Protein AF-A0A2T0FF13-F1 (afdb_monomer)

Organism: NCBI:txid45607

pLDDT: mean 73.42, std 25.87, range [22.92, 98.56]

Secondary structure (DSSP, 8-state):
-----------------------------------------------------------------------------GGGS-HHHHHHHHHHHHTSTTHHHHHHHHHTT-HHHHHHHHHHHHHEEE-SSHHHHHHHHHHHHHH-GGGG--EEE-TT--S--TT--HHHHHT-TTSSHHHHHHHHHH-TT--EEE--GGGGGG--HHHHHHHHH-TT--EEE-TT---HHHHHHHHIIIIIS-S---SS--EEE-TT-TTS-HHHHHHHHHT-TT--EEE-TTS---HHHHHTS-TT---SEEE-TT-TTS-HHHHHHHHHH-GGGGG--EEE----TTS--S--HHHHHHHHHHSPS--SEEE-TTS---HHHHTTS--SS--EEE-TTSS--HHHHHHHGGG-TT--EEE-TT-TT--HHHHHSHHHHTS-TT--EEEE-HHHHTT---BTTEEEEE-TTS-EEEEE---TTGGGSSSS-----PPP-HHHHHHHHHHTT-----PPP--PPPPPPPTTS--GGGGS--S-------GGG---TTTTTTTTTTTTTTT---

Foldseek 3Di:
DDDDDDDDDDDDDDDDDDDDDDDDDDDDDDDDDDDDDDDDDDDDDDDDDDDDDDDDDDDDDDDDDPDPPPPPPPPPDPVPDDLVVLLVVLVVQCVDPCRVVSLVVQLVVDVSSVVSSLLLVQQAQAAAELVSQLVVLVCCVVPLSLQSYAEDHCLNHDLDDVPDDPVNSVVSPSQALVSLLSSLVSNLNHAEYAHELRNLNRCALSNVLSQQPRPQHAYDAHAQNADPRSLVSLCCNQPVDPDAASANHAEYAPANNANRDQVSLLSNQLRYLAHAEYHQANYCHALNSLVSRDLNAAYQYDEPHNNPHYALVSVLCCCQPRNNNQNYQYYAHAYDLVDDRRHAPVSLLSNLQRHHANHQYDHQANHADELVSLVSHRLPRHAYYEHHNYQYALVSQLVRQQSNQNYAEYEHENHPNDALVSCQDPSVVVRHPNHFKYKYFLVRCVPNPDHPQWDWDQFQPRIIMIGGNPDPPPVVPVPDDDDDDDDDDPVVVVVVVVVVPDDDDDDDDDDDDDDDDDDPDPQSCVRVQPTTPRDDDDRSPPPSSRSPNPRRRPPVVSHDDD

Nearest PDB structures (foldseek):
  6wcq-assembly1_B  TM=6.485E-01  e=5.363E-10  Homo sapiens
  1fs2-assembly1_C  TM=5.005E-01  e=1.797E-07  Homo sapiens
  3ogk-assembly1_P  TM=3.233E-01  e=3.589E-09  Arabidopsis thaliana
  6vcd-assembly1_B  TM=4.074E-01  e=1.989E-06  Homo sapiens
  3e4g-assembly1_A  TM=4.390E-01  e=3.948E-02  Bos taurus

Solvent-accessible surface area (backbone atoms only — not comparable to full-atom values): 32613 Å² total; per-residue (Å²): 136,82,88,86,86,88,87,84,83,90,82,83,86,87,84,89,89,81,89,82,90,85,86,84,92,85,92,81,91,86,82,90,86,86,86,88,86,78,92,84,90,82,86,90,82,82,88,85,90,84,87,84,89,82,89,81,94,82,82,88,72,84,81,71,83,78,70,82,79,68,77,75,75,74,77,88,46,79,85,74,52,56,67,70,58,51,50,52,53,51,37,56,41,51,65,41,101,59,8,70,64,52,42,60,60,48,33,75,72,42,70,69,47,25,59,54,45,50,41,36,57,38,24,52,42,73,27,48,39,48,67,56,44,36,55,48,44,57,46,29,74,77,66,58,51,22,63,37,22,29,32,48,33,27,48,48,36,40,74,61,59,99,88,60,52,76,69,65,43,74,69,45,81,49,63,33,36,69,52,50,40,58,44,50,74,48,24,78,50,36,29,32,44,32,38,22,40,76,50,24,83,34,42,40,50,69,38,46,52,49,59,75,64,44,86,55,28,26,27,45,30,44,32,41,32,56,42,68,66,28,45,54,29,52,34,45,64,46,66,71,53,78,92,73,64,39,72,54,31,29,21,42,31,37,32,48,18,53,67,45,53,40,66,48,49,23,42,50,34,49,26,28,48,46,26,28,33,42,23,42,24,34,20,44,44,28,48,66,27,63,67,30,47,35,69,74,16,51,24,30,31,43,31,56,20,53,30,81,58,36,48,40,68,47,54,44,47,44,56,61,68,38,60,24,36,66,55,33,31,31,42,32,56,32,34,59,81,91,50,90,63,65,56,47,46,69,48,49,52,52,44,45,70,51,52,45,78,61,27,34,32,43,30,44,19,33,33,64,41,39,48,82,53,55,79,48,55,63,34,82,43,20,23,17,40,30,47,19,43,20,64,43,38,59,71,38,46,63,68,48,42,64,64,26,73,48,22,35,26,40,32,53,24,69,19,83,63,63,46,65,64,51,62,70,31,71,67,50,70,65,42,32,88,52,46,43,36,38,34,38,37,42,84,49,50,77,76,54,89,80,54,94,63,44,47,80,46,79,49,62,49,74,40,26,35,42,32,50,60,90,65,98,64,69,84,72,60,76,68,81,74,95,71,91,81,84,84,88,54,82,65,54,65,56,46,55,65,60,58,74,74,68,88,81,89,84,89,75,84,81,77,79,81,79,79,76,80,74,93,84,56,80,52,68,65,75,44,67,61,90,66,74,84,59,82,85,79,42,65,59,80,44,78,56,72,61,79,64,65,80,59,47,84,53,61,65,62,29,72,67,74,128

InterPro domains:
  IPR006553 Leucine-rich repeat, cysteine-containing subtype [SM00367] (272-296)
  IPR006553 Leucine-rich repeat, cysteine-containing subtype [SM00367] (298-321)
  IPR032675 Leucine-rich repeat domain superfamily [G3DSA:3.80.10.10] (155-342)
  IPR032675 Leucine-rich repeat domain superfamily [G3DSA:3.80.10.10] (343-436)
  IPR036047 F-box-like domain superfamily [SSF81383] (72-127)

Sequence (562 aa):
MPHIEEYSPDWDTPAAAKERRRSSLSRRNSSVWLASAAMDSQGPSRAVSRCPSGWNLTGLTPLTPLTPVIPHKKKRSLDSLPQEILTIILQYVVSSDTGPADLCRLLATCGRIYDLGVAMLYRHVVFRTPHAFDKFRWSIEGTGYGQHVRVFDFSAFTSVGLGRTKRMNSEIQMVTASTIRRALDLCSQLVEFLAAESIDTDLDAAVLDQLLTMPVLQTLDFCGATAPQFIEQLHGSLVMQQDFSFYTLTKLSLHCCNTIPAETLTAFLSKCPNLTRLDVTHTQLTDEALHAVPPTVQLTHLSLSRCVRVSNHSVVRFLVLHPACKKLKWLNLMFEATKPNPLGHRDIDTILRFLPKGMTYLNIYGQKVTDDLLQLIDTSKLRSLWLGYTQVTMKGLEHFLPSCRSLKFVNLSGIPSISTWTLKSQEFQNLSSTVDMFEFSPETLDKLAKMRGFFVFQGRGRRCWLFRSKDKVLEREQSQHNLRQTSFSFGQVALDRINARNQARRPMVQVQQTEKPPPSWDPIWRYASVKVNVSLIGLGNVSSPAIYGNEGFYNYYAYHNI

Radius of gyration: 32.74 Å; Cα contacts (8 Å, |Δi|>4): 878; chains: 1; bounding box: 122×85×95 Å

Mean predicted aligned error: 15.1 Å

Structure (mmCIF, N/CA/C/O backbone):
data_AF-A0A2T0FF13-F1
#
_entry.id   AF-A0A2T0FF13-F1
#
loop_
_atom_site.group_PDB
_atom_site.id
_atom_site.type_symbol
_atom_site.label_atom_id
_atom_site.label_alt_id
_atom_site.label_comp_id
_atom_site.label_asym_id
_atom_site.label_entity_id
_atom_site.label_seq_id
_atom_site.pdbx_PDB_ins_code
_atom_site.Cartn_x
_atom_site.Cartn_y
_atom_site.Cartn_z
_atom_site.occupancy
_atom_site.B_iso_or_equiv
_atom_site.auth_seq_id
_atom_site.auth_comp_id
_atom_site.auth_asym_id
_atom_site.auth_atom_id
_atom_site.pdbx_PDB_model_num
ATOM 1 N N . MET A 1 1 ? 50.528 34.468 11.183 1.00 32.03 1 MET A N 1
ATOM 2 C CA . MET A 1 1 ? 50.247 35.833 11.674 1.00 32.03 1 MET A CA 1
ATOM 3 C C . MET A 1 1 ? 49.334 36.537 10.685 1.00 32.03 1 MET A C 1
ATOM 5 O O . MET A 1 1 ? 49.593 36.372 9.496 1.00 32.03 1 MET A O 1
ATOM 9 N N . PRO A 1 2 ? 48.337 37.316 11.138 1.00 46.19 2 PRO A N 1
ATOM 10 C CA . PRO A 1 2 ? 47.935 37.574 12.536 1.00 46.19 2 PRO A CA 1
ATOM 11 C C . PRO A 1 2 ? 46.655 36.751 12.898 1.00 46.19 2 PRO A C 1
ATOM 13 O O . PRO A 1 2 ? 45.905 36.415 11.991 1.00 46.19 2 PRO A O 1
ATOM 16 N N . HIS A 1 3 ? 46.430 36.157 14.088 1.00 27.69 3 HIS A N 1
ATOM 17 C CA . HIS A 1 3 ? 46.369 36.668 15.482 1.00 27.69 3 HIS A CA 1
ATOM 18 C C . HIS A 1 3 ? 45.342 37.812 15.609 1.00 27.69 3 HIS A C 1
ATOM 20 O O . HIS A 1 3 ? 45.408 38.725 14.801 1.00 27.69 3 HIS A O 1
ATOM 26 N N . ILE A 1 4 ? 44.350 37.885 16.505 1.00 29.84 4 ILE A N 1
ATOM 27 C CA . ILE A 1 4 ? 44.038 37.445 17.891 1.00 29.84 4 ILE A CA 1
ATOM 28 C C . ILE A 1 4 ? 42.522 37.848 18.061 1.00 29.84 4 ILE A C 1
ATOM 30 O O . ILE A 1 4 ? 42.074 38.705 17.304 1.00 29.84 4 ILE A O 1
ATOM 34 N N . GLU A 1 5 ? 41.600 37.264 18.842 1.00 26.61 5 GLU A N 1
ATOM 35 C CA . GLU A 1 5 ? 41.540 37.090 20.304 1.00 26.61 5 GLU A CA 1
ATOM 36 C C . GLU A 1 5 ? 40.279 36.288 20.706 1.00 26.61 5 GLU A C 1
ATOM 38 O O . GLU A 1 5 ? 39.234 36.369 20.055 1.00 26.61 5 GLU A O 1
ATOM 43 N N . GLU A 1 6 ? 40.403 35.546 21.804 1.00 26.55 6 GLU A N 1
ATOM 44 C CA . GLU A 1 6 ? 39.363 34.848 22.567 1.00 26.55 6 GLU A CA 1
ATOM 45 C C . GLU A 1 6 ? 38.491 35.822 23.376 1.00 26.55 6 GLU A C 1
ATOM 47 O O . GLU A 1 6 ? 38.969 36.881 23.769 1.00 26.55 6 GLU A O 1
ATOM 52 N N . TYR A 1 7 ? 37.261 35.423 23.733 1.00 24.22 7 TYR A N 1
ATOM 53 C CA . TYR A 1 7 ? 36.643 35.857 24.996 1.00 24.22 7 TYR A CA 1
ATOM 54 C C . TYR A 1 7 ? 35.525 34.893 25.444 1.00 24.22 7 TYR A C 1
ATOM 56 O O . TYR A 1 7 ? 34.422 34.894 24.900 1.00 24.22 7 TYR A O 1
ATOM 64 N N . SER A 1 8 ? 35.818 34.098 26.475 1.00 25.17 8 SER A N 1
ATOM 65 C CA . SER A 1 8 ? 34.863 33.689 27.518 1.00 25.17 8 SER A CA 1
ATOM 66 C C . SER A 1 8 ? 35.288 34.391 28.809 1.00 25.17 8 SER A C 1
ATOM 68 O O . SER A 1 8 ? 36.477 34.661 28.988 1.00 25.17 8 SER A O 1
ATOM 70 N N . PRO A 1 9 ? 34.344 34.671 29.720 1.00 31.41 9 PRO A N 1
ATOM 71 C CA . PRO A 1 9 ? 34.450 33.952 30.988 1.00 31.41 9 PRO A CA 1
ATOM 72 C C . PRO A 1 9 ? 33.108 33.549 31.619 1.00 31.41 9 PRO A C 1
ATOM 74 O O . PRO A 1 9 ? 32.079 34.207 31.463 1.00 31.41 9 PRO A O 1
ATOM 77 N N . ASP A 1 10 ? 33.200 32.452 32.368 1.00 24.05 10 ASP A N 1
ATOM 78 C CA . ASP A 1 10 ? 32.264 31.950 33.368 1.00 24.05 10 ASP A CA 1
ATOM 79 C C . ASP A 1 10 ? 31.938 32.967 34.473 1.00 24.05 10 ASP A C 1
ATOM 81 O O . ASP A 1 10 ? 32.767 33.799 34.848 1.00 24.05 10 ASP A O 1
ATOM 85 N N . TRP A 1 11 ? 30.762 32.796 35.082 1.00 26.28 11 TRP A N 1
ATOM 86 C CA . TRP A 1 11 ? 30.539 33.117 36.492 1.00 26.28 11 TRP A CA 1
ATOM 87 C C . TRP A 1 11 ? 29.589 32.092 37.143 1.00 26.28 11 TRP A C 1
ATOM 89 O O . TRP A 1 11 ? 28.430 31.935 36.775 1.00 26.28 11 TRP A O 1
ATOM 99 N N . ASP A 1 12 ? 30.165 31.345 38.080 1.00 25.34 12 ASP A N 1
ATOM 100 C CA . ASP A 1 12 ? 29.680 30.901 39.392 1.00 25.34 12 ASP A CA 1
ATOM 101 C C . ASP A 1 12 ? 28.171 30.824 39.727 1.00 25.34 12 ASP A C 1
ATOM 103 O O . ASP A 1 12 ? 27.464 31.816 39.901 1.00 25.34 12 ASP A O 1
ATOM 107 N N . THR A 1 13 ? 27.744 29.601 40.066 1.00 32.06 13 THR A N 1
ATOM 108 C CA . THR A 1 13 ? 26.791 29.297 41.159 1.00 32.06 13 THR A CA 1
ATOM 109 C C . THR A 1 13 ? 27.375 29.648 42.537 1.00 32.06 13 THR A C 1
ATOM 111 O O . THR A 1 13 ? 28.582 29.497 42.721 1.00 32.06 13 THR A O 1
ATOM 114 N N . PRO A 1 14 ? 26.550 29.967 43.563 1.00 32.16 14 PRO A N 1
ATOM 115 C CA . PRO A 1 14 ? 26.322 28.942 44.600 1.00 32.16 14 PRO A CA 1
ATOM 116 C C . PRO A 1 14 ? 24.981 28.999 45.379 1.00 32.16 14 PRO A C 1
ATOM 118 O O . PRO A 1 14 ? 24.313 30.021 45.485 1.00 32.16 14 PRO A O 1
ATOM 121 N N . ALA A 1 15 ? 24.732 27.870 46.061 1.00 25.42 15 ALA A N 1
ATOM 122 C CA . ALA A 1 15 ? 24.160 27.726 47.411 1.00 25.42 15 ALA A CA 1
ATOM 123 C C . ALA A 1 15 ? 22.660 27.395 47.621 1.00 25.42 15 ALA A C 1
ATOM 125 O O . ALA A 1 15 ? 21.752 28.216 47.556 1.00 25.42 15 ALA A O 1
ATOM 126 N N . ALA A 1 16 ? 22.494 26.134 48.037 1.00 25.97 16 ALA A N 1
ATOM 127 C CA . ALA A 1 16 ? 21.495 25.518 48.911 1.00 25.97 16 ALA A CA 1
ATOM 128 C C . ALA A 1 16 ? 20.865 26.388 50.026 1.00 25.97 16 ALA A C 1
ATOM 130 O O . ALA A 1 16 ? 21.561 27.174 50.661 1.00 25.97 16 ALA A O 1
ATOM 131 N N . ALA A 1 17 ? 19.605 26.085 50.400 1.00 25.89 17 ALA A N 1
ATOM 132 C CA . ALA A 1 17 ? 19.258 25.493 51.711 1.00 25.89 17 ALA A CA 1
ATOM 133 C C . ALA A 1 17 ? 17.734 25.406 52.007 1.00 25.89 17 ALA A C 1
ATOM 135 O O . ALA A 1 17 ? 16.960 26.287 51.651 1.00 25.89 17 ALA A O 1
ATOM 136 N N . LYS A 1 18 ? 17.394 24.396 52.833 1.00 27.00 18 LYS A N 1
ATOM 137 C CA . LYS A 1 18 ? 16.242 24.248 53.763 1.00 27.00 18 LYS A CA 1
ATOM 138 C C . LYS A 1 18 ? 14.931 23.593 53.297 1.00 27.00 18 LYS A C 1
ATOM 140 O O . LYS A 1 18 ? 13.882 24.203 53.148 1.00 27.00 18 LYS A O 1
ATOM 145 N N . GLU A 1 19 ? 15.003 22.269 53.285 1.00 26.23 19 GLU A N 1
ATOM 146 C CA . GLU A 1 19 ? 14.196 21.330 54.081 1.00 26.23 19 GLU A CA 1
ATOM 147 C C . GLU A 1 19 ? 13.188 21.899 55.113 1.00 26.23 19 GLU A C 1
ATOM 149 O O . GLU A 1 19 ? 13.557 22.600 56.060 1.00 26.23 19 GLU A O 1
ATOM 154 N N . ARG A 1 20 ? 11.926 21.440 55.031 1.00 26.20 20 ARG A N 1
ATOM 155 C CA . ARG A 1 20 ? 11.099 21.149 56.216 1.00 26.20 20 ARG A CA 1
ATOM 156 C C . ARG A 1 20 ? 10.029 20.086 55.939 1.00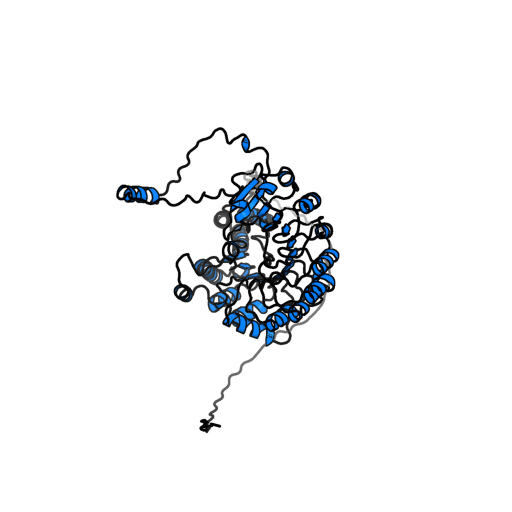 26.20 20 ARG A C 1
ATOM 158 O O . ARG A 1 20 ? 9.091 20.282 55.176 1.00 26.20 20 ARG A O 1
ATOM 165 N N . ARG A 1 21 ? 10.186 18.969 56.651 1.00 27.55 21 ARG A N 1
ATOM 166 C CA . ARG A 1 21 ? 9.221 17.886 56.880 1.00 27.55 21 ARG A CA 1
ATOM 167 C C . ARG A 1 21 ? 7.891 18.403 57.447 1.00 27.55 21 ARG A C 1
ATOM 169 O O . ARG A 1 21 ? 7.909 19.222 58.366 1.00 27.55 21 ARG A O 1
ATOM 176 N N . ARG A 1 22 ? 6.779 17.756 57.073 1.00 26.05 22 ARG A N 1
ATOM 177 C CA . ARG A 1 22 ? 5.785 17.252 58.042 1.00 26.05 22 ARG A CA 1
ATOM 178 C C . ARG A 1 22 ? 4.934 16.118 57.460 1.00 26.05 22 ARG A C 1
ATOM 180 O O . ARG A 1 22 ? 4.272 16.253 56.443 1.00 26.05 22 ARG A O 1
ATOM 187 N N . SER A 1 23 ? 5.000 15.006 58.176 1.00 26.31 23 SER A N 1
ATOM 188 C CA . SER A 1 23 ? 4.228 13.770 58.101 1.00 26.31 23 SER A CA 1
ATOM 189 C C . SER A 1 23 ? 2.866 13.883 58.798 1.00 26.31 23 SER A C 1
ATOM 191 O O . SER A 1 23 ? 2.786 14.513 59.851 1.00 26.31 23 SER A O 1
ATOM 193 N N . SER A 1 24 ? 1.845 13.176 58.305 1.00 26.77 24 SER A N 1
ATOM 194 C CA . SER A 1 24 ? 0.914 12.310 59.076 1.00 26.77 24 SER A CA 1
ATOM 195 C C . SER A 1 24 ? -0.130 11.719 58.104 1.00 26.77 24 SER A C 1
ATOM 197 O O . SER A 1 24 ? -0.683 12.448 57.296 1.00 26.77 24 SER A O 1
ATOM 199 N N . LEU A 1 25 ? -0.204 10.397 57.893 1.00 26.78 25 LEU A N 1
ATOM 200 C CA . LEU A 1 25 ? -0.784 9.308 58.711 1.00 26.78 25 LEU A CA 1
ATOM 201 C C . LEU A 1 25 ? -2.321 9.209 58.661 1.00 26.78 25 LEU A C 1
ATOM 203 O O . LEU A 1 25 ? -3.009 10.017 59.268 1.00 26.78 25 LEU A O 1
ATOM 207 N N . SER A 1 26 ? -2.808 8.142 58.006 1.00 26.91 26 SER A N 1
ATOM 208 C CA . SER A 1 26 ? -4.060 7.379 58.243 1.00 26.91 26 SER A CA 1
ATOM 209 C C . SER A 1 26 ? -4.254 6.446 57.024 1.00 26.91 26 SER A C 1
ATOM 211 O O . SER A 1 26 ? -4.522 6.940 55.938 1.00 26.91 26 SER A O 1
ATOM 213 N N . ARG A 1 27 ? -3.864 5.159 56.979 1.00 27.23 27 ARG A N 1
ATOM 214 C CA . ARG A 1 27 ? -4.287 3.928 57.695 1.00 27.23 27 ARG A CA 1
ATOM 215 C C . ARG A 1 27 ? -5.799 3.633 57.689 1.00 27.23 27 ARG A C 1
ATOM 217 O O . ARG A 1 27 ? -6.512 4.104 58.565 1.00 27.23 27 ARG A O 1
ATOM 224 N N . ARG A 1 28 ? -6.209 2.706 56.807 1.00 27.83 28 ARG A N 1
ATOM 225 C CA . ARG A 1 28 ? -7.011 1.472 57.053 1.00 27.83 28 ARG A CA 1
ATOM 226 C C . ARG A 1 28 ? -7.133 0.716 55.707 1.00 27.83 28 ARG A C 1
ATOM 228 O O . ARG A 1 28 ? -7.517 1.328 54.724 1.00 27.83 28 ARG A O 1
ATOM 235 N N . ASN A 1 29 ? -6.517 -0.464 55.544 1.00 26.55 29 ASN A N 1
ATOM 236 C CA . ASN A 1 29 ? -7.043 -1.818 55.841 1.00 26.55 29 ASN A CA 1
ATOM 237 C C . ASN A 1 29 ? -8.351 -2.126 55.083 1.00 26.55 29 ASN A C 1
ATOM 239 O O . ASN A 1 29 ? -9.275 -1.335 55.187 1.00 26.55 29 ASN A O 1
ATOM 243 N N . SER A 1 30 ? -8.599 -3.256 54.413 1.00 25.77 30 SER A N 1
ATOM 244 C CA . SER A 1 30 ? -7.880 -4.494 54.037 1.00 25.77 30 SER A CA 1
ATOM 245 C C . SER A 1 30 ? -8.964 -5.494 53.567 1.00 25.77 30 SER A C 1
ATOM 247 O O . SER A 1 30 ? -10.085 -5.388 54.059 1.00 25.77 30 SER A O 1
ATOM 249 N N . SER A 1 31 ? -8.601 -6.471 52.716 1.00 25.77 31 SER A N 1
ATOM 250 C CA . SER A 1 31 ? -9.267 -7.750 52.313 1.00 25.77 31 SER A CA 1
ATOM 251 C C . SER A 1 31 ? -9.426 -7.817 50.783 1.00 25.77 31 SER A C 1
ATOM 253 O O . SER A 1 31 ? -10.115 -6.993 50.204 1.00 25.77 31 SER A O 1
ATOM 255 N N . VAL A 1 32 ? -8.679 -8.608 50.000 1.00 26.25 32 VAL A N 1
ATOM 256 C CA . VAL A 1 32 ? -8.283 -10.035 50.049 1.00 26.25 32 VAL A CA 1
ATOM 257 C C . VAL A 1 32 ? -9.489 -10.972 50.076 1.00 26.25 32 VAL A C 1
ATOM 259 O O . VAL A 1 32 ? -10.047 -11.231 51.135 1.00 26.25 32 VAL A O 1
ATOM 262 N N . TRP A 1 33 ? -9.811 -11.523 48.904 1.00 24.11 33 TRP A N 1
ATOM 263 C CA . TRP A 1 33 ? -10.501 -12.800 48.746 1.00 24.11 33 TRP A CA 1
ATOM 264 C C . TRP A 1 33 ? -9.692 -13.669 47.779 1.00 24.11 33 TRP A C 1
ATOM 266 O O . TRP A 1 33 ? -9.656 -13.431 46.575 1.00 24.11 33 TRP A O 1
ATOM 276 N N . LEU A 1 34 ? -9.012 -14.659 48.353 1.00 23.55 34 LEU A N 1
ATOM 277 C CA . LEU A 1 34 ? -8.575 -15.890 47.706 1.00 23.55 34 LEU A CA 1
ATOM 278 C C . LEU A 1 34 ? -9.492 -16.984 48.253 1.00 23.55 34 LEU A C 1
ATOM 280 O O . LEU A 1 34 ? -9.596 -17.132 49.469 1.00 23.55 34 LEU A O 1
ATOM 284 N N . ALA A 1 35 ? -10.120 -17.759 47.378 1.00 24.70 35 ALA A N 1
ATOM 285 C CA . ALA A 1 35 ? -10.665 -19.060 47.734 1.00 24.70 35 ALA A CA 1
ATOM 286 C C . ALA A 1 35 ? -10.443 -20.015 46.560 1.00 24.70 35 ALA A C 1
ATOM 288 O O . ALA A 1 35 ? -10.896 -19.775 45.443 1.00 24.70 35 ALA A O 1
ATOM 289 N N . SER A 1 36 ? -9.693 -21.072 46.851 1.00 22.92 36 SER A N 1
ATOM 290 C CA . SER A 1 36 ? -9.486 -22.262 46.035 1.00 22.92 36 SER A CA 1
ATOM 291 C C . SER A 1 36 ? -10.204 -23.423 46.715 1.00 22.92 36 SER A C 1
ATOM 293 O O . SER A 1 36 ? -10.120 -23.533 47.938 1.00 22.92 36 SER A O 1
ATOM 295 N N . ALA A 1 37 ? -10.894 -24.244 45.923 1.00 25.84 37 ALA A N 1
ATOM 296 C CA . ALA A 1 37 ? -11.315 -25.639 46.133 1.00 25.84 37 ALA A CA 1
ATOM 297 C C . ALA A 1 37 ? -12.434 -25.920 45.110 1.00 25.84 37 ALA A C 1
ATOM 299 O O . ALA A 1 37 ? -13.154 -25.001 44.742 1.00 25.84 37 ALA A O 1
ATOM 300 N N . ALA A 1 38 ? -12.752 -27.115 44.640 1.00 25.70 38 ALA A N 1
ATOM 301 C CA . ALA A 1 38 ? -12.128 -28.424 44.495 1.00 25.70 38 ALA A CA 1
ATOM 302 C C . ALA A 1 38 ? -13.146 -29.235 43.648 1.00 25.70 38 ALA A C 1
ATOM 304 O O . ALA A 1 38 ? -14.286 -28.807 43.468 1.00 25.70 38 ALA A O 1
ATOM 305 N N . MET A 1 39 ? -12.715 -30.361 43.086 1.00 24.08 39 MET A N 1
ATOM 306 C CA . MET A 1 39 ? -13.480 -31.243 42.194 1.00 24.08 39 MET A CA 1
ATOM 307 C C . MET A 1 39 ? -14.827 -31.720 42.768 1.00 24.08 39 MET A C 1
ATOM 309 O O . MET A 1 39 ? -14.908 -31.974 43.962 1.00 24.08 39 MET A O 1
ATOM 313 N N . ASP A 1 40 ? -15.827 -31.946 41.903 1.00 26.03 40 ASP A N 1
ATOM 314 C CA . ASP A 1 40 ? -16.428 -33.282 41.779 1.00 26.03 40 ASP A CA 1
ATOM 315 C C . ASP A 1 40 ? -17.317 -33.462 40.535 1.00 26.03 40 ASP A C 1
ATOM 317 O O . ASP A 1 40 ? -18.034 -32.578 40.071 1.00 26.03 40 ASP A O 1
ATOM 321 N N . SER A 1 41 ? -17.198 -34.665 39.985 1.00 25.88 41 SER A N 1
ATOM 322 C CA . SER A 1 41 ? -17.893 -35.256 38.844 1.00 25.88 41 SER A CA 1
ATOM 323 C C . SER A 1 41 ? -19.332 -35.692 39.158 1.00 25.88 41 SER A C 1
ATOM 325 O O . SER A 1 41 ? -19.572 -36.172 40.258 1.00 25.88 41 SER A O 1
ATOM 327 N N . GLN A 1 42 ? -20.235 -35.669 38.165 1.00 28.17 42 GLN A N 1
ATOM 328 C CA . GLN A 1 42 ? -21.025 -36.820 37.656 1.00 28.17 42 GLN A CA 1
ATOM 329 C C . GLN A 1 42 ? -22.211 -36.355 36.777 1.00 28.17 42 GLN A C 1
ATOM 331 O O . GLN A 1 42 ? -22.837 -35.331 37.033 1.00 28.17 42 GLN A O 1
ATOM 336 N N . GLY A 1 43 ? -22.467 -37.091 35.685 1.00 27.33 43 GLY A N 1
ATOM 337 C CA . GLY A 1 43 ? -23.440 -36.757 34.630 1.00 27.33 43 GLY A CA 1
ATOM 338 C C . GLY A 1 43 ? -24.903 -37.128 34.934 1.00 27.33 43 GLY A C 1
ATOM 339 O O . GLY A 1 43 ? -25.190 -37.679 35.993 1.00 27.33 43 GLY A O 1
ATOM 340 N N . PRO A 1 44 ? -25.853 -36.867 34.010 1.00 31.83 44 PRO A N 1
ATOM 341 C CA . PRO A 1 44 ? -27.261 -37.182 34.231 1.00 31.83 44 PRO A CA 1
ATOM 342 C C . PRO A 1 44 ? -27.672 -38.513 33.578 1.00 31.83 44 PRO A C 1
ATOM 344 O O . PRO A 1 44 ? -27.397 -38.765 32.404 1.00 31.83 44 PRO A O 1
ATOM 347 N N . SER A 1 45 ? -28.395 -39.339 34.340 1.00 28.58 45 SER A N 1
ATOM 348 C CA . SER A 1 45 ? -29.071 -40.554 33.867 1.00 28.58 45 SER A CA 1
ATOM 349 C C . SER A 1 45 ? -30.591 -40.354 33.774 1.00 28.58 45 SER A C 1
ATOM 351 O O . SER A 1 45 ? -31.177 -39.492 34.427 1.00 28.58 45 SER A O 1
ATOM 353 N N . ARG A 1 46 ? -31.209 -41.150 32.899 1.00 29.20 46 ARG A N 1
ATOM 354 C CA . ARG A 1 46 ? -32.604 -41.112 32.430 1.00 29.20 46 ARG A CA 1
ATOM 355 C C . ARG A 1 46 ? -33.634 -41.617 33.458 1.00 29.20 46 ARG A C 1
ATOM 357 O O . ARG A 1 46 ? -33.379 -42.602 34.130 1.00 29.20 46 ARG A O 1
ATOM 364 N N . ALA A 1 47 ? -34.827 -41.009 33.374 1.00 28.44 47 ALA A N 1
ATOM 365 C CA . ALA A 1 47 ? -36.198 -41.558 33.442 1.00 28.44 47 ALA A CA 1
ATOM 366 C C . ALA A 1 47 ? -36.638 -42.474 34.612 1.00 28.44 47 ALA A C 1
ATOM 368 O O . ALA A 1 47 ? -36.001 -43.473 34.908 1.00 28.44 47 ALA A O 1
ATOM 369 N N . VAL A 1 48 ? -37.850 -42.231 35.143 1.00 29.16 48 VAL A N 1
ATOM 370 C CA . VAL A 1 48 ? -39.052 -43.089 34.973 1.00 29.16 48 VAL A CA 1
ATOM 371 C C . VAL A 1 48 ? -40.234 -42.560 35.817 1.00 29.16 48 VAL A C 1
ATOM 373 O O . VAL A 1 48 ? -40.082 -42.014 36.903 1.00 29.16 48 VAL A O 1
ATOM 376 N N . SER A 1 49 ? -41.418 -42.733 35.231 1.00 30.91 49 SER A N 1
ATOM 377 C CA . SER A 1 49 ? -42.805 -42.479 35.645 1.00 30.91 49 SER A CA 1
ATOM 378 C C . SER A 1 49 ? -43.244 -42.853 37.069 1.00 30.91 49 SER A C 1
ATOM 380 O O . SER A 1 49 ? -42.820 -43.886 37.582 1.00 30.91 49 SER A O 1
ATOM 382 N N . ARG A 1 50 ? -44.289 -42.163 37.564 1.00 28.05 50 ARG A N 1
ATOM 383 C CA . ARG A 1 50 ? -45.488 -42.773 38.190 1.00 28.05 50 ARG A CA 1
ATOM 384 C C . ARG A 1 50 ? -46.643 -41.762 38.322 1.00 28.05 50 ARG A C 1
ATOM 386 O O . ARG A 1 50 ? -46.466 -40.685 38.876 1.00 28.05 50 ARG A O 1
ATOM 393 N N . CYS A 1 51 ? -47.822 -42.139 37.822 1.00 31.36 51 CYS A N 1
ATOM 394 C CA . CYS A 1 51 ? -49.115 -41.517 38.136 1.00 31.36 51 CYS A CA 1
ATOM 395 C C . CYS A 1 51 ? -49.637 -42.011 39.496 1.00 31.36 51 CYS A C 1
ATOM 397 O O . CYS A 1 51 ? -49.298 -43.126 39.902 1.00 31.36 51 CYS A O 1
ATOM 399 N N . PRO A 1 52 ? -50.565 -41.266 40.118 1.00 34.09 52 PRO A N 1
ATOM 400 C CA . PRO A 1 52 ? -51.703 -41.916 40.758 1.00 34.09 52 PRO A CA 1
ATOM 401 C C . PRO A 1 52 ? -53.060 -41.300 40.384 1.00 34.09 52 PRO A C 1
ATOM 403 O O . PRO A 1 52 ? -53.226 -40.099 40.189 1.00 34.09 52 PRO A O 1
ATOM 406 N N . SER A 1 53 ? -54.021 -42.210 40.298 1.00 32.22 53 SER A N 1
ATOM 407 C CA . SER A 1 53 ? -55.460 -42.079 40.100 1.00 32.22 53 SER A CA 1
ATOM 408 C C . SER A 1 53 ? -56.198 -41.424 41.273 1.00 32.22 53 SER A C 1
ATOM 410 O O . SER A 1 53 ? -55.909 -41.736 42.425 1.00 32.22 53 SER A O 1
ATOM 412 N N . GLY A 1 54 ? -57.243 -40.647 40.973 1.00 31.55 54 GLY A N 1
ATOM 413 C CA . GLY A 1 54 ? -58.264 -40.242 41.945 1.00 31.55 54 GLY A CA 1
ATOM 414 C C . GLY A 1 54 ? -59.213 -39.190 41.375 1.00 31.55 54 GLY A C 1
ATOM 415 O O . GLY A 1 54 ? -58.954 -37.999 41.490 1.00 31.55 54 GLY A O 1
ATOM 416 N N . TRP A 1 55 ? -60.291 -39.629 40.724 1.00 29.86 55 TRP A N 1
ATOM 417 C CA . TRP A 1 55 ? -61.356 -38.755 40.228 1.00 29.86 55 TRP A CA 1
ATOM 418 C C . TRP A 1 55 ? -62.357 -38.480 41.353 1.00 29.86 55 TRP A C 1
ATOM 420 O O . TRP A 1 55 ? -62.887 -39.425 41.928 1.00 29.86 55 TRP A O 1
ATOM 430 N N . ASN A 1 56 ? -62.659 -37.207 41.612 1.00 32.84 56 ASN A N 1
ATOM 431 C CA . ASN A 1 56 ? -63.890 -36.796 42.286 1.00 32.84 56 ASN A CA 1
ATOM 432 C C . ASN A 1 56 ? -64.602 -35.760 41.406 1.00 32.84 56 ASN A C 1
ATOM 434 O O . ASN A 1 56 ? -64.071 -34.690 41.114 1.00 32.84 56 ASN A O 1
ATOM 438 N N . LEU A 1 57 ? -65.790 -36.144 40.941 1.00 44.59 57 LEU A N 1
ATOM 439 C CA . LEU A 1 57 ? -66.687 -35.402 40.060 1.00 44.59 57 LEU A CA 1
ATOM 440 C C . LEU A 1 57 ? -67.718 -34.643 40.901 1.00 44.59 57 LEU A C 1
ATOM 442 O O . LEU A 1 57 ? -68.745 -35.216 41.238 1.00 44.59 57 LEU A O 1
ATOM 446 N N . THR A 1 58 ? -67.497 -33.357 41.176 1.00 38.53 58 THR A N 1
ATOM 447 C CA . THR A 1 58 ? -68.581 -32.405 41.490 1.00 38.53 58 THR A CA 1
ATOM 448 C C . THR A 1 58 ? -68.129 -30.987 41.151 1.00 38.53 58 THR A C 1
ATOM 450 O O . THR A 1 58 ? -67.375 -30.374 41.903 1.00 38.53 58 THR A O 1
ATOM 453 N N . GLY A 1 59 ? -68.577 -30.470 40.007 1.00 37.22 59 GLY A N 1
ATOM 454 C CA . GLY A 1 59 ? -68.287 -29.099 39.581 1.00 37.22 59 GLY A CA 1
ATOM 455 C C . GLY A 1 59 ? -68.441 -28.898 38.078 1.00 37.22 59 GLY A C 1
ATOM 456 O O . GLY A 1 59 ? -67.498 -28.476 37.420 1.00 37.22 59 GLY A O 1
ATOM 457 N N . LEU A 1 60 ? -69.600 -29.248 37.513 1.00 34.84 60 LEU A N 1
ATOM 458 C CA . LEU A 1 60 ? -69.919 -28.916 36.124 1.00 34.84 60 LEU A CA 1
ATOM 459 C C . LEU A 1 60 ? -70.413 -27.466 36.058 1.00 34.84 60 LEU A C 1
ATOM 461 O O . LEU A 1 60 ? -71.581 -27.190 36.323 1.00 34.84 60 LEU A O 1
ATOM 465 N N . THR A 1 61 ? -69.530 -26.540 35.691 1.00 44.16 61 THR A N 1
ATOM 466 C CA . THR A 1 61 ? -69.933 -25.294 35.026 1.00 44.16 61 THR A CA 1
ATOM 467 C C . THR A 1 61 ? -70.122 -25.567 33.527 1.00 44.16 61 THR A C 1
ATOM 469 O O . THR A 1 61 ? -69.397 -26.394 32.967 1.00 44.16 61 THR A O 1
ATOM 472 N N . PRO A 1 62 ? -71.090 -24.924 32.844 1.00 41.12 62 PRO A N 1
ATOM 473 C CA . PRO A 1 62 ? -71.315 -25.169 31.425 1.00 41.12 62 PRO A CA 1
ATOM 474 C C . PRO A 1 62 ? -70.091 -24.730 30.620 1.00 41.12 62 PRO A C 1
ATOM 476 O O . PRO A 1 62 ? -69.633 -23.594 30.744 1.00 41.12 62 PRO A O 1
ATOM 479 N N . LEU A 1 63 ? -69.576 -25.638 29.791 1.00 38.25 63 LEU A N 1
ATOM 480 C CA . LEU A 1 63 ? -68.518 -25.365 28.826 1.00 38.25 63 LEU A CA 1
ATOM 481 C C . LEU A 1 63 ? -68.980 -24.263 27.866 1.00 38.25 63 LEU A C 1
ATOM 483 O O . LEU A 1 63 ? -69.882 -24.467 27.053 1.00 38.25 63 LEU A O 1
ATOM 487 N N . THR A 1 64 ? -68.339 -23.100 27.939 1.00 48.09 64 THR A N 1
ATOM 488 C CA . THR A 1 64 ? -68.342 -22.136 26.840 1.00 48.09 64 THR A CA 1
ATOM 489 C C . THR A 1 64 ? -67.732 -22.806 25.603 1.00 48.09 64 THR A C 1
ATOM 491 O O . THR A 1 64 ? -66.743 -23.533 25.738 1.00 48.09 64 THR A O 1
ATOM 494 N N . PRO A 1 65 ? -68.283 -22.600 24.391 1.00 42.56 65 PRO A N 1
ATOM 495 C CA . PRO A 1 65 ? -67.719 -23.198 23.191 1.00 42.56 65 PRO A CA 1
ATOM 496 C C . PRO A 1 65 ? -66.279 -22.712 23.027 1.00 42.56 65 PRO A C 1
ATOM 498 O O . PRO A 1 65 ? -66.039 -21.507 22.943 1.00 42.56 65 PRO A O 1
ATOM 501 N N . LEU A 1 66 ? -65.327 -23.647 22.995 1.00 43.41 66 LEU A N 1
ATOM 502 C CA . LEU A 1 66 ? -63.951 -23.361 22.611 1.00 43.41 66 LEU A CA 1
ATOM 503 C C . LEU A 1 66 ? -63.985 -22.806 21.187 1.00 43.41 66 LEU A C 1
ATOM 505 O O . LEU A 1 66 ? -64.192 -23.542 20.220 1.00 43.41 66 LEU A O 1
ATOM 509 N N . THR A 1 67 ? -63.801 -21.496 21.057 1.00 47.19 67 THR A N 1
ATOM 510 C CA . THR A 1 67 ? -63.434 -20.896 19.781 1.00 47.19 67 THR A CA 1
ATOM 511 C C . THR A 1 67 ? -62.175 -21.607 19.285 1.00 47.19 67 THR A C 1
ATOM 513 O O . THR A 1 67 ? -61.266 -21.872 20.079 1.00 47.19 67 THR A O 1
ATOM 516 N N . PRO A 1 68 ? -62.098 -21.969 17.993 1.00 44.75 68 PRO A N 1
ATOM 517 C CA . PRO A 1 68 ? -60.918 -22.633 17.475 1.00 44.75 68 PRO A CA 1
ATOM 518 C C . PRO A 1 68 ? -59.735 -21.693 17.695 1.00 44.75 68 PRO A C 1
ATOM 520 O O . PRO A 1 68 ? -59.718 -20.577 17.173 1.00 44.75 68 PRO A O 1
ATOM 523 N N . VAL A 1 69 ? -58.752 -22.130 18.486 1.00 48.09 69 VAL A N 1
ATOM 524 C CA . VAL A 1 69 ? -57.451 -21.468 18.558 1.00 48.09 69 VAL A CA 1
ATOM 525 C C . VAL A 1 69 ? -56.816 -21.669 17.190 1.00 48.09 69 VAL A C 1
ATOM 527 O O . VAL A 1 69 ? -56.136 -22.659 16.929 1.00 48.09 69 VAL A O 1
ATOM 530 N N . ILE A 1 70 ? -57.105 -20.745 16.277 1.00 52.44 70 ILE A N 1
ATOM 531 C CA . ILE A 1 70 ? -56.371 -20.602 15.030 1.00 52.44 70 ILE A CA 1
ATOM 532 C C . ILE A 1 70 ? -54.919 -20.414 15.475 1.00 52.44 70 ILE A C 1
ATOM 534 O O . ILE A 1 70 ? -54.655 -19.448 16.198 1.00 52.44 70 ILE A O 1
ATOM 538 N N . PRO A 1 71 ? -53.973 -21.302 15.118 1.00 46.41 71 PRO A N 1
ATOM 539 C CA . PRO A 1 71 ? -52.582 -21.074 15.458 1.00 46.41 71 PRO A CA 1
ATOM 540 C C . PRO A 1 71 ? -52.219 -19.732 14.838 1.00 46.41 71 PRO A C 1
ATOM 542 O O . PRO A 1 71 ? -52.243 -19.588 13.612 1.00 46.41 71 PRO A O 1
ATOM 545 N N . HIS A 1 72 ? -51.969 -18.722 15.677 1.00 50.62 72 HIS A N 1
ATOM 546 C CA . HIS A 1 72 ? -51.519 -17.426 15.203 1.00 50.62 72 HIS A CA 1
ATOM 547 C C . HIS A 1 72 ? -50.321 -17.704 14.301 1.00 50.62 72 HIS A C 1
ATOM 549 O O . HIS A 1 72 ? -49.286 -18.177 14.774 1.00 50.62 72 HIS A O 1
ATOM 555 N N . LYS A 1 73 ? -50.473 -17.477 12.988 1.00 54.53 73 LYS A N 1
ATOM 556 C CA . LYS A 1 73 ? -49.352 -17.492 12.048 1.00 54.53 73 LYS A CA 1
ATOM 557 C C . LYS A 1 73 ? -48.299 -16.593 12.682 1.00 54.53 73 LYS A C 1
ATOM 559 O O . LYS A 1 73 ? -48.531 -15.387 12.749 1.00 54.53 73 LYS A O 1
ATOM 564 N N . LYS A 1 74 ? -47.201 -17.166 13.203 1.00 56.97 74 LYS A N 1
ATOM 565 C CA . LYS A 1 74 ? -46.067 -16.393 13.728 1.00 56.97 74 LYS A CA 1
ATOM 566 C C . LYS A 1 74 ? -45.783 -15.325 12.681 1.00 56.97 74 LYS A C 1
ATOM 568 O O . LYS A 1 74 ? -45.423 -15.678 11.555 1.00 56.97 74 LYS A O 1
ATOM 573 N N . LYS A 1 75 ? -46.049 -14.053 13.008 1.00 55.00 75 LYS A N 1
ATOM 574 C CA . LYS A 1 75 ? -45.749 -12.937 12.111 1.00 55.00 75 LYS A CA 1
ATOM 575 C C . LYS A 1 75 ? -44.273 -13.086 11.776 1.00 55.00 75 LYS A C 1
ATOM 577 O O . LYS A 1 75 ? -43.432 -13.011 12.666 1.00 55.00 75 LYS A O 1
ATOM 582 N N . ARG A 1 76 ? -43.980 -13.399 10.514 1.00 63.66 76 ARG A N 1
ATOM 583 C CA . ARG A 1 76 ? -42.615 -13.488 10.006 1.00 63.66 76 ARG A CA 1
ATOM 584 C C . ARG A 1 76 ? -42.079 -12.056 9.980 1.00 63.66 76 ARG A C 1
ATOM 586 O O . ARG A 1 76 ? -42.242 -11.368 8.981 1.00 63.66 76 ARG A O 1
ATOM 593 N N . SER A 1 77 ? -41.580 -11.583 11.120 1.00 74.94 77 SER A N 1
ATOM 594 C CA . SER A 1 77 ? -40.929 -10.277 11.239 1.00 74.94 77 SER A CA 1
ATOM 595 C C . SER A 1 77 ? -39.458 -10.418 10.874 1.00 74.94 77 SER A C 1
ATOM 597 O O . SER A 1 77 ? -38.855 -11.455 11.173 1.00 74.94 77 SER A O 1
ATOM 599 N N . LEU A 1 78 ? -38.868 -9.383 10.276 1.00 76.88 78 LEU A N 1
ATOM 600 C CA . LEU A 1 78 ? -37.429 -9.342 10.000 1.00 76.88 78 LEU A CA 1
ATOM 601 C C . LEU A 1 78 ? -36.619 -9.581 11.289 1.00 76.88 78 LEU A C 1
ATOM 603 O O . LEU A 1 78 ? -35.611 -10.276 11.273 1.00 76.88 78 LEU A O 1
ATOM 607 N N . ASP A 1 79 ? -37.137 -9.114 12.425 1.00 76.50 79 ASP A N 1
ATOM 608 C CA . ASP A 1 79 ? -36.532 -9.225 13.760 1.00 76.50 79 ASP A CA 1
ATOM 609 C C . ASP A 1 79 ? -36.407 -10.671 14.261 1.00 76.50 79 ASP A C 1
ATOM 611 O O . ASP A 1 79 ? -35.666 -10.941 15.205 1.00 76.50 79 ASP A O 1
ATOM 615 N N . SER A 1 80 ? -37.144 -11.604 13.649 1.00 82.44 80 SER A N 1
ATOM 616 C CA . SER A 1 80 ? -37.081 -13.032 13.977 1.00 82.44 80 SER A CA 1
ATOM 617 C C . SER A 1 80 ? -35.958 -13.776 13.250 1.00 82.44 80 SER A C 1
ATOM 619 O O . SER A 1 80 ? -35.726 -14.951 13.536 1.00 82.44 80 SER A O 1
ATOM 621 N N . LEU A 1 81 ? -35.263 -13.115 12.318 1.00 86.56 81 LEU A N 1
ATOM 622 C CA . LEU A 1 81 ? -34.127 -13.700 11.617 1.00 86.56 81 LEU A CA 1
ATOM 623 C C . LEU A 1 81 ? -32.905 -13.824 12.549 1.00 86.56 81 LEU A C 1
ATOM 625 O O . LEU A 1 81 ? -32.671 -12.948 13.390 1.00 86.56 81 LEU A O 1
ATOM 629 N N . PRO A 1 82 ? -32.087 -14.881 12.386 1.00 89.06 82 PRO A N 1
ATOM 630 C CA . PRO A 1 82 ? -30.787 -14.977 13.042 1.00 89.06 82 PRO A CA 1
ATOM 631 C C . PRO A 1 82 ? -29.911 -13.759 12.736 1.00 89.06 82 PRO A C 1
ATOM 633 O O . PRO A 1 82 ? -30.005 -13.169 11.655 1.00 89.06 82 PRO A O 1
ATOM 636 N N . GLN A 1 83 ? -29.045 -13.388 13.680 1.00 87.88 83 GLN A N 1
ATOM 637 C CA . GLN A 1 83 ? -28.182 -12.211 13.534 1.00 87.88 83 GLN A CA 1
ATOM 638 C C . GLN A 1 83 ? -27.283 -12.312 12.297 1.00 87.88 83 GLN A C 1
ATOM 640 O O . GLN A 1 83 ? -27.062 -11.311 11.637 1.00 87.88 83 GLN A O 1
ATOM 645 N N . GLU A 1 84 ? -26.842 -13.514 11.927 1.00 85.56 84 GLU A N 1
ATOM 646 C CA . GLU A 1 84 ? -25.975 -13.771 10.779 1.00 85.56 84 GLU A CA 1
ATOM 647 C C . GLU A 1 84 ? -26.678 -13.381 9.475 1.00 85.56 84 GLU A C 1
ATOM 649 O O . GLU A 1 84 ? -26.083 -12.755 8.601 1.00 85.56 84 GLU A O 1
ATOM 654 N N . ILE A 1 85 ? -27.974 -13.692 9.374 1.00 87.12 85 ILE A N 1
ATOM 655 C CA . ILE A 1 85 ? -28.800 -13.335 8.218 1.00 87.12 85 ILE A CA 1
ATOM 656 C C . ILE A 1 85 ? -29.037 -11.826 8.183 1.00 87.12 85 ILE A C 1
ATOM 658 O O . ILE A 1 85 ? -28.899 -11.211 7.128 1.00 87.12 85 ILE A O 1
ATOM 662 N N . LEU A 1 86 ? -29.341 -11.212 9.330 1.00 85.62 86 LEU A N 1
ATOM 663 C CA . LEU A 1 86 ? -29.498 -9.759 9.429 1.00 85.62 86 LEU A CA 1
ATOM 664 C C . LEU A 1 86 ? -28.206 -9.025 9.062 1.00 85.62 86 LEU A C 1
ATOM 666 O O . LEU A 1 86 ? -28.247 -8.068 8.296 1.00 85.62 86 LEU A O 1
ATOM 670 N N . THR A 1 87 ? -27.054 -9.498 9.533 1.00 84.12 87 THR A N 1
ATOM 671 C CA . THR A 1 87 ? -25.747 -8.945 9.176 1.00 84.12 87 THR A CA 1
ATOM 672 C C . THR A 1 87 ? -25.506 -9.035 7.672 1.00 84.12 87 THR A C 1
ATOM 674 O O . THR A 1 87 ? -25.102 -8.038 7.082 1.00 84.12 87 THR A O 1
ATOM 677 N N . ILE A 1 88 ? -25.812 -10.165 7.023 1.00 82.44 88 ILE A N 1
ATOM 678 C CA . ILE A 1 88 ? -25.709 -10.297 5.558 1.00 82.44 88 ILE A CA 1
ATOM 679 C C . ILE A 1 88 ? -26.642 -9.305 4.844 1.00 82.44 88 ILE A C 1
ATOM 681 O O . ILE A 1 88 ? -26.235 -8.658 3.883 1.00 82.44 88 ILE A O 1
ATOM 685 N N . ILE A 1 89 ? -27.878 -9.129 5.316 1.00 83.88 89 ILE A N 1
ATOM 686 C CA . ILE A 1 89 ? -28.811 -8.148 4.736 1.00 83.88 89 ILE A CA 1
ATOM 687 C C . ILE A 1 89 ? -28.232 -6.731 4.836 1.00 83.88 89 ILE A C 1
ATOM 689 O O . ILE A 1 89 ? -28.170 -6.016 3.837 1.00 83.88 89 ILE A O 1
ATOM 693 N N . LEU A 1 90 ? -27.758 -6.331 6.017 1.00 81.56 90 LEU A N 1
ATOM 694 C CA . LEU A 1 90 ? -27.170 -5.006 6.230 1.00 81.56 90 LEU A CA 1
ATOM 695 C C . LEU A 1 90 ? -25.889 -4.810 5.411 1.00 81.56 90 LEU A C 1
ATOM 697 O O . LEU A 1 90 ? -25.628 -3.710 4.930 1.00 81.56 90 LEU A O 1
ATOM 701 N N . GLN A 1 91 ? -25.118 -5.876 5.191 1.00 76.19 91 GLN A N 1
ATOM 702 C CA . GLN A 1 91 ? -23.931 -5.868 4.336 1.00 76.19 91 GLN A CA 1
ATOM 703 C C . GLN A 1 91 ? -24.286 -5.520 2.890 1.00 76.19 91 GLN A C 1
ATOM 705 O O . GLN A 1 91 ? -23.627 -4.673 2.282 1.00 76.19 91 GLN A O 1
ATOM 710 N N . TYR A 1 92 ? -25.351 -6.117 2.350 1.00 77.50 92 TYR A N 1
ATOM 711 C CA . TYR A 1 92 ? -25.850 -5.773 1.018 1.00 77.50 92 TYR A CA 1
ATOM 712 C C . TYR A 1 92 ? -26.318 -4.321 0.934 1.00 77.50 92 TYR A C 1
ATOM 714 O O . TYR A 1 92 ? -26.035 -3.651 -0.056 1.00 77.50 92 TYR A O 1
ATOM 722 N N . VAL A 1 93 ? -26.974 -3.812 1.979 1.00 77.00 93 VAL A N 1
ATOM 723 C CA . VAL A 1 93 ? -27.446 -2.419 2.017 1.00 77.00 93 VAL A CA 1
ATOM 724 C C . VAL A 1 93 ? -26.272 -1.447 1.985 1.00 77.00 93 VAL A C 1
ATOM 726 O O . VAL A 1 93 ? -26.251 -0.548 1.150 1.00 77.00 93 VAL A O 1
ATOM 729 N N . VAL A 1 94 ? -25.258 -1.660 2.827 1.00 68.56 94 VAL A N 1
ATOM 730 C CA . VAL A 1 94 ? -24.043 -0.824 2.867 1.00 68.56 94 VAL A CA 1
ATOM 731 C C . VAL A 1 94 ? -23.297 -0.843 1.532 1.00 68.56 94 VAL A C 1
ATOM 733 O O . VAL A 1 94 ? -22.634 0.129 1.185 1.00 68.56 94 VAL A O 1
ATOM 736 N N . SER A 1 95 ? -23.433 -1.933 0.776 1.00 61.75 95 SER A N 1
ATOM 737 C CA . SER A 1 95 ? -22.787 -2.125 -0.522 1.00 61.75 95 SER A CA 1
ATOM 738 C C . SER A 1 95 ? -23.476 -1.427 -1.697 1.00 61.75 95 SER A C 1
ATOM 740 O O . SER A 1 95 ? -22.951 -1.477 -2.807 1.00 61.75 95 SER A O 1
ATOM 742 N N . SER A 1 96 ? -24.640 -0.810 -1.485 1.00 64.88 96 SER A N 1
ATOM 743 C CA . SER A 1 96 ? -25.381 -0.089 -2.527 1.00 64.88 96 SER A CA 1
ATOM 744 C C . SER A 1 96 ? -24.851 1.335 -2.756 1.00 64.88 96 SER A C 1
ATOM 746 O O . SER A 1 96 ? -24.171 1.901 -1.899 1.00 64.88 96 SER A O 1
ATOM 748 N N . ASP A 1 97 ? -25.201 1.946 -3.892 1.00 52.69 97 ASP A N 1
ATOM 749 C CA . ASP A 1 97 ? -24.768 3.306 -4.267 1.00 52.69 97 ASP A CA 1
ATOM 750 C C . ASP A 1 97 ? -25.163 4.387 -3.239 1.00 52.69 97 ASP A C 1
ATOM 752 O O . ASP A 1 97 ? -24.491 5.410 -3.103 1.00 52.69 97 ASP A O 1
ATOM 756 N N . THR A 1 98 ? -26.239 4.154 -2.485 1.00 61.38 98 THR A N 1
ATOM 757 C CA . THR A 1 98 ? -26.750 5.020 -1.408 1.00 61.38 98 THR A CA 1
ATOM 758 C C . THR A 1 98 ? -26.488 4.449 -0.008 1.00 61.38 98 THR A C 1
ATOM 760 O O . THR A 1 98 ? -27.047 4.934 0.982 1.00 61.38 98 THR A O 1
ATOM 763 N N . GLY A 1 99 ? -25.604 3.451 0.098 1.00 66.44 99 GLY A N 1
ATOM 764 C CA . GLY A 1 99 ? -25.515 2.501 1.207 1.00 66.44 99 GLY A CA 1
ATOM 765 C C . GLY A 1 99 ? -25.524 3.077 2.623 1.00 66.44 99 GLY A C 1
ATOM 766 O O . GLY A 1 99 ? -26.368 2.657 3.415 1.00 66.44 99 GLY A O 1
ATOM 767 N N . PRO A 1 100 ? -24.673 4.058 2.982 1.00 67.06 100 PRO A N 1
ATOM 768 C CA . PRO A 1 100 ? -24.692 4.645 4.324 1.00 67.06 100 PRO A CA 1
ATOM 769 C C . PRO A 1 100 ? -26.023 5.331 4.670 1.00 67.06 100 PRO A C 1
ATOM 771 O O . PRO A 1 100 ? -26.501 5.225 5.797 1.00 67.06 100 PRO A O 1
ATOM 774 N N . ALA A 1 101 ? -26.657 6.001 3.702 1.00 69.69 101 ALA A N 1
ATOM 775 C CA . ALA A 1 101 ? -27.939 6.674 3.907 1.00 69.69 101 ALA A CA 1
ATOM 776 C C . ALA A 1 101 ? -29.104 5.677 4.011 1.00 69.69 101 ALA A C 1
ATOM 778 O O . ALA A 1 101 ? -30.049 5.904 4.771 1.00 69.69 101 ALA A O 1
ATOM 779 N N . ASP A 1 102 ? -29.042 4.573 3.266 1.00 74.69 102 ASP A N 1
ATOM 780 C CA . ASP A 1 102 ? -30.014 3.481 3.365 1.00 74.69 102 ASP A CA 1
ATOM 781 C C . ASP A 1 102 ? -29.876 2.719 4.678 1.00 74.69 102 ASP A C 1
ATOM 783 O O . ASP A 1 102 ? -30.881 2.431 5.330 1.00 74.69 102 ASP A O 1
ATOM 787 N N . LEU A 1 103 ? -28.640 2.460 5.116 1.00 77.62 103 LEU A N 1
ATOM 788 C CA . LEU A 1 103 ? -28.390 1.819 6.399 1.00 77.62 103 LEU A CA 1
ATOM 789 C C . LEU A 1 103 ? -28.945 2.672 7.541 1.00 77.62 103 LEU A C 1
ATOM 791 O O . LEU A 1 103 ? -29.708 2.151 8.347 1.00 77.62 103 LEU A O 1
ATOM 795 N N . CYS A 1 104 ? -28.657 3.978 7.572 1.00 78.06 104 CYS A N 1
ATOM 796 C CA . CYS A 1 104 ? -29.205 4.888 8.585 1.00 78.06 104 CYS A CA 1
ATOM 797 C C . CYS A 1 104 ? -30.740 4.864 8.640 1.00 78.06 104 CYS A C 1
ATOM 799 O O . CYS A 1 104 ? -31.313 4.894 9.727 1.00 78.06 104 CYS A O 1
ATOM 801 N N . ARG A 1 105 ? -31.417 4.762 7.487 1.00 83.12 105 ARG A N 1
ATOM 802 C CA . ARG A 1 105 ? -32.880 4.609 7.431 1.00 83.12 105 ARG A CA 1
ATOM 803 C C . ARG A 1 105 ? -33.345 3.277 8.021 1.00 83.12 105 ARG A C 1
ATOM 805 O O . ARG A 1 105 ? -34.354 3.248 8.722 1.00 83.12 105 ARG A O 1
ATOM 812 N N . LEU A 1 106 ? -32.611 2.191 7.780 1.00 83.06 106 LEU A N 1
ATOM 813 C CA . LEU A 1 106 ? -32.921 0.875 8.343 1.00 83.06 106 LEU A CA 1
ATOM 814 C C . LEU A 1 106 ? -32.683 0.790 9.849 1.00 83.06 106 LEU A C 1
ATOM 816 O O . LEU A 1 106 ? -33.418 0.068 10.517 1.00 83.06 106 LEU A O 1
ATOM 820 N N . LEU A 1 107 ? -31.722 1.528 10.411 1.00 84.88 107 LEU A N 1
ATOM 821 C CA . LEU A 1 107 ? -31.467 1.500 11.859 1.00 84.88 107 LEU A CA 1
ATOM 822 C C . LEU A 1 107 ? -32.701 1.881 12.684 1.00 84.88 107 LEU A C 1
ATOM 824 O O . LEU A 1 107 ? -32.875 1.379 13.787 1.00 84.88 107 LEU A O 1
ATOM 828 N N . ALA A 1 108 ? -33.586 2.717 12.140 1.00 83.88 108 ALA A N 1
ATOM 829 C CA . ALA A 1 108 ? -34.814 3.133 12.813 1.00 83.88 108 ALA A CA 1
ATOM 830 C C . ALA A 1 108 ? -35.922 2.058 12.824 1.00 83.88 108 ALA A C 1
ATOM 832 O O . ALA A 1 108 ? -36.976 2.279 13.415 1.00 83.88 108 ALA A O 1
ATOM 833 N N . THR A 1 109 ? -35.728 0.915 12.155 1.00 85.31 109 THR A N 1
ATOM 834 C CA . THR A 1 109 ? -36.798 -0.077 11.952 1.00 85.31 109 THR A CA 1
ATOM 835 C C . THR A 1 109 ? -37.001 -1.008 13.145 1.00 85.31 109 THR A C 1
ATOM 837 O O . THR A 1 109 ? -38.143 -1.253 13.528 1.00 85.31 109 THR A O 1
ATOM 840 N N . CYS A 1 110 ? -35.927 -1.522 13.752 1.00 85.38 110 CYS A N 1
ATOM 841 C CA . CYS A 1 110 ? -36.006 -2.340 14.962 1.00 85.38 110 CYS A CA 1
ATOM 842 C C . CYS A 1 110 ? -34.687 -2.345 15.748 1.00 85.38 110 CYS A C 1
ATOM 844 O O . CYS A 1 110 ? -33.614 -2.128 15.184 1.00 85.38 110 CYS A O 1
ATOM 846 N N . GLY A 1 111 ? -34.757 -2.666 17.046 1.00 86.62 111 GLY A N 1
ATOM 847 C CA . GLY A 1 111 ? -33.588 -2.668 17.936 1.00 86.62 111 GLY A CA 1
ATOM 848 C C . GLY A 1 111 ? -32.465 -3.616 17.495 1.00 86.62 111 GLY A C 1
ATOM 849 O O . GLY A 1 111 ? -31.303 -3.241 17.525 1.00 86.62 111 GLY A O 1
ATOM 850 N N . ARG A 1 112 ? -32.786 -4.811 16.974 1.00 87.19 112 ARG A N 1
ATOM 851 C CA . ARG A 1 112 ? -31.753 -5.758 16.498 1.00 87.19 112 ARG A CA 1
ATOM 852 C C . ARG A 1 112 ? -30.999 -5.239 15.272 1.00 87.19 112 ARG A C 1
ATOM 854 O O . ARG A 1 112 ? -29.796 -5.457 15.153 1.00 87.19 112 ARG A O 1
ATOM 861 N N . ILE A 1 113 ? -31.706 -4.586 14.349 1.00 87.25 113 ILE A N 1
ATOM 862 C CA . ILE A 1 113 ? -31.099 -3.956 13.170 1.00 87.25 113 ILE A CA 1
ATOM 863 C C . ILE A 1 113 ? -30.285 -2.737 13.591 1.00 87.25 113 ILE A C 1
ATOM 865 O O . ILE A 1 113 ? -29.199 -2.534 13.054 1.00 87.25 113 ILE A O 1
ATOM 869 N N . TYR A 1 114 ? -30.777 -1.973 14.568 1.00 89.06 114 TYR A N 1
ATOM 870 C CA . TYR A 1 114 ? -30.037 -0.873 15.170 1.00 89.06 114 TYR A CA 1
ATOM 871 C C . TYR A 1 114 ? -28.697 -1.356 15.739 1.00 89.06 114 TYR A C 1
ATOM 873 O O . TYR A 1 114 ? -27.653 -0.883 15.299 1.00 89.06 114 TYR A O 1
ATOM 881 N N . ASP A 1 115 ? -28.703 -2.353 16.628 1.00 87.62 115 ASP A N 1
ATOM 882 C CA . ASP A 1 115 ? -27.493 -2.848 17.299 1.00 87.62 115 ASP A CA 1
ATOM 883 C C . ASP A 1 115 ? -26.453 -3.381 16.302 1.00 87.62 115 ASP A C 1
ATOM 885 O O . ASP A 1 115 ? -25.275 -3.013 16.344 1.00 87.62 115 ASP A O 1
ATOM 889 N N . LEU A 1 116 ? -26.889 -4.217 15.353 1.00 87.62 116 LEU A N 1
ATOM 890 C CA . LEU A 1 116 ? -26.008 -4.770 14.321 1.00 87.62 116 LEU A CA 1
ATOM 891 C C . LEU A 1 116 ? -25.513 -3.686 13.360 1.00 87.62 116 LEU A C 1
ATOM 893 O O . LEU A 1 116 ? -24.340 -3.667 12.988 1.00 87.62 116 LEU A O 1
ATOM 897 N N . GLY A 1 117 ? -26.394 -2.782 12.949 1.00 85.19 117 GLY A N 1
ATOM 898 C CA . GLY A 1 117 ? -26.079 -1.758 11.968 1.00 85.19 117 GLY A CA 1
ATOM 899 C C . GLY A 1 117 ? -25.194 -0.643 12.525 1.00 85.19 117 GLY A C 1
ATOM 900 O O . GLY A 1 117 ? -24.289 -0.202 11.821 1.00 85.19 117 GLY A O 1
ATOM 901 N N . VAL A 1 118 ? -25.350 -0.251 13.794 1.00 87.12 118 VAL A N 1
ATOM 902 C CA . VAL A 1 118 ? -24.417 0.665 14.480 1.00 87.12 118 VAL A CA 1
ATOM 903 C C . VAL A 1 118 ? -23.026 0.045 14.550 1.00 87.12 118 VAL A C 1
ATOM 905 O O . VAL A 1 118 ? -22.049 0.695 14.171 1.00 87.12 118 VAL A O 1
ATOM 908 N N . ALA A 1 119 ? -22.922 -1.229 14.940 1.00 87.12 119 ALA A N 1
ATOM 909 C CA . ALA A 1 119 ? -21.639 -1.924 14.951 1.00 87.12 119 ALA A CA 1
ATOM 910 C C . ALA A 1 119 ? -20.985 -1.956 13.558 1.00 87.12 119 ALA A C 1
ATOM 912 O O . ALA A 1 119 ? -19.764 -1.860 13.450 1.00 87.12 119 ALA A O 1
ATOM 913 N N . MET A 1 120 ? -21.777 -2.046 12.485 1.00 82.25 120 MET A N 1
ATOM 914 C CA . MET A 1 120 ? -21.283 -1.984 11.106 1.00 82.25 120 MET A CA 1
ATOM 915 C C . MET A 1 120 ? -20.873 -0.575 10.665 1.00 82.25 120 MET A C 1
ATOM 917 O O . MET A 1 120 ? -19.842 -0.448 10.006 1.00 82.25 120 MET A O 1
ATOM 921 N N . LEU A 1 121 ? -21.628 0.465 11.040 1.00 80.88 121 LEU A N 1
ATOM 922 C CA . LEU A 1 121 ? -21.314 1.865 10.725 1.00 80.88 121 LEU A CA 1
ATOM 923 C C . LEU A 1 121 ? -20.007 2.321 11.373 1.00 80.88 121 LEU A C 1
ATOM 925 O O . LEU A 1 121 ? -19.186 2.956 10.719 1.00 80.88 121 LEU A O 1
ATOM 929 N N . TYR A 1 122 ? -19.806 1.988 12.649 1.00 87.75 122 TYR A N 1
ATOM 930 C CA . TYR A 1 122 ? -18.631 2.428 13.407 1.00 87.75 122 TYR A CA 1
ATOM 931 C C . TYR A 1 122 ? -17.400 1.562 13.146 1.00 87.75 122 TYR A C 1
ATOM 933 O O . TYR A 1 122 ? -16.298 1.944 13.527 1.00 87.75 122 TYR A O 1
ATOM 941 N N . ARG A 1 123 ? -17.549 0.412 12.475 1.00 86.44 123 ARG A N 1
ATOM 942 C CA . ARG A 1 123 ? -16.444 -0.522 12.237 1.00 86.44 123 ARG A CA 1
ATOM 943 C C . ARG A 1 123 ? -15.278 0.111 11.484 1.00 86.44 123 ARG A C 1
ATOM 945 O O . ARG A 1 123 ? -14.127 -0.101 11.866 1.00 86.44 123 ARG A O 1
ATOM 952 N N . HIS A 1 124 ? -15.571 0.856 10.421 1.00 85.38 124 HIS A N 1
ATOM 953 C CA . HIS A 1 124 ? -14.576 1.563 9.615 1.00 85.38 124 HIS A CA 1
ATOM 954 C C . HIS A 1 124 ? -14.993 3.014 9.473 1.00 85.38 124 HIS A C 1
ATOM 956 O O . HIS A 1 124 ? -15.889 3.341 8.696 1.00 85.38 124 HIS A O 1
ATOM 962 N N . VAL A 1 125 ? -14.328 3.878 10.233 1.00 84.88 125 VAL A N 1
ATOM 963 C CA . VAL A 1 125 ? -14.592 5.313 10.219 1.00 84.88 125 VAL A CA 1
ATOM 964 C C . VAL A 1 125 ? -13.546 6.018 9.369 1.00 84.88 125 VAL A C 1
ATOM 966 O O . VAL A 1 125 ? -12.345 5.905 9.607 1.00 84.88 125 VAL A O 1
ATOM 969 N N . VAL A 1 126 ? -14.028 6.713 8.338 1.00 83.56 126 VAL A N 1
ATOM 970 C CA . VAL A 1 126 ? -13.204 7.455 7.381 1.00 83.56 126 VAL A CA 1
ATOM 971 C C . VAL A 1 126 ? -13.392 8.947 7.612 1.00 83.56 126 VAL A C 1
ATOM 973 O O . VAL A 1 126 ? -14.509 9.468 7.542 1.00 83.56 126 VAL A O 1
ATOM 976 N N . PHE A 1 127 ? -12.291 9.652 7.836 1.00 83.44 127 PHE A N 1
ATOM 977 C CA . PHE A 1 127 ? -12.270 11.076 8.127 1.00 83.44 127 PHE A CA 1
ATOM 978 C C . PHE A 1 127 ? -11.672 11.840 6.952 1.00 83.44 127 PHE A C 1
ATOM 980 O O . PHE A 1 127 ? -10.476 11.790 6.693 1.00 83.44 127 PHE A O 1
ATOM 987 N N . ARG A 1 128 ? -12.515 12.591 6.240 1.00 81.00 128 ARG A N 1
ATOM 988 C CA . ARG A 1 128 ? -12.064 13.473 5.145 1.00 81.00 128 ARG A CA 1
ATOM 989 C C . ARG A 1 128 ? -11.886 14.920 5.572 1.00 81.00 128 ARG A C 1
ATOM 991 O O . ARG A 1 128 ? -11.178 15.681 4.926 1.00 81.00 128 ARG A O 1
ATOM 998 N N . THR A 1 129 ? -12.572 15.310 6.642 1.00 81.31 129 THR A N 1
ATOM 999 C CA . THR A 1 129 ? -12.574 16.681 7.148 1.00 81.31 129 THR A CA 1
ATOM 1000 C C . THR A 1 129 ? -12.464 16.680 8.668 1.00 81.31 129 THR A C 1
ATOM 1002 O O . THR A 1 129 ? -12.955 15.742 9.304 1.00 81.31 129 THR A O 1
ATOM 1005 N N . PRO A 1 130 ? -11.916 17.751 9.267 1.00 87.00 130 PRO A N 1
ATOM 1006 C CA . PRO A 1 130 ? -11.835 17.876 10.721 1.00 87.00 130 PRO A CA 1
ATOM 1007 C C . PRO A 1 130 ? -13.200 17.752 11.422 1.00 87.00 130 PRO A C 1
ATOM 1009 O O . PRO A 1 130 ? -13.323 17.066 12.429 1.00 87.00 130 PRO A O 1
ATOM 1012 N N . HIS A 1 131 ? -14.256 18.330 10.835 1.00 85.62 131 HIS A N 1
ATOM 1013 C CA . HIS A 1 131 ? -15.617 18.263 11.381 1.00 85.62 131 HIS A CA 1
ATOM 1014 C C . HIS A 1 131 ? -16.182 16.840 11.418 1.00 85.62 131 HIS A C 1
ATOM 1016 O O . HIS A 1 131 ? -16.977 16.518 12.298 1.00 85.62 131 HIS A O 1
ATOM 1022 N N . ALA A 1 132 ? -15.821 15.992 10.449 1.00 85.69 132 ALA A N 1
ATOM 1023 C CA . ALA A 1 132 ? -16.264 14.601 10.440 1.00 85.69 132 ALA A CA 1
ATOM 1024 C C . ALA A 1 132 ? -15.645 13.823 11.609 1.00 85.69 132 ALA A C 1
ATOM 1026 O O . ALA A 1 132 ? -16.354 13.075 12.278 1.00 85.69 132 ALA A O 1
ATOM 1027 N N . PHE A 1 133 ? -14.356 14.049 11.878 1.00 90.81 133 PHE A N 1
ATOM 1028 C CA . PHE A 1 133 ? -13.674 13.458 13.025 1.00 90.81 133 PHE A CA 1
ATOM 1029 C C . PHE A 1 133 ? -14.242 13.970 14.353 1.00 90.81 133 PHE A C 1
ATOM 1031 O O . PHE A 1 133 ? -14.564 13.164 15.222 1.00 90.81 133 PHE A O 1
ATOM 1038 N N . ASP A 1 134 ? -14.459 15.280 14.491 1.00 90.56 134 ASP A N 1
ATOM 1039 C CA . ASP A 1 134 ? -15.000 15.842 15.732 1.00 90.56 134 ASP A CA 1
ATOM 1040 C C . ASP A 1 134 ? -16.416 15.325 16.028 1.00 90.56 134 ASP A C 1
ATOM 1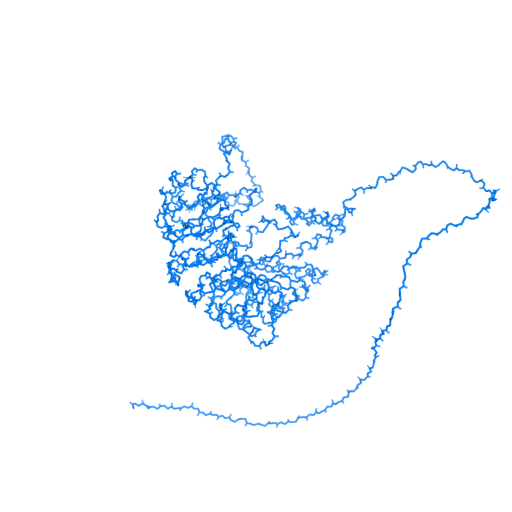042 O O . ASP A 1 134 ? -16.680 14.831 17.122 1.00 90.56 134 ASP A O 1
ATOM 1046 N N . LYS A 1 135 ? -17.310 15.302 15.028 1.00 89.25 135 LYS A N 1
ATOM 1047 C CA . LYS A 1 135 ? -18.649 14.699 15.177 1.00 89.25 135 LYS A CA 1
ATOM 1048 C C . LYS A 1 135 ? -18.587 13.237 15.610 1.00 89.25 135 LYS A C 1
ATOM 1050 O O . LYS A 1 135 ? -19.376 12.812 16.453 1.00 89.25 135 LYS A O 1
ATOM 1055 N N . PHE A 1 136 ? -17.671 12.467 15.028 1.00 93.62 136 PHE A N 1
ATOM 1056 C CA . PHE A 1 136 ? -17.446 11.083 15.421 1.00 93.62 136 PHE A CA 1
ATOM 1057 C C . PHE A 1 136 ? -16.979 10.985 16.879 1.00 93.62 136 PHE A C 1
ATOM 1059 O O . PHE A 1 136 ? -17.564 10.215 17.640 1.00 93.62 136 PHE A O 1
ATOM 1066 N N . ARG A 1 137 ? -15.991 11.793 17.283 1.00 94.88 137 ARG A N 1
ATOM 1067 C CA . ARG A 1 137 ? -15.442 11.815 18.645 1.00 94.88 137 ARG A CA 1
ATOM 1068 C C . ARG A 1 137 ? -16.529 12.109 19.679 1.00 94.88 137 ARG A C 1
ATOM 1070 O O . ARG A 1 137 ? -16.712 11.326 20.606 1.00 94.88 137 ARG A O 1
ATOM 1077 N N . TRP A 1 138 ? -17.314 13.165 19.469 1.00 93.69 138 TRP A N 1
ATOM 1078 C CA . TRP A 1 138 ? -18.460 13.497 20.325 1.00 93.69 138 TRP A CA 1
ATOM 1079 C C . TRP A 1 138 ? -19.472 12.353 20.406 1.00 93.69 138 TRP A C 1
ATOM 1081 O O . TRP A 1 138 ? -20.018 12.059 21.469 1.00 93.69 138 TRP A O 1
ATOM 1091 N N . SER A 1 139 ? -19.719 11.683 19.280 1.00 93.31 139 SER A N 1
ATOM 1092 C CA . SER A 1 139 ? -20.633 10.553 19.248 1.00 93.31 139 SER A CA 1
ATOM 1093 C C . SER A 1 139 ? -20.130 9.387 20.097 1.00 93.31 139 SER A C 1
ATOM 1095 O O . SER A 1 139 ? -20.891 8.891 20.926 1.00 93.31 139 SER A O 1
ATOM 1097 N N . ILE A 1 140 ? -18.874 8.956 19.948 1.00 95.88 140 ILE A N 1
ATOM 1098 C CA . ILE A 1 140 ? -18.342 7.828 20.732 1.00 95.88 140 ILE A CA 1
ATOM 1099 C C . ILE A 1 140 ? -18.203 8.160 22.220 1.00 95.88 140 ILE A C 1
ATOM 1101 O O . ILE A 1 140 ? -18.393 7.270 23.045 1.00 95.88 140 ILE A O 1
ATOM 1105 N N . GLU A 1 141 ? -17.947 9.424 22.567 1.00 94.38 141 GLU A N 1
ATOM 1106 C CA . GLU A 1 141 ? -17.900 9.901 23.954 1.00 94.38 141 GLU A CA 1
ATOM 1107 C C . GLU A 1 141 ? -19.270 9.803 24.638 1.00 94.38 141 GLU A C 1
ATOM 1109 O O . GLU A 1 141 ? -19.348 9.390 25.793 1.00 94.38 141 GLU A O 1
ATOM 1114 N N . GLY A 1 142 ? -20.354 10.138 23.929 1.00 93.81 142 GLY A N 1
ATOM 1115 C CA . GLY A 1 142 ? -21.712 10.092 24.482 1.00 93.81 142 GLY A CA 1
ATOM 1116 C C . GLY A 1 142 ? -22.384 8.717 24.432 1.00 93.81 142 GLY A C 1
ATOM 1117 O O . GLY A 1 142 ? -23.306 8.461 25.202 1.00 93.81 142 GLY A O 1
ATOM 1118 N N . THR A 1 143 ? -21.958 7.837 23.523 1.00 93.31 143 THR A N 1
ATOM 1119 C CA . THR A 1 143 ? -22.663 6.571 23.228 1.00 93.31 143 THR A CA 1
ATOM 1120 C C . THR A 1 143 ? -21.901 5.313 23.630 1.00 93.31 143 THR A C 1
ATOM 1122 O O . THR A 1 143 ? -22.504 4.248 23.739 1.00 93.31 143 THR A O 1
ATOM 1125 N N . GLY A 1 144 ? -20.578 5.394 23.800 1.00 92.19 144 GLY A N 1
ATOM 1126 C CA . GLY A 1 144 ? -19.722 4.218 23.974 1.00 92.19 144 GLY A CA 1
ATOM 1127 C C . GLY A 1 144 ? -19.476 3.419 22.687 1.00 92.19 144 GLY A C 1
ATOM 1128 O O . GLY A 1 144 ? -18.853 2.360 22.737 1.00 92.19 144 GLY A O 1
ATOM 1129 N N . TYR A 1 145 ? -19.898 3.910 21.513 1.00 94.00 145 TYR A N 1
ATOM 1130 C CA . TYR A 1 145 ? -19.727 3.195 20.236 1.00 94.00 145 TYR A CA 1
ATOM 1131 C C . TYR A 1 145 ? -18.269 3.020 19.788 1.00 94.00 145 TYR A C 1
ATOM 1133 O O . TYR A 1 145 ? -18.011 2.249 18.861 1.00 94.00 145 TYR A O 1
ATOM 1141 N N . GLY A 1 146 ? -17.305 3.640 20.479 1.00 93.50 146 GLY A N 1
ATOM 1142 C CA . GLY A 1 146 ? -15.870 3.421 20.265 1.00 93.50 146 GLY A CA 1
ATOM 1143 C C . GLY A 1 146 ? -15.461 1.940 20.308 1.00 93.50 146 GLY A C 1
ATOM 1144 O O . GLY A 1 146 ? -14.605 1.513 19.537 1.00 93.50 146 GLY A O 1
ATOM 1145 N N . GLN A 1 147 ? -16.159 1.103 21.086 1.00 93.81 147 GLN A N 1
ATOM 1146 C CA . GLN A 1 147 ? -15.909 -0.347 21.153 1.00 93.81 147 GLN A CA 1
ATOM 1147 C C . GLN A 1 147 ? -16.119 -1.096 19.820 1.00 93.81 147 GLN A C 1
ATOM 1149 O O . GLN A 1 147 ? -15.590 -2.197 19.623 1.00 93.81 147 GLN A O 1
ATOM 1154 N N . HIS A 1 148 ? -16.901 -0.530 18.895 1.00 91.19 148 HIS A N 1
ATOM 1155 C CA . HIS A 1 148 ? -17.173 -1.120 17.580 1.00 91.19 148 HIS A CA 1
ATOM 1156 C C . HIS A 1 148 ? -16.124 -0.744 16.536 1.00 91.19 148 HIS A C 1
ATOM 1158 O O . HIS A 1 148 ? -16.032 -1.401 15.499 1.00 91.19 148 HIS A O 1
ATOM 1164 N N . VAL A 1 149 ? -15.304 0.263 16.822 1.00 93.00 149 VAL A N 1
ATOM 1165 C CA . VAL A 1 149 ? -14.3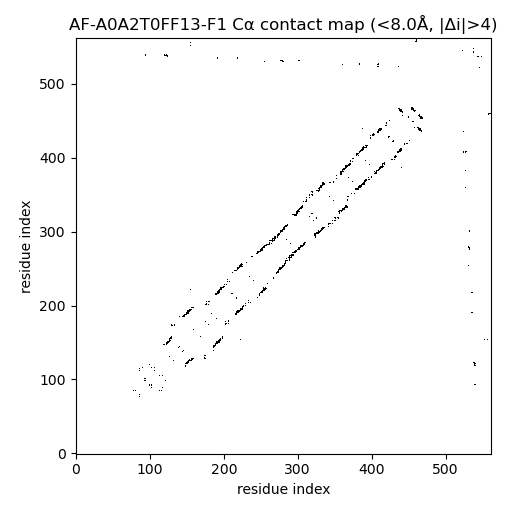02 0.772 15.895 1.00 93.00 149 VAL A CA 1
ATOM 1166 C C . VAL A 1 149 ? -13.198 -0.256 15.697 1.00 93.00 149 VAL A C 1
ATOM 1168 O O . VAL A 1 149 ? -12.695 -0.855 16.649 1.00 93.00 149 VAL A O 1
ATOM 1171 N N . ARG A 1 150 ? -12.848 -0.498 14.432 1.00 92.31 150 ARG A N 1
ATOM 1172 C CA . ARG A 1 150 ? -11.719 -1.345 14.026 1.00 92.31 150 ARG A CA 1
ATOM 1173 C C . ARG A 1 150 ? -10.723 -0.603 13.146 1.00 92.31 150 ARG A C 1
ATOM 1175 O O . ARG A 1 150 ? -9.553 -0.966 13.163 1.00 92.31 150 ARG A O 1
ATOM 1182 N N . VAL A 1 151 ? -11.161 0.419 12.414 1.00 90.38 151 VAL A N 1
ATOM 1183 C CA . VAL A 1 151 ? -10.302 1.195 11.512 1.00 90.38 151 VAL A CA 1
ATOM 1184 C C . VAL A 1 151 ? -10.494 2.686 11.749 1.00 90.38 151 VAL A C 1
ATOM 1186 O O . VAL A 1 151 ? -11.618 3.179 11.645 1.00 90.38 151 VAL A O 1
ATOM 1189 N N . PHE A 1 152 ? -9.387 3.380 12.004 1.00 92.69 152 PHE A N 1
ATOM 1190 C CA . PHE A 1 152 ? -9.264 4.833 11.917 1.00 92.69 152 PHE A CA 1
ATOM 1191 C C . PHE A 1 152 ? -8.595 5.185 10.599 1.00 92.69 152 PHE A C 1
ATOM 1193 O O . PHE A 1 152 ? -7.421 4.884 10.397 1.00 92.69 152 PHE A O 1
ATOM 1200 N N . ASP A 1 153 ? -9.350 5.809 9.701 1.00 88.06 153 ASP A N 1
ATOM 1201 C CA . ASP A 1 153 ? -8.890 6.096 8.351 1.00 88.06 153 ASP A CA 1
ATOM 1202 C C . ASP A 1 153 ? -8.886 7.599 8.067 1.00 88.06 153 ASP A C 1
ATOM 1204 O O . ASP A 1 153 ? -9.903 8.201 7.724 1.00 88.06 153 ASP A O 1
ATOM 1208 N N . PHE A 1 154 ? -7.706 8.194 8.193 1.00 88.75 154 PHE A N 1
ATOM 1209 C CA . PHE A 1 154 ? -7.385 9.556 7.782 1.00 88.75 154 PHE A CA 1
ATOM 1210 C C . PHE A 1 154 ? -6.687 9.595 6.415 1.00 88.75 154 PHE A C 1
ATOM 1212 O O . PHE A 1 154 ? -6.185 10.645 6.030 1.00 88.75 154 PHE A O 1
ATOM 1219 N N . SER A 1 155 ? -6.638 8.501 5.645 1.00 80.75 155 SER A N 1
ATOM 1220 C CA . SER A 1 155 ? -5.869 8.447 4.386 1.00 80.75 155 SER A CA 1
ATOM 1221 C C . SER A 1 155 ? -6.344 9.451 3.326 1.00 80.75 155 SER A C 1
ATOM 1223 O O . SER A 1 155 ? -5.557 9.918 2.505 1.00 80.75 155 SER A O 1
ATOM 1225 N N . ALA A 1 156 ? -7.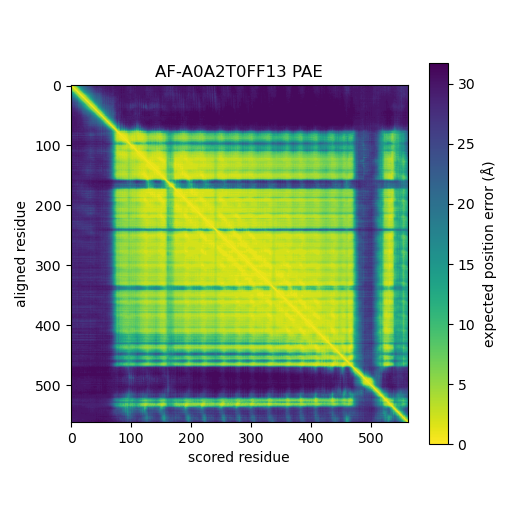627 9.820 3.368 1.00 74.38 156 ALA A N 1
ATOM 1226 C CA . ALA A 1 156 ? -8.235 10.857 2.533 1.00 74.38 156 ALA A CA 1
ATOM 1227 C C . ALA A 1 156 ? -8.459 12.182 3.286 1.00 74.38 156 ALA A C 1
ATOM 1229 O O . ALA A 1 156 ? -9.234 13.028 2.829 1.00 74.38 156 ALA A O 1
ATOM 1230 N N . PHE A 1 157 ? -7.850 12.350 4.461 1.00 80.12 157 PHE A N 1
ATOM 1231 C CA . PHE A 1 157 ? -8.003 13.551 5.265 1.00 80.12 157 PHE A CA 1
ATOM 1232 C C . PHE A 1 157 ? -7.308 14.731 4.598 1.00 80.12 157 PHE A C 1
ATOM 1234 O O . PHE A 1 157 ? -6.150 14.653 4.186 1.00 80.12 157 PHE A O 1
ATOM 1241 N N . THR A 1 158 ? -8.022 15.850 4.529 1.00 71.38 158 THR A N 1
ATOM 1242 C CA . THR A 1 158 ? -7.462 17.124 4.093 1.00 71.38 158 THR A CA 1
ATOM 1243 C C . THR A 1 158 ? -7.835 18.195 5.108 1.00 71.38 158 THR A C 1
ATOM 1245 O O . THR A 1 158 ? -9.019 18.481 5.311 1.00 71.38 158 THR A O 1
ATOM 1248 N N . SER A 1 159 ? -6.839 18.833 5.721 1.00 60.22 159 SER A N 1
ATOM 1249 C CA . SER A 1 159 ? -7.054 20.043 6.527 1.00 60.22 159 SER A CA 1
ATOM 1250 C C . SER A 1 159 ? -7.380 21.259 5.641 1.00 60.22 159 SER A C 1
ATOM 1252 O O . SER A 1 159 ? -8.108 22.166 6.045 1.00 60.22 159 SER A O 1
ATOM 1254 N N . VAL A 1 160 ? -6.916 21.239 4.384 1.00 53.78 160 VAL A N 1
ATOM 1255 C CA . VAL A 1 160 ? -7.112 22.284 3.371 1.00 53.78 160 VAL A CA 1
ATOM 1256 C C . VAL A 1 160 ? -8.351 21.982 2.518 1.00 53.78 160 VAL A C 1
ATOM 1258 O O . VAL A 1 160 ? -8.318 21.146 1.621 1.00 53.78 160 VAL A O 1
ATOM 1261 N N . GLY A 1 161 ? -9.443 22.716 2.735 1.00 50.84 161 GLY A N 1
ATOM 1262 C CA . GLY A 1 161 ? -10.394 22.955 1.642 1.00 50.84 161 GLY A CA 1
ATOM 1263 C C . GLY A 1 161 ? -9.744 23.885 0.612 1.00 50.84 161 GLY A C 1
ATOM 1264 O O . GLY A 1 161 ? -8.926 24.717 1.007 1.00 50.84 161 GLY A O 1
ATOM 1265 N N . LEU A 1 162 ? -10.089 23.759 -0.678 1.00 40.31 162 LEU A N 1
ATOM 1266 C CA . LEU A 1 162 ? -9.633 24.657 -1.756 1.00 40.31 162 LEU A CA 1
ATOM 1267 C C . LEU A 1 162 ? -9.693 26.131 -1.287 1.00 40.31 162 LEU A C 1
ATOM 1269 O O . LEU A 1 162 ? -10.776 26.706 -1.222 1.00 40.31 162 LEU A O 1
ATOM 1273 N N . GLY A 1 163 ? -8.543 26.716 -0.913 1.00 48.22 163 GLY A N 1
ATOM 1274 C CA . GLY A 1 163 ? -8.421 28.125 -0.507 1.00 48.22 163 GLY A CA 1
ATOM 1275 C C . GLY A 1 163 ? -8.018 28.452 0.944 1.00 48.22 163 GLY A C 1
ATOM 1276 O O . GLY A 1 163 ? -8.044 29.631 1.287 1.00 48.22 163 GLY A O 1
ATOM 1277 N N . ARG A 1 164 ? -7.638 27.496 1.811 1.00 55.34 164 ARG A N 1
ATOM 1278 C CA . ARG A 1 164 ? -7.147 27.806 3.183 1.00 55.34 164 ARG A CA 1
ATOM 1279 C C . ARG A 1 164 ? -5.619 27.837 3.301 1.00 55.34 164 ARG A C 1
ATOM 1281 O O . ARG A 1 164 ? -4.926 27.056 2.657 1.00 55.34 164 ARG A O 1
ATOM 1288 N N . THR A 1 165 ? -5.096 28.721 4.155 1.00 58.75 165 THR A N 1
ATOM 1289 C CA . THR A 1 165 ? -3.656 28.811 4.472 1.00 58.75 165 THR A CA 1
ATOM 1290 C C . THR A 1 165 ? -3.270 27.868 5.621 1.00 58.75 165 THR A C 1
ATOM 1292 O O . THR A 1 165 ? -4.114 27.513 6.441 1.00 58.75 165 THR A O 1
ATOM 1295 N N . LYS A 1 166 ? -1.979 27.509 5.741 1.00 58.31 166 LYS A N 1
ATOM 1296 C CA . LYS A 1 166 ? -1.457 26.691 6.861 1.00 58.31 166 LYS A CA 1
ATOM 1297 C C . LYS A 1 166 ? -1.824 27.261 8.245 1.00 58.31 166 LYS A C 1
ATOM 1299 O O . LYS A 1 166 ? -2.125 26.498 9.153 1.00 58.31 166 LYS A O 1
ATOM 1304 N N . ARG A 1 167 ? -1.882 28.595 8.378 1.00 56.84 167 ARG A N 1
ATOM 1305 C CA . ARG A 1 167 ? -2.285 29.299 9.609 1.00 56.84 167 ARG A CA 1
ATOM 1306 C C . ARG A 1 167 ? -3.765 29.096 9.956 1.00 56.84 167 ARG A C 1
ATOM 1308 O O . ARG A 1 167 ? -4.096 28.858 11.109 1.00 56.84 167 ARG A O 1
ATOM 1315 N N . MET A 1 168 ? -4.649 29.127 8.957 1.00 57.72 168 MET A N 1
ATOM 1316 C CA . MET A 1 168 ? -6.072 28.829 9.171 1.00 57.72 168 MET A CA 1
ATOM 1317 C C . MET A 1 168 ? -6.290 27.371 9.591 1.00 57.72 168 MET A C 1
ATOM 1319 O O . MET A 1 168 ? -7.236 27.081 10.312 1.00 57.72 168 MET A O 1
ATOM 1323 N N . ASN A 1 169 ? -5.421 26.454 9.158 1.00 59.47 169 ASN A N 1
ATOM 1324 C CA . ASN A 1 169 ? -5.501 25.051 9.559 1.00 59.47 169 ASN A CA 1
ATOM 1325 C C . ASN A 1 169 ? -5.024 24.821 10.998 1.00 59.47 169 ASN A C 1
ATOM 1327 O O . ASN A 1 169 ? -5.640 24.021 11.689 1.00 59.47 169 ASN A O 1
ATOM 1331 N N . SER A 1 170 ? -4.009 25.547 11.482 1.00 57.75 170 SER A N 1
ATOM 1332 C CA . SER A 1 170 ? -3.569 25.448 12.887 1.00 57.75 170 SER A CA 1
ATOM 1333 C C . SER A 1 170 ? -4.614 25.935 13.901 1.00 57.75 170 SER A C 1
ATOM 1335 O O . SER A 1 170 ? -4.573 25.565 15.070 1.00 57.75 170 SER A O 1
ATOM 1337 N N . GLU A 1 171 ? -5.580 26.747 13.466 1.00 60.31 171 GLU A N 1
ATOM 1338 C CA . GLU A 1 171 ? -6.709 27.184 14.300 1.00 60.31 171 GLU A CA 1
ATOM 1339 C C . GLU A 1 171 ? -7.804 26.107 14.415 1.00 60.31 171 GLU A C 1
ATOM 1341 O O . GLU A 1 171 ? -8.685 26.196 15.272 1.00 60.31 171 GLU A O 1
ATOM 1346 N N . ILE A 1 172 ? -7.750 25.055 13.590 1.00 65.25 172 ILE A N 1
ATOM 1347 C CA . ILE A 1 172 ? -8.711 23.957 13.628 1.00 65.25 172 ILE A CA 1
ATOM 1348 C C . ILE A 1 172 ? -8.330 22.985 14.748 1.00 65.25 172 ILE A C 1
ATOM 1350 O O . ILE A 1 172 ? -7.645 21.995 14.537 1.00 65.25 172 ILE A O 1
ATOM 1354 N N . GLN A 1 173 ? -8.855 23.229 15.945 1.00 78.69 173 GLN A N 1
ATOM 1355 C CA . GLN A 1 173 ? -8.621 22.410 17.146 1.00 78.69 173 GLN A CA 1
ATOM 1356 C C . GLN A 1 173 ? -9.415 21.084 17.174 1.00 78.69 173 GLN A C 1
ATOM 1358 O O . GLN A 1 173 ? -9.563 20.461 18.221 1.00 78.69 173 GLN A O 1
ATOM 1363 N N . MET A 1 174 ? -9.972 20.663 16.034 1.00 85.62 174 MET A N 1
ATOM 1364 C CA . MET A 1 174 ? -10.795 19.450 15.928 1.00 85.62 174 MET A CA 1
ATOM 1365 C C . MET A 1 174 ? -9.967 18.178 15.750 1.00 85.62 174 MET A C 1
ATOM 1367 O O . MET A 1 174 ? -10.392 17.120 16.201 1.00 85.62 174 MET A O 1
ATOM 1371 N N . VAL A 1 175 ? -8.824 18.278 15.069 1.00 90.00 175 VAL A N 1
ATOM 1372 C CA . VAL A 1 175 ? -7.867 17.183 14.885 1.00 90.00 175 VAL A CA 1
ATOM 1373 C C . VAL A 1 175 ? -6.547 17.686 15.430 1.00 90.00 175 VAL A C 1
ATOM 1375 O O . VAL A 1 175 ? -5.986 18.637 14.906 1.00 90.00 175 VAL A O 1
ATOM 1378 N N . THR A 1 176 ? -6.144 17.100 16.543 1.00 91.69 176 THR A N 1
ATOM 1379 C CA . THR A 1 176 ? -4.957 17.428 17.329 1.00 91.69 176 THR A CA 1
ATOM 1380 C C . THR A 1 176 ? -4.493 16.150 18.014 1.00 91.69 176 THR A C 1
ATOM 1382 O O . THR A 1 176 ? -5.292 15.228 18.206 1.00 91.69 176 THR A O 1
ATOM 1385 N N . ALA A 1 177 ? -3.252 16.108 18.494 1.00 93.88 177 ALA A N 1
ATOM 1386 C CA . ALA A 1 177 ? -2.775 14.961 19.265 1.00 93.88 177 ALA A CA 1
ATOM 1387 C C . ALA A 1 177 ? -3.676 14.635 20.470 1.00 93.88 177 ALA A C 1
ATOM 1389 O O . ALA A 1 177 ? -4.012 13.477 20.720 1.00 93.88 177 ALA A O 1
ATOM 1390 N N . SER A 1 178 ? -4.170 15.659 21.175 1.00 95.00 178 SER A N 1
ATOM 1391 C CA . SER A 1 178 ? -5.058 15.472 22.326 1.00 95.00 178 SER A CA 1
ATOM 1392 C C . SER A 1 178 ? -6.418 14.879 21.947 1.00 95.00 178 SER A C 1
ATOM 1394 O O . SER A 1 178 ? -6.914 13.998 22.653 1.00 95.00 178 SER A O 1
ATOM 1396 N N . THR A 1 179 ? -7.016 15.320 20.838 1.00 95.69 179 THR A N 1
ATOM 1397 C CA . THR A 1 179 ? -8.320 14.821 20.371 1.00 95.69 179 THR A CA 1
ATOM 1398 C C . THR A 1 179 ? -8.212 13.433 19.741 1.00 95.69 179 THR A C 1
ATOM 1400 O O . THR A 1 179 ? -9.093 12.603 19.973 1.00 95.69 179 THR A O 1
ATOM 1403 N N . ILE A 1 180 ? -7.121 13.141 19.022 1.00 96.81 180 ILE A N 1
ATOM 1404 C CA . ILE A 1 180 ? -6.810 11.802 18.496 1.00 96.81 180 ILE A CA 1
ATOM 1405 C C . ILE A 1 180 ? -6.625 10.821 19.651 1.00 96.81 180 ILE A C 1
ATOM 1407 O O . ILE A 1 180 ? -7.333 9.817 19.706 1.00 96.81 180 ILE A O 1
ATOM 1411 N N . ARG A 1 181 ? -5.757 11.140 20.618 1.00 96.19 181 ARG A N 1
ATOM 1412 C CA . ARG A 1 181 ? -5.525 10.314 21.813 1.00 96.19 181 ARG A CA 1
ATOM 1413 C C . ARG A 1 181 ? -6.821 10.038 22.572 1.00 96.19 181 ARG A C 1
ATOM 1415 O O . ARG A 1 181 ? -7.124 8.898 22.904 1.00 96.19 181 ARG A O 1
ATOM 1422 N N . ARG A 1 182 ? -7.652 11.069 22.760 1.00 95.44 182 ARG A N 1
ATOM 1423 C CA . ARG A 1 182 ? -8.949 10.917 23.430 1.00 95.44 182 ARG A CA 1
ATOM 1424 C C . ARG A 1 182 ? -9.881 9.947 22.702 1.00 95.44 182 ARG A C 1
ATOM 1426 O O . ARG A 1 182 ? -10.594 9.186 23.350 1.00 95.44 182 ARG A O 1
ATOM 1433 N N . ALA A 1 183 ? -9.888 9.970 21.372 1.00 96.81 183 ALA A N 1
ATOM 1434 C CA . ALA A 1 183 ? -10.657 9.016 20.584 1.00 96.81 183 ALA A CA 1
ATOM 1435 C C . ALA A 1 183 ? -10.070 7.595 20.679 1.00 96.81 183 ALA A C 1
ATOM 1437 O O . ALA A 1 183 ? -10.833 6.636 20.807 1.00 96.81 183 ALA A O 1
ATOM 1438 N N . LEU A 1 184 ? -8.739 7.457 20.671 1.00 97.06 184 LEU A N 1
ATOM 1439 C CA . LEU A 1 184 ? -8.043 6.175 20.836 1.00 97.06 184 LEU A CA 1
ATOM 1440 C C . LEU A 1 184 ? -8.336 5.522 22.195 1.00 97.06 184 LEU A C 1
ATOM 1442 O O . LEU A 1 184 ? -8.572 4.314 22.233 1.00 97.06 184 LEU A O 1
ATOM 1446 N N . ASP A 1 185 ? -8.441 6.303 23.276 1.00 96.06 185 ASP A N 1
ATOM 1447 C CA . ASP A 1 185 ? -8.807 5.807 24.617 1.00 96.06 185 ASP A CA 1
ATOM 1448 C C . ASP A 1 185 ? -10.143 5.044 24.625 1.00 96.06 185 ASP A C 1
ATOM 1450 O O . ASP A 1 185 ? -10.338 4.108 25.402 1.00 96.06 185 ASP A O 1
ATOM 1454 N N . LEU A 1 186 ? -11.074 5.435 23.752 1.00 96.69 186 LEU A N 1
ATOM 1455 C CA . LEU A 1 186 ? -12.403 4.831 23.632 1.00 96.69 186 LEU A CA 1
ATOM 1456 C C . LEU A 1 186 ? -12.457 3.695 22.598 1.00 96.69 186 LEU A C 1
ATOM 1458 O O . LEU A 1 186 ? -13.457 2.980 22.521 1.00 96.69 186 LEU A O 1
ATOM 1462 N N . CYS A 1 187 ? -11.400 3.516 21.803 1.00 95.56 187 CYS A N 1
ATOM 1463 C CA . CYS A 1 187 ? -11.338 2.583 20.677 1.00 95.56 187 CYS A CA 1
ATOM 1464 C C . CYS A 1 187 ? -10.356 1.433 20.951 1.00 95.56 187 CYS A C 1
ATOM 1466 O O . CYS A 1 187 ? -9.458 1.156 20.160 1.00 95.56 187 CYS A O 1
ATOM 1468 N N . SER A 1 188 ? -10.540 0.713 22.060 1.00 89.38 188 SER A N 1
ATOM 1469 C CA . SER A 1 188 ? -9.619 -0.347 22.521 1.00 89.38 188 SER A CA 1
ATOM 1470 C C . SER A 1 188 ? -9.460 -1.549 21.575 1.00 89.38 188 SER A C 1
ATOM 1472 O O . SER A 1 188 ? -8.561 -2.367 21.754 1.00 89.38 188 SER A O 1
ATOM 1474 N N . GLN A 1 189 ? -10.331 -1.674 20.573 1.00 93.50 189 GLN A N 1
ATOM 1475 C CA . GLN A 1 189 ? -10.346 -2.764 19.595 1.00 93.50 189 GLN A CA 1
ATOM 1476 C C . GLN A 1 189 ? -9.801 -2.338 18.220 1.00 93.50 189 GLN A C 1
ATOM 1478 O O . GLN A 1 189 ? -10.085 -2.994 17.217 1.00 93.50 189 GLN A O 1
ATOM 1483 N N . LEU A 1 190 ? -9.060 -1.228 18.148 1.00 95.25 190 LEU A N 1
ATOM 1484 C CA . LEU A 1 190 ? -8.515 -0.713 16.895 1.00 95.25 190 LEU A CA 1
ATOM 1485 C C . LEU A 1 190 ? -7.518 -1.700 16.266 1.00 95.25 190 LEU A C 1
ATOM 1487 O O . LEU A 1 190 ? -6.527 -2.086 16.879 1.00 95.25 190 LEU A O 1
ATOM 1491 N N . VAL A 1 191 ? -7.785 -2.087 15.021 1.00 95.38 191 VAL A N 1
ATOM 1492 C CA . VAL A 1 191 ? -6.974 -3.025 14.229 1.00 95.38 191 VAL A CA 1
ATOM 1493 C C . VAL A 1 191 ? -6.110 -2.282 13.214 1.00 95.38 191 VAL A C 1
ATOM 1495 O O . VAL A 1 191 ? -5.016 -2.741 12.878 1.00 95.38 191 VAL A O 1
ATOM 1498 N N . GLU A 1 192 ? -6.575 -1.134 12.728 1.00 94.19 192 GLU A N 1
ATOM 1499 C CA . GLU A 1 192 ? -5.888 -0.361 11.699 1.00 94.19 192 GLU A CA 1
ATOM 1500 C C . GLU A 1 192 ? -5.932 1.132 11.995 1.00 94.19 192 GLU A C 1
ATOM 1502 O O . GLU A 1 192 ? -6.990 1.688 12.304 1.00 94.19 192 GLU A O 1
ATOM 1507 N N . PHE A 1 193 ? -4.785 1.779 11.818 1.00 95.62 193 PHE A N 1
ATOM 1508 C CA . PHE A 1 193 ? -4.663 3.226 11.841 1.00 95.62 193 PHE A CA 1
ATOM 1509 C C . PHE A 1 193 ? -3.970 3.688 10.559 1.00 95.62 193 PHE A C 1
ATOM 1511 O O . PHE A 1 193 ? -2.830 3.302 10.282 1.00 95.62 193 PHE A O 1
ATOM 1518 N N . LEU A 1 194 ? -4.686 4.477 9.759 1.00 92.25 194 LEU A N 1
ATOM 1519 C CA . LEU A 1 194 ? -4.225 4.988 8.475 1.00 92.25 194 LEU A CA 1
ATOM 1520 C C . LEU A 1 194 ? -4.140 6.510 8.544 1.00 92.25 194 LEU A C 1
ATOM 1522 O O . LEU A 1 194 ? -5.167 7.182 8.562 1.00 92.25 194 LEU A O 1
ATOM 1526 N N . ALA A 1 195 ? -2.930 7.052 8.570 1.00 91.62 195 ALA A N 1
ATOM 1527 C CA . ALA A 1 195 ? -2.673 8.481 8.546 1.00 91.62 195 ALA A CA 1
ATOM 1528 C C . ALA A 1 195 ? -2.391 8.979 7.123 1.00 91.62 195 ALA A C 1
ATOM 1530 O O . ALA A 1 195 ? -1.822 8.273 6.286 1.00 91.62 195 ALA A O 1
ATOM 1531 N N . ALA A 1 196 ? -2.773 10.229 6.875 1.00 85.75 196 ALA A N 1
ATOM 1532 C CA . ALA A 1 196 ? -2.266 11.019 5.761 1.00 85.75 196 ALA A CA 1
ATOM 1533 C C . ALA A 1 196 ? -1.197 11.995 6.262 1.00 85.75 196 ALA A C 1
ATOM 1535 O O . ALA A 1 196 ? -1.196 12.370 7.433 1.00 85.75 196 ALA A O 1
ATOM 1536 N N . GLU A 1 197 ? -0.364 12.486 5.346 1.00 85.19 197 GLU A N 1
ATOM 1537 C CA . GLU A 1 197 ? 0.665 13.497 5.628 1.00 85.19 197 GLU A CA 1
ATOM 1538 C C . GLU A 1 197 ? 0.111 14.718 6.371 1.00 85.19 197 GLU A C 1
ATOM 1540 O O . GLU A 1 197 ? 0.789 15.320 7.185 1.00 85.19 197 GLU A O 1
ATOM 1545 N N . SER A 1 198 ? -1.147 15.086 6.113 1.00 85.44 198 SER A N 1
ATOM 1546 C CA . SER A 1 198 ? -1.725 16.331 6.616 1.00 85.44 198 SER A CA 1
ATOM 1547 C C . SER A 1 198 ? -2.082 16.318 8.104 1.00 85.44 198 SER A C 1
ATOM 1549 O O . SER A 1 198 ? -2.510 17.359 8.603 1.00 85.44 198 SER A O 1
ATOM 1551 N N . ILE A 1 199 ? -1.925 15.175 8.781 1.00 89.75 199 ILE A N 1
ATOM 1552 C CA . ILE A 1 199 ? -2.105 15.030 10.232 1.00 89.75 199 ILE A CA 1
ATOM 1553 C C . ILE A 1 199 ? -0.806 14.650 10.950 1.00 89.75 199 ILE A C 1
ATOM 1555 O O . ILE A 1 199 ? -0.844 14.335 12.133 1.00 89.75 199 ILE A O 1
ATOM 1559 N N . ASP A 1 200 ? 0.340 14.622 10.264 1.00 91.25 200 ASP A N 1
ATOM 1560 C CA . ASP A 1 200 ? 1.593 14.152 10.863 1.00 91.25 200 ASP A CA 1
ATOM 1561 C C . ASP A 1 200 ? 2.045 15.011 12.058 1.00 91.25 200 ASP A C 1
ATOM 1563 O O . ASP A 1 200 ? 2.527 14.475 13.052 1.00 91.25 200 ASP A O 1
ATOM 1567 N N . THR A 1 201 ? 1.779 16.319 12.038 1.00 91.06 201 THR A N 1
ATOM 1568 C CA . THR A 1 201 ? 2.004 17.229 13.174 1.00 91.06 201 THR A CA 1
ATOM 1569 C C . THR A 1 201 ? 1.107 16.958 14.383 1.00 91.06 201 THR A C 1
ATOM 1571 O O . THR A 1 201 ? 1.401 17.446 15.471 1.00 91.06 201 THR A O 1
ATOM 1574 N N . ASP A 1 202 ? 0.031 16.191 14.208 1.00 92.75 202 ASP A N 1
ATOM 1575 C CA . ASP A 1 202 ? -0.926 15.825 15.257 1.00 92.75 202 ASP A CA 1
ATOM 1576 C C . ASP A 1 202 ? -0.657 14.425 15.839 1.00 92.75 202 ASP A C 1
ATOM 1578 O O . ASP A 1 202 ? -1.434 13.928 16.652 1.00 92.75 202 ASP A O 1
ATOM 1582 N N . LEU A 1 203 ? 0.443 13.778 15.442 1.00 94.44 203 LEU A N 1
ATOM 1583 C CA . LEU A 1 203 ? 0.884 12.473 15.942 1.00 94.44 203 LEU A CA 1
ATOM 1584 C C . LEU A 1 203 ? 2.098 12.649 16.869 1.00 94.44 203 LEU A C 1
ATOM 1586 O O . LEU A 1 203 ? 3.237 12.392 16.481 1.00 94.44 203 LEU A O 1
ATOM 1590 N N . ASP A 1 204 ? 1.855 13.126 18.092 1.00 93.62 204 ASP A N 1
ATOM 1591 C CA . ASP A 1 204 ? 2.899 13.281 19.113 1.00 93.62 204 ASP A CA 1
ATOM 1592 C C . ASP A 1 204 ? 3.321 11.940 19.749 1.00 93.62 204 ASP A C 1
ATOM 1594 O O . ASP A 1 204 ? 2.758 10.884 19.454 1.00 93.62 204 ASP A O 1
ATOM 1598 N N . ALA A 1 205 ? 4.305 11.974 20.656 1.00 93.25 205 ALA A N 1
ATOM 1599 C CA . ALA A 1 205 ? 4.782 10.772 21.342 1.00 93.25 205 ALA A CA 1
ATOM 1600 C C . ALA A 1 205 ? 3.674 10.022 22.082 1.00 93.25 205 ALA A C 1
ATOM 1602 O O . ALA A 1 205 ? 3.669 8.799 22.065 1.00 93.25 205 ALA A O 1
ATOM 1603 N N . ALA A 1 206 ? 2.708 10.717 22.690 1.00 94.06 206 ALA A N 1
ATOM 1604 C CA . ALA A 1 206 ? 1.640 10.047 23.423 1.00 94.06 206 ALA A CA 1
ATOM 1605 C C . ALA A 1 206 ? 0.703 9.280 22.479 1.00 94.06 206 ALA A C 1
ATOM 1607 O O . ALA A 1 206 ? 0.289 8.165 22.799 1.00 94.06 206 ALA A O 1
ATOM 1608 N N . VAL A 1 207 ? 0.384 9.853 21.314 1.00 96.50 207 VAL A N 1
ATOM 1609 C CA . VAL A 1 207 ? -0.384 9.160 20.269 1.00 96.50 207 VAL A CA 1
ATOM 1610 C C . VAL A 1 207 ? 0.408 7.975 19.720 1.00 96.50 207 VAL A C 1
ATOM 1612 O O . VAL A 1 207 ? -0.144 6.881 19.600 1.00 96.50 207 VAL A O 1
ATOM 1615 N N . LEU A 1 208 ? 1.691 8.167 19.408 1.00 95.31 208 LEU A N 1
ATOM 1616 C CA . LEU A 1 208 ? 2.547 7.110 18.872 1.00 95.31 208 LEU A CA 1
ATOM 1617 C C . LEU A 1 208 ? 2.717 5.968 19.871 1.00 95.31 208 LEU A C 1
ATOM 1619 O O . LEU A 1 208 ? 2.414 4.832 19.528 1.00 95.31 208 LEU A O 1
ATOM 1623 N N . ASP A 1 209 ? 3.097 6.248 21.113 1.00 92.50 209 ASP A N 1
ATOM 1624 C CA . ASP A 1 209 ? 3.237 5.239 22.164 1.00 92.50 209 ASP A CA 1
ATOM 1625 C C . ASP A 1 209 ? 1.930 4.468 22.376 1.00 92.50 209 ASP A C 1
ATOM 1627 O O . ASP A 1 209 ? 1.946 3.241 22.493 1.00 92.50 209 ASP A O 1
ATOM 1631 N N . GLN A 1 210 ? 0.780 5.153 22.358 1.00 94.44 210 GLN A N 1
ATOM 1632 C CA . GLN A 1 210 ? -0.517 4.487 22.456 1.00 94.44 210 GLN A CA 1
ATOM 1633 C C . GLN A 1 210 ? -0.744 3.542 21.276 1.00 94.44 210 GLN A C 1
ATOM 1635 O O . GLN A 1 210 ? -1.034 2.372 21.509 1.00 94.44 210 GLN A O 1
ATOM 1640 N N . LEU A 1 211 ? -0.575 4.007 20.031 1.00 95.19 211 LEU A N 1
ATOM 1641 C CA . LEU A 1 211 ? -0.721 3.182 18.823 1.00 95.19 211 LEU A CA 1
ATOM 1642 C C . LEU A 1 211 ? 0.218 1.967 18.851 1.00 95.19 211 LEU A C 1
ATOM 1644 O O . LEU A 1 211 ? -0.208 0.841 18.597 1.00 95.19 211 LEU A O 1
ATOM 1648 N N . LEU A 1 212 ? 1.484 2.182 19.200 1.00 91.12 212 LEU A N 1
ATOM 1649 C CA . LEU A 1 212 ? 2.534 1.164 19.228 1.00 91.12 212 LEU A CA 1
ATOM 1650 C C . LEU A 1 212 ? 2.323 0.112 20.331 1.00 91.12 212 LEU A C 1
ATOM 1652 O O . LEU A 1 212 ? 2.812 -1.009 20.200 1.00 91.12 212 LEU A O 1
ATOM 1656 N N . THR A 1 213 ? 1.560 0.437 21.377 1.00 90.50 213 THR A N 1
ATOM 1657 C CA . THR A 1 213 ? 1.229 -0.476 22.485 1.00 90.50 213 THR A CA 1
ATOM 1658 C C . THR A 1 213 ? -0.181 -1.070 22.399 1.00 90.50 213 THR A C 1
ATOM 1660 O O . THR A 1 213 ? -0.566 -1.869 23.258 1.00 90.50 213 THR A O 1
ATOM 1663 N N . MET A 1 214 ? -0.964 -0.742 21.362 1.00 92.00 214 MET A N 1
ATOM 1664 C CA . MET A 1 214 ? -2.320 -1.276 21.214 1.00 92.00 214 MET A CA 1
ATOM 1665 C C . MET A 1 214 ? -2.308 -2.803 21.009 1.00 92.00 214 MET A C 1
ATOM 1667 O O . MET A 1 214 ? -1.652 -3.307 20.095 1.00 92.00 214 MET A O 1
ATOM 1671 N N . PRO A 1 215 ? -3.106 -3.566 21.779 1.00 89.62 215 PRO A N 1
ATOM 1672 C CA . PRO A 1 215 ? -2.970 -5.022 21.877 1.00 89.62 215 PRO A CA 1
ATOM 1673 C C . PRO A 1 215 ? -3.459 -5.796 20.650 1.00 89.62 215 PRO A C 1
ATOM 1675 O O . PRO A 1 215 ? -3.177 -6.985 20.528 1.00 89.62 215 PRO A O 1
ATOM 1678 N N . VAL A 1 216 ? -4.243 -5.170 19.770 1.00 93.75 216 VAL A N 1
ATOM 1679 C CA . VAL A 1 216 ? -4.833 -5.824 18.589 1.00 93.75 216 VAL A CA 1
ATOM 1680 C C . VAL A 1 216 ? -4.534 -5.085 17.287 1.00 93.75 216 VAL A C 1
ATOM 1682 O O . VAL A 1 216 ? -5.084 -5.445 16.245 1.00 93.75 216 VAL A O 1
ATOM 1685 N N . LEU A 1 217 ? -3.653 -4.079 17.324 1.00 95.69 217 LEU A N 1
ATOM 1686 C CA . LEU A 1 217 ? -3.304 -3.297 16.146 1.00 95.69 217 LEU A CA 1
ATOM 1687 C C . LEU A 1 217 ? -2.442 -4.134 15.196 1.00 95.69 217 LEU A C 1
ATOM 1689 O O . LEU A 1 217 ? -1.406 -4.680 15.578 1.00 95.69 217 LEU A O 1
ATOM 1693 N N . GLN A 1 218 ? -2.893 -4.246 13.950 1.00 96.00 218 GLN A N 1
ATOM 1694 C CA . GLN A 1 218 ? -2.274 -5.071 12.909 1.00 96.00 218 GLN A CA 1
ATOM 1695 C C . GLN A 1 218 ? -1.715 -4.251 11.752 1.00 96.00 218 GLN A C 1
ATOM 1697 O O . GLN A 1 218 ? -0.837 -4.744 11.038 1.00 96.00 218 GLN A O 1
ATOM 1702 N N . THR A 1 219 ? -2.227 -3.034 11.555 1.00 95.38 219 THR A N 1
ATOM 1703 C CA . THR A 1 219 ? -1.882 -2.171 10.424 1.00 95.38 219 THR A CA 1
ATOM 1704 C C . THR A 1 219 ? -1.555 -0.758 10.880 1.00 95.38 219 THR A C 1
ATOM 1706 O O . THR A 1 219 ? -2.374 -0.117 11.540 1.00 95.38 219 THR A O 1
ATOM 1709 N N . LEU A 1 220 ? -0.401 -0.267 10.433 1.00 96.38 220 LEU A N 1
ATOM 1710 C CA . LEU A 1 220 ? 0.007 1.131 10.534 1.00 96.38 220 LEU A CA 1
ATOM 1711 C C . LEU A 1 220 ? 0.355 1.681 9.151 1.00 96.38 220 LEU A C 1
ATOM 1713 O O . LEU A 1 220 ? 1.111 1.064 8.395 1.00 96.38 220 LEU A O 1
ATOM 1717 N N . ASP A 1 221 ? -0.182 2.851 8.831 1.00 94.25 221 ASP A N 1
ATOM 1718 C CA . ASP A 1 221 ? 0.164 3.615 7.635 1.00 94.25 221 ASP A CA 1
ATOM 1719 C C . ASP A 1 221 ? 0.426 5.068 8.024 1.00 94.25 221 ASP A C 1
ATOM 1721 O O . ASP A 1 221 ? -0.482 5.743 8.496 1.00 94.25 221 ASP A O 1
ATOM 1725 N N . PHE A 1 222 ? 1.652 5.546 7.823 1.00 94.94 222 PHE A N 1
ATOM 1726 C CA . PHE A 1 222 ? 2.049 6.935 8.080 1.00 94.94 222 PHE A CA 1
ATOM 1727 C C . PHE A 1 222 ? 2.293 7.715 6.783 1.00 94.94 222 PHE A C 1
ATOM 1729 O O . PHE A 1 222 ? 3.136 8.600 6.739 1.00 94.94 222 PHE A O 1
ATOM 1736 N N . CYS A 1 223 ? 1.597 7.352 5.702 1.00 86.94 223 CYS A N 1
ATOM 1737 C CA . CYS A 1 223 ? 1.797 7.876 4.349 1.00 86.94 223 CYS A CA 1
ATOM 1738 C C . CYS A 1 223 ? 2.147 9.373 4.287 1.00 86.94 223 CYS A C 1
ATOM 1740 O O . CYS A 1 223 ? 1.318 10.220 4.610 1.00 86.94 223 CYS A O 1
ATOM 1742 N N . GLY A 1 224 ? 3.347 9.689 3.796 1.00 89.69 224 GLY A N 1
ATOM 1743 C CA . GLY A 1 224 ? 3.818 11.056 3.570 1.00 89.69 224 GLY A CA 1
ATOM 1744 C C . GLY A 1 224 ? 4.161 11.845 4.836 1.00 89.69 224 GLY A C 1
ATOM 1745 O O . GLY A 1 224 ? 4.499 13.020 4.727 1.00 89.69 224 GLY A O 1
ATOM 1746 N N . ALA A 1 225 ? 4.114 11.229 6.021 1.00 91.50 225 ALA A N 1
ATOM 1747 C CA . ALA A 1 225 ? 4.516 11.883 7.260 1.00 91.50 225 ALA A CA 1
ATOM 1748 C C . ALA A 1 225 ? 5.999 12.272 7.197 1.00 91.50 225 ALA A C 1
ATOM 1750 O O . ALA A 1 225 ? 6.879 11.416 7.042 1.00 91.50 225 ALA A O 1
ATOM 1751 N N . THR A 1 226 ? 6.259 13.574 7.278 1.00 93.31 226 THR A N 1
ATOM 1752 C CA . THR A 1 226 ? 7.592 14.173 7.121 1.00 93.31 226 THR A CA 1
ATOM 1753 C C . THR A 1 226 ? 7.872 15.299 8.118 1.00 93.31 226 THR A C 1
ATOM 1755 O O . THR A 1 226 ? 8.989 15.826 8.126 1.00 93.31 226 THR A O 1
ATOM 1758 N N . ALA A 1 227 ? 6.908 15.653 8.977 1.00 93.38 227 ALA A N 1
ATOM 1759 C CA . ALA A 1 227 ? 7.079 16.652 10.024 1.00 93.38 227 ALA A CA 1
ATOM 1760 C C . ALA A 1 227 ? 8.248 16.310 10.976 1.00 93.38 227 ALA A C 1
ATOM 1762 O O . ALA A 1 227 ? 8.318 15.187 11.482 1.00 93.38 227 ALA A O 1
ATOM 1763 N N . PRO A 1 228 ? 9.141 17.274 11.287 1.00 95.31 228 PRO A N 1
ATOM 1764 C CA . PRO A 1 228 ? 10.274 17.048 12.187 1.00 95.31 228 PRO A CA 1
ATOM 1765 C C . PRO A 1 228 ? 9.873 16.511 13.564 1.00 95.31 228 PRO A C 1
ATOM 1767 O O . PRO A 1 228 ? 10.507 15.588 14.065 1.00 95.31 228 PRO A O 1
ATOM 1770 N N . GLN A 1 229 ? 8.792 17.043 14.145 1.00 93.69 229 GLN A N 1
ATOM 1771 C CA . GLN A 1 229 ? 8.301 16.619 15.456 1.00 93.69 229 GLN A CA 1
ATOM 1772 C C . GLN A 1 229 ? 7.867 15.152 15.435 1.00 93.69 229 GLN A C 1
ATOM 1774 O O . GLN A 1 229 ? 8.294 14.384 16.288 1.00 93.69 229 GLN A O 1
ATOM 1779 N N . PHE A 1 230 ? 7.079 14.744 14.435 1.00 95.69 230 PHE A N 1
ATOM 1780 C CA . PHE A 1 230 ? 6.664 13.349 14.259 1.00 95.69 230 PHE A CA 1
ATOM 1781 C C . PHE A 1 230 ? 7.869 12.403 14.193 1.00 95.69 230 PHE A C 1
ATOM 1783 O O . PHE A 1 230 ? 7.880 11.367 14.851 1.00 95.69 230 PHE A O 1
ATOM 1790 N N . ILE A 1 231 ? 8.901 12.771 13.430 1.00 95.94 231 ILE A N 1
ATOM 1791 C CA . ILE A 1 231 ? 10.111 11.958 13.260 1.00 95.94 231 ILE A CA 1
ATOM 1792 C C . ILE A 1 231 ? 10.868 11.814 14.577 1.00 95.94 231 ILE A C 1
ATOM 1794 O O . ILE A 1 231 ? 11.269 10.706 14.922 1.00 95.94 231 ILE A O 1
ATOM 1798 N N . GLU A 1 232 ? 11.063 12.916 15.303 1.00 95.19 232 GLU A N 1
ATOM 1799 C CA . GLU A 1 232 ? 11.737 12.918 16.603 1.00 95.19 232 GLU A CA 1
ATOM 1800 C C . GLU A 1 232 ? 11.004 12.021 17.605 1.00 95.19 232 GLU A C 1
ATOM 1802 O O . GLU A 1 232 ? 11.627 11.177 18.251 1.00 95.19 232 GLU A O 1
ATOM 1807 N N . GLN A 1 233 ? 9.676 12.143 17.684 1.00 93.50 233 GLN A N 1
ATOM 1808 C CA . GLN A 1 233 ? 8.873 11.328 18.594 1.00 93.50 233 GLN A CA 1
ATOM 1809 C C . GLN A 1 233 ? 8.876 9.850 18.184 1.00 93.50 233 GLN A C 1
ATOM 1811 O O . GLN A 1 233 ? 9.116 8.988 19.025 1.00 93.50 233 GLN A O 1
ATOM 1816 N N . LEU A 1 234 ? 8.706 9.542 16.893 1.00 95.25 234 LEU A N 1
ATOM 1817 C CA . LEU A 1 234 ? 8.775 8.170 16.381 1.00 95.25 234 LEU A CA 1
ATOM 1818 C C . LEU A 1 234 ? 10.147 7.537 16.649 1.00 95.25 234 LEU A C 1
ATOM 1820 O O . LEU A 1 234 ? 10.228 6.377 17.054 1.00 95.25 234 LEU A O 1
ATOM 1824 N N . HIS A 1 235 ? 11.225 8.298 16.450 1.00 94.62 235 HIS A N 1
ATOM 1825 C CA . HIS A 1 235 ? 12.578 7.875 16.797 1.00 94.62 235 HIS A CA 1
ATOM 182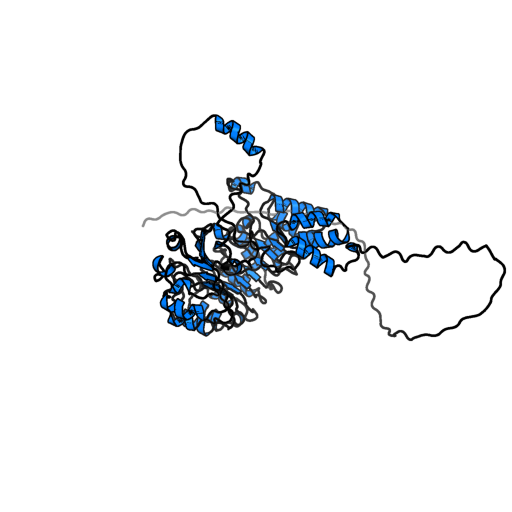6 C C . HIS A 1 235 ? 12.689 7.581 18.297 1.00 94.62 235 HIS A C 1
ATOM 1828 O O . HIS A 1 235 ? 13.196 6.524 18.670 1.00 94.62 235 HIS A O 1
ATOM 1834 N N . GLY A 1 236 ? 12.197 8.475 19.158 1.00 92.62 236 GLY A N 1
ATOM 1835 C CA . GLY A 1 236 ? 12.157 8.278 20.608 1.00 92.62 236 GLY A CA 1
ATOM 1836 C C . GLY A 1 236 ? 11.442 6.984 21.004 1.00 92.62 236 GLY A C 1
ATOM 1837 O O . GLY A 1 236 ? 12.043 6.135 21.666 1.00 92.62 236 GLY A O 1
ATOM 1838 N N . SER A 1 237 ? 10.208 6.785 20.532 1.00 90.62 237 SER A N 1
ATOM 1839 C CA . SER A 1 237 ? 9.395 5.597 20.830 1.00 90.62 237 SER A CA 1
ATOM 1840 C C . SER A 1 237 ? 10.040 4.292 20.350 1.00 90.62 237 SER A C 1
ATOM 1842 O O . SER A 1 237 ? 9.931 3.263 21.011 1.00 90.62 237 SER A O 1
ATOM 1844 N N . LEU A 1 238 ? 10.736 4.301 19.209 1.00 91.69 238 LEU A N 1
ATOM 1845 C CA . LEU A 1 238 ? 11.315 3.082 18.634 1.00 91.69 238 LEU A CA 1
ATOM 1846 C C . LEU A 1 238 ? 12.722 2.765 19.140 1.00 91.69 238 LEU A C 1
ATOM 1848 O O . LEU A 1 238 ? 13.026 1.590 19.353 1.00 91.69 238 LEU A O 1
ATOM 1852 N N . VAL A 1 239 ? 13.581 3.771 19.298 1.00 88.50 239 VAL A N 1
ATOM 1853 C CA . VAL A 1 239 ? 15.012 3.583 19.588 1.00 88.50 239 VAL A CA 1
ATOM 1854 C C . VAL A 1 239 ? 15.284 3.586 21.090 1.00 88.50 239 VAL A C 1
ATOM 1856 O O . VAL A 1 239 ? 16.078 2.778 21.565 1.00 88.50 239 VAL A O 1
ATOM 1859 N N . MET A 1 240 ? 14.609 4.447 21.859 1.00 79.31 240 MET A N 1
ATOM 1860 C CA . MET A 1 240 ? 14.916 4.620 23.288 1.00 79.31 240 MET A CA 1
ATOM 1861 C C . MET A 1 240 ? 14.262 3.556 24.175 1.00 79.31 240 MET A C 1
ATOM 1863 O O . MET A 1 240 ? 14.756 3.262 25.262 1.00 79.31 240 MET A O 1
ATOM 1867 N N . GLN A 1 241 ? 13.169 2.946 23.719 1.00 74.31 241 GLN A N 1
ATOM 1868 C CA . GLN A 1 241 ? 12.504 1.854 24.425 1.00 74.31 241 GLN A CA 1
ATOM 1869 C C . GLN A 1 241 ? 13.176 0.510 24.086 1.00 74.31 241 GLN A C 1
ATOM 1871 O O . GLN A 1 241 ? 13.075 0.004 22.960 1.00 74.31 241 GLN A O 1
ATOM 1876 N N . GLN A 1 242 ? 13.869 -0.073 25.066 1.00 66.62 242 GLN A N 1
ATOM 1877 C CA . GLN A 1 242 ? 14.488 -1.398 24.951 1.00 66.62 242 GLN A CA 1
ATOM 1878 C C . GLN A 1 242 ? 13.450 -2.512 25.201 1.00 66.62 242 GLN A C 1
ATOM 1880 O O . GLN A 1 242 ? 12.485 -2.314 25.933 1.00 66.62 242 GLN A O 1
ATOM 1885 N N . ASP A 1 243 ? 13.640 -3.667 24.555 1.00 76.38 243 ASP A N 1
ATOM 1886 C CA . ASP A 1 243 ? 12.901 -4.923 24.783 1.00 76.38 243 ASP A CA 1
ATOM 1887 C C . ASP A 1 243 ? 11.392 -4.945 24.489 1.00 76.38 243 ASP A C 1
ATOM 1889 O O . ASP A 1 243 ? 10.571 -5.343 25.316 1.00 76.38 243 ASP A O 1
ATOM 1893 N N . PHE A 1 244 ? 11.005 -4.631 23.251 1.00 87.00 244 PHE A N 1
ATOM 1894 C CA . PHE A 1 244 ? 9.663 -4.967 22.775 1.00 87.00 244 PHE A CA 1
ATOM 1895 C C . PHE A 1 244 ? 9.654 -5.384 21.302 1.00 87.00 244 PHE A C 1
ATOM 1897 O O . PHE A 1 244 ? 10.578 -5.114 20.534 1.00 87.00 244 PHE A O 1
ATOM 1904 N N . SER A 1 245 ? 8.590 -6.073 20.898 1.00 90.12 245 SER A N 1
ATOM 1905 C CA . SER A 1 245 ? 8.341 -6.444 19.507 1.00 90.12 245 SER A CA 1
ATOM 1906 C C . SER A 1 245 ? 6.860 -6.313 19.188 1.00 90.12 245 SER A C 1
ATOM 1908 O O . SER A 1 245 ? 5.994 -6.662 19.991 1.00 90.12 245 SER A O 1
ATOM 1910 N N . PHE A 1 246 ? 6.568 -5.846 17.983 1.00 92.12 246 PHE A N 1
ATOM 1911 C CA . PHE A 1 246 ? 5.227 -5.697 17.444 1.00 92.12 246 PHE A CA 1
ATOM 1912 C C . PHE A 1 246 ? 4.691 -7.044 16.948 1.00 92.12 246 PHE A C 1
ATOM 1914 O O . PHE A 1 246 ? 4.600 -7.299 15.747 1.00 92.12 246 PHE A O 1
ATOM 1921 N N . TYR A 1 247 ? 4.342 -7.942 17.871 1.00 92.62 247 TYR A N 1
ATOM 1922 C CA . TYR A 1 247 ? 3.863 -9.285 17.518 1.00 92.62 247 TYR A CA 1
ATOM 1923 C C . TYR A 1 247 ? 2.535 -9.276 16.750 1.00 92.62 247 TYR A C 1
ATOM 1925 O O . TYR A 1 247 ? 2.259 -10.203 15.990 1.00 92.62 247 TYR A O 1
ATOM 1933 N N . THR A 1 248 ? 1.715 -8.244 16.923 1.00 94.75 248 THR A N 1
ATOM 1934 C CA . THR A 1 248 ? 0.414 -8.114 16.255 1.00 94.75 248 THR A CA 1
ATOM 1935 C C . THR A 1 248 ? 0.515 -7.396 14.914 1.00 94.75 248 THR A C 1
ATOM 1937 O O . THR A 1 248 ? -0.328 -7.620 14.044 1.00 94.75 248 THR A O 1
ATOM 1940 N N . LEU A 1 249 ? 1.546 -6.567 14.714 1.00 96.06 249 LEU A N 1
ATOM 1941 C CA . LEU A 1 249 ? 1.705 -5.768 13.506 1.00 96.06 249 LEU A CA 1
ATOM 1942 C C . LEU A 1 249 ? 2.112 -6.664 12.334 1.00 96.06 249 LEU A C 1
ATOM 1944 O O . LEU A 1 249 ? 3.200 -7.237 12.288 1.00 96.06 249 LEU A O 1
ATOM 1948 N N . THR A 1 250 ? 1.221 -6.767 11.353 1.00 96.88 250 THR A N 1
ATOM 1949 C CA . THR A 1 250 ? 1.432 -7.581 10.148 1.00 96.88 250 THR A CA 1
ATOM 1950 C C . THR A 1 250 ? 1.599 -6.728 8.900 1.00 96.88 250 THR A C 1
ATOM 1952 O O . THR A 1 250 ? 2.006 -7.247 7.854 1.00 96.88 250 THR A O 1
ATOM 1955 N N . LYS A 1 251 ? 1.290 -5.430 8.975 1.00 95.94 251 LYS A N 1
ATOM 1956 C CA . LYS A 1 251 ? 1.338 -4.525 7.834 1.00 95.94 251 LYS A CA 1
ATOM 1957 C C . LYS A 1 251 ? 1.818 -3.141 8.237 1.00 95.94 251 LYS A C 1
ATOM 1959 O O . LYS A 1 251 ? 1.259 -2.522 9.139 1.00 95.94 251 LYS A O 1
ATOM 1964 N N . LEU A 1 252 ? 2.818 -2.659 7.515 1.00 97.06 252 LEU A N 1
ATOM 1965 C CA . LEU A 1 252 ? 3.439 -1.368 7.753 1.00 97.06 252 LEU A CA 1
ATOM 1966 C C . LEU A 1 252 ? 3.604 -0.631 6.430 1.00 97.06 252 LEU A C 1
ATOM 1968 O O . LEU A 1 252 ? 4.123 -1.188 5.459 1.00 97.06 252 LEU A O 1
ATOM 1972 N N . SER A 1 253 ? 3.172 0.624 6.406 1.00 95.56 253 SER A N 1
ATOM 1973 C CA . SER A 1 253 ? 3.421 1.548 5.309 1.00 95.56 253 SER A CA 1
ATOM 1974 C C . SER A 1 253 ? 4.053 2.836 5.824 1.00 95.56 253 SER A C 1
ATOM 1976 O O . SER A 1 253 ? 3.480 3.546 6.646 1.00 95.56 253 SER A O 1
ATOM 1978 N N . LEU A 1 254 ? 5.227 3.135 5.277 1.00 96.44 254 LEU A N 1
ATOM 1979 C CA . LEU A 1 254 ? 5.999 4.366 5.442 1.00 96.44 254 LEU A CA 1
ATOM 1980 C C . LEU A 1 254 ? 6.180 5.056 4.080 1.00 96.44 254 LEU A C 1
ATOM 1982 O O . LEU A 1 254 ? 7.192 5.697 3.810 1.00 96.44 254 LEU A O 1
ATOM 1986 N N . HIS A 1 255 ? 5.219 4.853 3.176 1.00 93.06 255 HIS A N 1
ATOM 1987 C CA . HIS A 1 255 ? 5.251 5.395 1.824 1.00 93.06 255 HIS A CA 1
ATOM 1988 C C . HIS A 1 255 ? 5.480 6.913 1.849 1.00 93.06 255 HIS A C 1
ATOM 1990 O O . HIS A 1 255 ? 4.716 7.633 2.485 1.00 93.06 255 HIS A O 1
ATOM 1996 N N . CYS A 1 256 ? 6.491 7.397 1.129 1.00 92.88 256 CYS A N 1
ATOM 1997 C CA . CYS A 1 256 ? 6.901 8.804 1.078 1.00 92.88 256 CYS A CA 1
ATOM 1998 C C . CYS A 1 256 ? 7.321 9.430 2.421 1.00 92.88 256 CYS A C 1
ATOM 2000 O O . CYS A 1 256 ? 7.482 10.646 2.480 1.00 92.88 256 CYS A O 1
ATOM 2002 N N .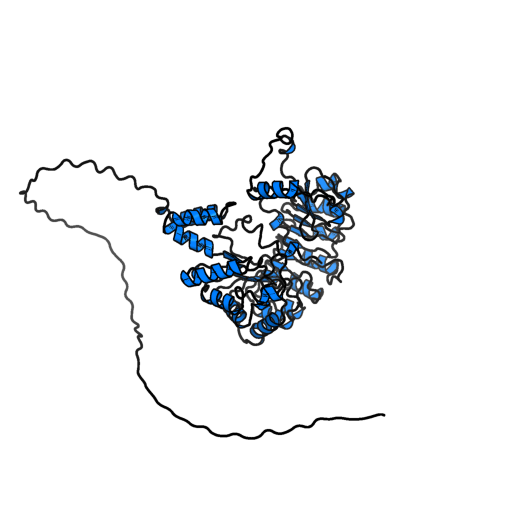 CYS A 1 257 ? 7.581 8.646 3.471 1.00 95.06 257 CYS A N 1
ATOM 2003 C CA . CYS A 1 257 ? 8.219 9.136 4.697 1.00 95.06 257 CYS A CA 1
ATOM 2004 C C . CYS A 1 257 ? 9.732 9.325 4.474 1.00 95.06 257 CYS A C 1
ATOM 2006 O O . CYS A 1 257 ? 10.572 8.630 5.053 1.00 95.06 257 CYS A O 1
ATOM 2008 N N . ASN A 1 258 ? 10.093 10.229 3.563 1.00 94.12 258 ASN A N 1
ATOM 2009 C CA . ASN A 1 258 ? 11.451 10.381 3.040 1.00 94.12 258 ASN A CA 1
ATOM 2010 C C . ASN A 1 258 ? 12.404 11.150 3.967 1.00 94.12 258 ASN A C 1
ATOM 2012 O O . ASN A 1 258 ? 13.564 11.338 3.610 1.00 94.12 258 ASN A O 1
ATOM 2016 N N . THR A 1 259 ? 11.948 11.580 5.138 1.00 96.31 259 THR A N 1
ATOM 2017 C CA . THR A 1 259 ? 12.759 12.269 6.150 1.00 96.31 259 THR A CA 1
ATOM 2018 C C . THR A 1 259 ? 13.009 11.419 7.398 1.00 96.31 259 THR A C 1
ATOM 2020 O O . THR A 1 259 ? 13.833 11.811 8.220 1.00 96.31 259 THR A O 1
ATOM 2023 N N . ILE A 1 260 ? 12.375 10.242 7.532 1.00 97.00 260 ILE A N 1
ATOM 2024 C CA . ILE A 1 260 ? 12.659 9.306 8.633 1.00 97.00 260 ILE A CA 1
ATOM 2025 C C . ILE A 1 260 ? 14.107 8.790 8.499 1.00 97.00 260 ILE A C 1
ATOM 2027 O O . ILE A 1 260 ? 14.448 8.247 7.443 1.00 97.00 260 ILE A O 1
ATOM 2031 N N . PRO A 1 261 ? 14.958 8.918 9.537 1.00 96.44 261 PRO A N 1
ATOM 2032 C CA . PRO A 1 261 ? 16.332 8.425 9.515 1.00 96.44 261 PRO A CA 1
ATOM 2033 C C . PRO A 1 261 ? 16.428 6.908 9.330 1.00 96.44 261 PRO A C 1
ATOM 2035 O O . PRO A 1 261 ? 15.577 6.147 9.793 1.00 96.44 261 PRO A O 1
ATOM 2038 N N . ALA A 1 262 ? 17.518 6.455 8.706 1.00 96.38 262 ALA A N 1
ATOM 2039 C CA . ALA A 1 262 ? 17.765 5.032 8.475 1.00 96.38 262 ALA A CA 1
ATOM 2040 C C . ALA A 1 262 ? 17.801 4.215 9.779 1.00 96.38 262 ALA A C 1
ATOM 2042 O O . ALA A 1 262 ? 17.246 3.125 9.817 1.00 96.38 262 ALA A O 1
ATOM 2043 N N . GLU A 1 263 ? 18.378 4.763 10.853 1.00 96.25 263 GLU A N 1
ATOM 2044 C CA . GLU A 1 263 ? 18.413 4.124 12.176 1.00 96.25 263 GLU A CA 1
ATOM 2045 C C . GLU A 1 263 ? 17.005 3.854 12.726 1.00 96.25 263 GLU A C 1
ATOM 2047 O O . GLU A 1 263 ? 16.713 2.752 13.188 1.00 96.25 263 GLU A O 1
ATOM 2052 N N . THR A 1 264 ? 16.089 4.817 12.589 1.00 96.75 264 THR A N 1
ATOM 2053 C CA . THR A 1 264 ? 14.684 4.638 12.974 1.00 96.75 264 THR A CA 1
ATOM 2054 C C . THR A 1 264 ? 14.013 3.544 12.148 1.00 96.75 264 THR A C 1
ATOM 2056 O O . THR A 1 264 ? 13.273 2.734 12.700 1.00 96.75 264 THR A O 1
ATOM 2059 N N . LEU A 1 265 ? 14.290 3.469 10.839 1.00 97.88 265 LEU A N 1
ATOM 2060 C CA . LEU A 1 265 ? 13.784 2.392 9.980 1.00 97.88 265 LEU A CA 1
ATOM 2061 C C . LEU A 1 265 ? 14.337 1.025 10.408 1.00 97.88 265 LEU A C 1
ATOM 2063 O O . LEU A 1 265 ? 13.566 0.073 10.517 1.00 97.88 265 LEU A O 1
ATOM 2067 N N . THR A 1 266 ? 15.635 0.928 10.702 1.00 97.62 266 THR A N 1
ATOM 2068 C CA . THR A 1 266 ? 16.281 -0.286 11.233 1.00 97.62 266 THR A CA 1
ATOM 2069 C C . THR A 1 266 ? 15.612 -0.738 12.534 1.00 97.62 266 THR A C 1
ATOM 2071 O O . THR A 1 266 ? 15.233 -1.907 12.671 1.00 97.62 266 THR A O 1
ATOM 2074 N N . ALA A 1 267 ? 15.399 0.188 13.474 1.00 96.00 267 ALA A N 1
ATOM 2075 C CA . ALA A 1 267 ? 14.734 -0.090 14.745 1.00 96.00 267 ALA A CA 1
ATOM 2076 C C . ALA A 1 267 ? 13.275 -0.530 14.548 1.00 96.00 267 ALA A C 1
ATOM 2078 O O . ALA A 1 267 ? 12.824 -1.478 15.189 1.00 96.00 267 ALA A O 1
ATOM 2079 N N . PHE A 1 268 ? 12.537 0.096 13.627 1.00 96.56 268 PHE A N 1
ATOM 2080 C CA . PHE A 1 268 ? 11.151 -0.286 13.356 1.00 96.56 268 PHE A CA 1
ATOM 2081 C C . PHE A 1 268 ? 11.073 -1.693 12.748 1.00 96.56 268 PHE A C 1
ATOM 2083 O O . PHE A 1 268 ? 10.340 -2.555 13.237 1.00 96.56 268 PHE A O 1
ATOM 2090 N N . LEU A 1 269 ? 11.847 -1.950 11.690 1.00 97.56 269 LEU A N 1
ATOM 2091 C CA . LEU A 1 269 ? 11.777 -3.200 10.934 1.00 97.56 269 LEU A CA 1
ATOM 2092 C C . LEU A 1 269 ? 12.244 -4.404 11.757 1.00 97.56 269 LEU A C 1
ATOM 2094 O O . LEU A 1 269 ? 11.596 -5.451 11.698 1.00 97.56 269 LEU A O 1
ATOM 2098 N N . SER A 1 270 ? 13.295 -4.253 12.569 1.00 96.31 270 SER A N 1
ATOM 2099 C CA . SER A 1 270 ? 13.783 -5.324 13.455 1.00 96.31 270 SER A CA 1
ATOM 2100 C C . SER A 1 270 ? 12.760 -5.743 14.515 1.00 96.31 270 SER A C 1
ATOM 2102 O O . SER A 1 270 ? 12.720 -6.909 14.905 1.00 96.31 270 SER A O 1
ATOM 2104 N N . LYS A 1 271 ? 11.869 -4.831 14.920 1.00 95.44 271 LYS A N 1
ATOM 2105 C CA . LYS A 1 271 ? 10.816 -5.077 15.916 1.00 95.44 271 LYS A CA 1
ATOM 2106 C C . LYS A 1 271 ? 9.520 -5.656 15.332 1.00 95.44 271 LYS A C 1
ATOM 2108 O O . LYS A 1 271 ? 8.567 -5.836 16.083 1.00 95.44 271 LYS A O 1
ATOM 2113 N N . CYS A 1 272 ? 9.446 -5.976 14.035 1.00 96.06 272 CYS A N 1
ATOM 2114 C CA . CYS A 1 272 ? 8.224 -6.464 13.368 1.00 96.06 272 CYS A CA 1
ATOM 2115 C C . CYS A 1 272 ? 8.324 -7.944 12.920 1.00 96.06 272 CYS A C 1
ATOM 2117 O O . CYS A 1 272 ? 8.390 -8.218 11.717 1.00 96.06 272 CYS A O 1
ATOM 2119 N N . PRO A 1 273 ? 8.302 -8.936 13.835 1.00 96.69 273 PRO A N 1
ATOM 2120 C CA . PRO A 1 273 ? 8.599 -10.337 13.499 1.00 96.69 273 PRO A CA 1
ATOM 2121 C C . PRO A 1 273 ? 7.548 -11.030 12.616 1.00 96.69 273 PRO A C 1
ATOM 2123 O O . PRO A 1 273 ? 7.869 -12.030 11.970 1.00 96.69 273 PRO A O 1
ATOM 2126 N N . ASN A 1 274 ? 6.315 -10.509 12.573 1.00 97.06 274 ASN A N 1
ATOM 2127 C CA . ASN A 1 274 ? 5.163 -11.113 11.888 1.00 97.06 274 ASN A CA 1
ATOM 2128 C C . ASN A 1 274 ? 4.710 -10.326 10.648 1.00 97.06 274 ASN A C 1
ATOM 2130 O O . ASN A 1 274 ? 3.578 -10.477 10.177 1.00 97.06 274 ASN A O 1
ATOM 2134 N N . LEU A 1 275 ? 5.581 -9.476 10.102 1.00 97.69 275 LEU A N 1
ATOM 2135 C CA . LEU A 1 275 ? 5.233 -8.637 8.965 1.00 97.69 275 LEU A CA 1
ATOM 2136 C C . LEU A 1 275 ? 4.903 -9.477 7.712 1.00 97.69 275 LEU A C 1
ATOM 2138 O O . LEU A 1 275 ? 5.534 -10.486 7.394 1.00 97.69 275 LEU A O 1
ATOM 2142 N N . THR A 1 276 ? 3.882 -9.049 6.977 1.00 97.88 276 THR A N 1
ATOM 2143 C CA . THR A 1 276 ? 3.410 -9.688 5.736 1.00 97.88 276 THR A CA 1
ATOM 2144 C C . THR A 1 276 ? 3.274 -8.698 4.586 1.00 97.88 276 THR A C 1
ATOM 2146 O O . THR A 1 276 ? 3.274 -9.109 3.420 1.00 97.88 276 THR A O 1
ATOM 2149 N N . ARG A 1 277 ? 3.140 -7.402 4.881 1.00 97.56 277 ARG A N 1
ATOM 2150 C CA . ARG A 1 277 ? 3.076 -6.322 3.894 1.00 97.56 277 ARG A CA 1
ATOM 2151 C C . ARG A 1 277 ? 3.951 -5.166 4.349 1.00 97.56 277 ARG A C 1
ATOM 2153 O O . ARG A 1 277 ? 3.752 -4.662 5.450 1.00 97.56 277 ARG A O 1
ATOM 2160 N N . LEU A 1 278 ? 4.879 -4.763 3.493 1.00 98.19 278 LEU A N 1
ATOM 2161 C CA . LEU A 1 278 ? 5.815 -3.684 3.770 1.00 98.19 278 LEU A CA 1
ATOM 2162 C C . LEU A 1 278 ? 5.836 -2.696 2.607 1.00 98.19 278 LEU A C 1
ATOM 2164 O O . LEU A 1 278 ? 6.181 -3.063 1.481 1.00 98.19 278 LEU A O 1
ATOM 2168 N N . ASP A 1 279 ? 5.490 -1.445 2.891 1.00 96.62 279 ASP A N 1
ATOM 2169 C CA . ASP A 1 279 ? 5.702 -0.324 1.982 1.00 96.62 279 ASP A CA 1
ATOM 2170 C C . ASP A 1 279 ? 6.731 0.636 2.566 1.00 96.62 279 ASP A C 1
ATOM 2172 O O . ASP A 1 279 ? 6.476 1.295 3.570 1.00 96.62 279 ASP A O 1
ATOM 2176 N N . VAL A 1 280 ? 7.890 0.718 1.925 1.00 97.31 280 VAL A N 1
ATOM 2177 C CA . VAL A 1 280 ? 8.964 1.666 2.257 1.00 97.31 280 VAL A CA 1
ATOM 2178 C C . VAL A 1 280 ? 9.305 2.523 1.043 1.00 97.31 280 VAL A C 1
ATOM 2180 O O . VAL A 1 280 ? 10.423 3.018 0.913 1.00 97.31 280 VAL A O 1
ATOM 2183 N N . THR A 1 281 ? 8.337 2.700 0.138 1.00 94.75 281 THR A N 1
ATOM 2184 C CA . THR A 1 281 ? 8.506 3.483 -1.087 1.00 94.75 281 THR A CA 1
ATOM 2185 C C . THR A 1 281 ? 8.996 4.884 -0.760 1.00 94.75 281 THR A C 1
ATOM 2187 O O . THR A 1 281 ? 8.378 5.570 0.050 1.00 94.75 281 THR A O 1
ATOM 2190 N N . HIS A 1 282 ? 10.048 5.332 -1.445 1.00 93.81 282 HIS A N 1
ATOM 2191 C CA . HIS A 1 282 ? 10.595 6.680 -1.299 1.00 93.81 282 HIS A CA 1
ATOM 2192 C C . HIS A 1 282 ? 10.914 7.032 0.168 1.00 93.81 282 HIS A C 1
ATOM 2194 O O . HIS A 1 282 ? 10.498 8.064 0.681 1.00 93.81 282 HIS A O 1
ATOM 2200 N N . THR A 1 283 ? 11.643 6.149 0.851 1.00 96.44 283 THR A N 1
ATOM 2201 C CA . THR A 1 283 ? 12.174 6.363 2.210 1.00 96.44 283 THR A CA 1
ATOM 2202 C C . THR A 1 283 ? 13.704 6.444 2.191 1.00 96.44 283 THR A C 1
ATOM 2204 O O . THR A 1 283 ? 14.338 6.172 1.168 1.00 96.44 283 THR A O 1
ATOM 2207 N N . GLN A 1 284 ? 14.323 6.764 3.332 1.00 96.00 284 GLN A N 1
ATOM 2208 C CA . GLN A 1 284 ? 15.785 6.741 3.509 1.00 96.00 284 GLN A CA 1
ATOM 2209 C C . GLN A 1 284 ? 16.339 5.332 3.808 1.00 96.00 284 GLN A C 1
ATOM 2211 O O . GLN A 1 284 ? 17.384 5.205 4.446 1.00 96.00 284 GLN A O 1
ATOM 2216 N N . LEU A 1 285 ? 15.649 4.273 3.370 1.00 97.69 285 LEU A N 1
ATOM 2217 C CA . LEU A 1 285 ? 16.033 2.880 3.611 1.00 97.69 285 LEU A CA 1
ATOM 2218 C C . LEU A 1 285 ? 17.460 2.590 3.116 1.00 97.69 285 LEU A C 1
ATOM 2220 O O . LEU A 1 285 ? 17.780 2.854 1.959 1.00 97.69 285 LEU A O 1
ATOM 2224 N N . THR A 1 286 ? 18.296 2.020 3.982 1.00 98.06 286 THR A N 1
ATOM 2225 C CA . THR A 1 286 ? 19.668 1.573 3.683 1.00 98.06 286 THR A CA 1
ATOM 2226 C C . THR A 1 286 ? 19.751 0.047 3.622 1.00 98.06 286 THR A C 1
ATOM 2228 O O . THR A 1 286 ? 18.810 -0.650 4.005 1.00 98.06 286 THR A O 1
ATOM 2231 N N . ASP A 1 287 ? 20.896 -0.481 3.182 1.00 98.38 287 ASP A N 1
ATOM 2232 C CA . ASP A 1 287 ? 21.186 -1.924 3.187 1.00 98.38 287 ASP A CA 1
ATOM 2233 C C . ASP A 1 287 ? 21.008 -2.544 4.581 1.00 98.38 287 ASP A C 1
ATOM 2235 O O . ASP A 1 287 ? 20.401 -3.604 4.722 1.00 98.38 287 ASP A O 1
ATOM 2239 N N . GLU A 1 288 ? 21.501 -1.860 5.616 1.00 98.31 288 GLU A N 1
ATOM 2240 C CA . GLU A 1 288 ? 21.361 -2.282 7.012 1.00 98.31 288 GLU A CA 1
ATOM 2241 C C . GLU A 1 288 ? 19.888 -2.363 7.425 1.00 98.31 288 GLU A C 1
ATOM 2243 O O . GLU A 1 288 ? 19.441 -3.405 7.901 1.00 98.31 288 GLU A O 1
ATOM 2248 N N . ALA A 1 289 ? 19.113 -1.307 7.166 1.00 98.25 289 ALA A N 1
ATOM 2249 C CA . ALA A 1 289 ? 17.695 -1.270 7.505 1.00 98.25 289 ALA A CA 1
ATOM 2250 C C . ALA A 1 289 ? 16.892 -2.346 6.752 1.00 98.25 289 ALA A C 1
ATOM 2252 O O . ALA A 1 289 ? 16.022 -2.992 7.335 1.00 98.25 289 ALA A O 1
ATOM 2253 N N . LEU A 1 290 ? 17.198 -2.593 5.472 1.00 98.50 290 LEU A N 1
ATOM 2254 C CA . LEU A 1 290 ? 16.549 -3.651 4.691 1.00 98.50 290 LEU A CA 1
ATOM 2255 C C . LEU A 1 290 ? 16.852 -5.046 5.260 1.00 98.50 290 LEU A C 1
ATOM 2257 O O . LEU A 1 290 ? 15.961 -5.892 5.341 1.00 98.50 290 LEU A O 1
ATOM 2261 N N . HIS A 1 291 ? 18.095 -5.287 5.677 1.00 98.19 291 HIS A N 1
ATOM 2262 C CA . HIS A 1 291 ? 18.513 -6.559 6.269 1.00 98.19 291 HIS A CA 1
ATOM 2263 C C . HIS A 1 291 ? 18.167 -6.704 7.759 1.00 98.19 291 HIS A C 1
ATOM 2265 O O . HIS A 1 291 ? 18.312 -7.800 8.296 1.00 98.19 291 HIS A O 1
ATOM 2271 N N . ALA A 1 292 ? 17.646 -5.657 8.403 1.00 98.00 292 ALA A N 1
ATOM 2272 C CA . ALA A 1 292 ? 17.101 -5.720 9.757 1.00 98.00 292 ALA A CA 1
ATOM 2273 C C . ALA A 1 292 ? 15.755 -6.460 9.832 1.00 98.00 292 ALA A C 1
ATOM 2275 O O . ALA A 1 292 ? 15.334 -6.853 10.918 1.00 98.00 292 ALA A O 1
ATOM 2276 N N . VAL A 1 293 ? 15.077 -6.666 8.694 1.00 98.38 293 VAL A N 1
ATOM 2277 C CA . VAL A 1 293 ? 13.833 -7.447 8.621 1.00 98.38 293 VAL A CA 1
ATOM 2278 C C . VAL A 1 293 ? 14.085 -8.870 9.148 1.00 98.38 293 VAL A C 1
ATOM 2280 O O . VAL A 1 293 ? 14.890 -9.593 8.559 1.00 98.38 293 VAL A O 1
ATOM 2283 N N . PRO A 1 294 ? 13.381 -9.325 10.203 1.00 97.56 294 PRO A N 1
ATOM 2284 C CA . PRO A 1 294 ? 13.654 -10.625 10.806 1.00 97.56 294 PRO A CA 1
ATOM 2285 C C . PRO A 1 294 ? 13.458 -11.804 9.833 1.00 97.56 294 PRO A C 1
ATOM 2287 O O . PRO A 1 294 ? 12.519 -11.795 9.032 1.00 97.56 294 PRO A O 1
ATOM 2290 N N . PRO A 1 295 ? 14.253 -12.887 9.930 1.00 97.19 295 PRO A N 1
ATOM 2291 C CA . PRO A 1 295 ? 14.071 -14.084 9.100 1.00 97.19 295 PRO A CA 1
ATOM 2292 C C . PRO A 1 295 ? 12.718 -14.793 9.282 1.00 97.19 295 PRO A C 1
ATOM 2294 O O . PRO A 1 295 ? 12.316 -15.573 8.419 1.00 97.19 295 PRO A O 1
ATOM 2297 N N . THR A 1 296 ? 12.015 -14.541 10.392 1.00 96.31 296 THR A N 1
ATOM 2298 C CA . THR A 1 296 ? 10.677 -15.088 10.685 1.00 96.31 296 THR A CA 1
ATOM 2299 C C . THR A 1 296 ? 9.579 -14.477 9.821 1.00 96.31 296 THR A C 1
ATOM 2301 O O . THR A 1 296 ? 8.540 -15.106 9.617 1.00 96.31 296 THR A O 1
ATOM 2304 N N . VAL A 1 297 ? 9.812 -13.267 9.304 1.00 98.25 297 VAL A N 1
ATOM 2305 C CA . VAL A 1 297 ? 8.873 -12.513 8.472 1.00 98.25 297 VAL A CA 1
ATOM 2306 C C . VAL A 1 297 ? 8.495 -13.328 7.236 1.00 98.25 297 VAL A C 1
ATOM 2308 O O . VAL A 1 297 ? 9.281 -14.119 6.721 1.00 98.25 297 VAL A O 1
ATOM 2311 N N . GLN A 1 298 ? 7.270 -13.146 6.745 1.00 97.56 298 GLN A N 1
ATOM 2312 C CA . GLN A 1 298 ? 6.750 -13.837 5.564 1.00 97.56 298 GLN A CA 1
ATOM 2313 C C . GLN A 1 298 ? 6.035 -12.827 4.663 1.00 97.56 298 GLN A C 1
ATOM 2315 O O . GLN A 1 298 ? 4.802 -12.758 4.623 1.00 97.56 298 GLN A O 1
ATOM 2320 N N . LEU A 1 299 ? 6.815 -12.020 3.939 1.00 98.50 299 LEU A N 1
ATOM 2321 C CA . LEU A 1 299 ? 6.289 -10.971 3.076 1.00 98.50 299 LEU A CA 1
ATOM 2322 C C . LEU A 1 299 ? 5.503 -11.570 1.911 1.00 98.50 299 LEU A C 1
ATOM 2324 O O . LEU A 1 299 ? 5.950 -12.455 1.185 1.00 98.50 299 LEU A O 1
ATOM 2328 N N . THR A 1 300 ? 4.317 -11.013 1.713 1.00 97.44 300 THR A N 1
ATOM 2329 C CA . THR A 1 300 ? 3.450 -11.243 0.557 1.00 97.44 300 THR A CA 1
ATOM 2330 C C . THR A 1 300 ? 3.415 -10.023 -0.358 1.00 97.44 300 THR A C 1
ATOM 2332 O O . THR A 1 300 ? 3.233 -10.177 -1.564 1.00 97.44 300 THR A O 1
ATOM 2335 N N . HIS A 1 301 ? 3.592 -8.822 0.202 1.00 96.81 301 HIS A N 1
ATOM 2336 C CA . HIS A 1 301 ? 3.616 -7.560 -0.531 1.00 96.81 301 HIS A CA 1
ATOM 2337 C C . HIS A 1 301 ? 4.818 -6.735 -0.082 1.00 96.81 301 HIS A C 1
ATOM 2339 O O . HIS A 1 301 ? 4.981 -6.501 1.116 1.00 96.81 301 HIS A O 1
ATOM 2345 N N . LEU A 1 302 ? 5.633 -6.301 -1.037 1.00 98.19 302 LEU A N 1
ATOM 2346 C CA . LEU A 1 302 ? 6.820 -5.496 -0.780 1.00 98.19 302 LEU A CA 1
ATOM 2347 C C . LEU A 1 302 ? 6.945 -4.382 -1.818 1.00 98.19 302 LEU A C 1
ATOM 2349 O O . LEU A 1 302 ? 6.921 -4.653 -3.021 1.00 98.19 302 LEU A O 1
ATOM 2353 N N . SER A 1 303 ? 7.130 -3.150 -1.353 1.00 97.25 303 SER A N 1
ATOM 2354 C CA . SER A 1 303 ? 7.572 -2.037 -2.193 1.00 97.25 303 SER A CA 1
ATOM 2355 C C . SER A 1 303 ? 8.931 -1.520 -1.738 1.00 97.25 303 SER A C 1
ATOM 2357 O O . SER A 1 303 ? 9.059 -1.056 -0.608 1.00 97.25 303 SER A O 1
ATOM 2359 N N . LEU A 1 304 ? 9.911 -1.568 -2.643 1.00 96.69 304 LEU A N 1
ATOM 2360 C CA . LEU A 1 304 ? 11.233 -0.930 -2.523 1.00 96.69 304 LEU A CA 1
ATOM 2361 C C . LEU A 1 304 ? 11.390 0.208 -3.546 1.00 96.69 304 LEU A C 1
ATOM 2363 O O . LEU A 1 304 ? 12.499 0.615 -3.897 1.00 96.69 304 LEU A O 1
ATOM 2367 N N . SER A 1 305 ? 10.273 0.683 -4.098 1.00 93.75 305 SER A N 1
ATOM 2368 C CA . SER A 1 305 ? 10.290 1.704 -5.137 1.00 93.75 305 SER A CA 1
ATOM 2369 C C . SER A 1 305 ? 10.926 2.996 -4.627 1.00 93.75 305 SER A C 1
ATOM 2371 O O . SER A 1 305 ? 10.665 3.430 -3.506 1.00 93.75 305 SER A O 1
ATOM 2373 N N . ARG A 1 306 ? 11.759 3.630 -5.459 1.00 92.31 306 ARG A N 1
ATOM 2374 C CA . ARG A 1 306 ? 12.448 4.896 -5.143 1.00 92.31 306 ARG A CA 1
ATOM 2375 C C . ARG A 1 306 ? 13.307 4.857 -3.861 1.00 92.31 306 ARG A C 1
ATOM 2377 O O . ARG A 1 306 ? 13.632 5.911 -3.317 1.00 92.31 306 ARG A O 1
ATOM 2384 N N . CYS A 1 307 ? 13.703 3.681 -3.371 1.00 93.62 307 CYS A N 1
ATOM 2385 C CA . CYS A 1 307 ? 14.665 3.546 -2.272 1.00 93.62 307 CYS A CA 1
ATOM 2386 C C . CYS A 1 307 ? 16.094 3.739 -2.802 1.00 93.62 307 CYS A C 1
ATOM 2388 O O . CYS A 1 307 ? 16.805 2.778 -3.077 1.00 93.62 307 CYS A O 1
ATOM 2390 N N . VAL A 1 308 ? 16.514 4.993 -2.982 1.00 91.75 308 VAL A N 1
ATOM 2391 C CA . VAL A 1 308 ? 17.784 5.343 -3.657 1.00 91.75 308 VAL A CA 1
ATOM 2392 C C . VAL A 1 308 ? 19.052 5.020 -2.853 1.00 91.75 308 VAL A C 1
ATOM 2394 O O . VAL A 1 308 ? 20.148 5.094 -3.397 1.00 91.75 308 VAL A O 1
ATOM 2397 N N . ARG A 1 309 ? 18.917 4.695 -1.561 1.00 94.00 309 ARG A N 1
ATOM 2398 C CA . ARG A 1 309 ? 20.036 4.439 -0.635 1.00 94.00 309 ARG A CA 1
ATOM 2399 C C . ARG A 1 309 ? 20.332 2.959 -0.411 1.00 94.00 309 ARG A C 1
ATOM 2401 O O . ARG A 1 309 ? 21.280 2.646 0.304 1.00 94.00 309 ARG A O 1
ATOM 2408 N N . VAL A 1 310 ? 19.541 2.072 -1.013 1.00 95.19 310 VAL A N 1
ATOM 2409 C CA . VAL A 1 310 ? 19.801 0.633 -0.997 1.00 95.19 310 VAL A CA 1
ATOM 2410 C C . VAL A 1 310 ? 20.641 0.273 -2.218 1.00 95.19 310 VAL A C 1
ATOM 2412 O O . VAL A 1 310 ? 20.299 0.630 -3.349 1.00 95.19 310 VAL A O 1
ATOM 2415 N N . SER A 1 311 ? 21.738 -0.442 -2.002 1.00 95.88 311 SER A N 1
ATOM 2416 C CA . SER A 1 311 ? 22.584 -0.962 -3.067 1.00 95.88 311 SER A CA 1
ATOM 2417 C C . SER A 1 311 ? 21.868 -2.054 -3.859 1.00 95.88 311 SER A C 1
ATOM 2419 O O . SER A 1 311 ? 21.034 -2.808 -3.349 1.00 95.88 311 SER A O 1
ATOM 2421 N N . ASN A 1 312 ? 22.236 -2.200 -5.129 1.00 95.44 312 ASN A N 1
ATOM 2422 C CA . ASN A 1 312 ? 21.722 -3.275 -5.974 1.00 95.44 312 ASN A CA 1
ATOM 2423 C C . ASN A 1 312 ? 22.027 -4.663 -5.399 1.00 95.44 312 ASN A C 1
ATOM 2425 O O . ASN A 1 312 ? 21.157 -5.533 -5.399 1.00 95.44 312 ASN A O 1
ATOM 2429 N N . HIS A 1 313 ? 23.228 -4.849 -4.843 1.00 97.19 313 HIS A N 1
ATOM 2430 C CA . HIS A 1 313 ? 23.621 -6.096 -4.199 1.00 97.19 313 HIS A CA 1
ATOM 2431 C C . HIS A 1 313 ? 22.704 -6.440 -3.017 1.00 97.19 313 HIS A C 1
ATOM 2433 O O . HIS A 1 313 ? 22.269 -7.587 -2.905 1.00 97.19 313 HIS A O 1
ATOM 2439 N N . SER A 1 314 ? 22.359 -5.466 -2.166 1.00 97.94 314 SER A N 1
ATOM 2440 C CA . SER A 1 314 ? 21.439 -5.694 -1.046 1.00 97.94 314 SER A CA 1
ATOM 2441 C C . SER A 1 314 ? 20.026 -6.035 -1.525 1.00 97.94 314 SER A C 1
ATOM 2443 O O . SER A 1 314 ? 19.456 -7.016 -1.046 1.00 97.94 314 SER A O 1
ATOM 2445 N N . VAL A 1 315 ? 19.493 -5.331 -2.534 1.00 97.81 315 VAL A N 1
ATOM 2446 C CA . VAL A 1 315 ? 18.175 -5.653 -3.119 1.00 97.81 315 VAL A CA 1
ATOM 2447 C C . VAL A 1 315 ? 18.144 -7.081 -3.671 1.00 97.81 315 VAL A C 1
ATOM 2449 O O . VAL A 1 315 ? 17.244 -7.851 -3.329 1.00 97.81 315 VAL A O 1
ATOM 2452 N N . VAL A 1 316 ? 19.132 -7.467 -4.488 1.00 98.38 316 VAL A N 1
ATOM 2453 C CA . VAL A 1 316 ? 19.220 -8.823 -5.058 1.00 98.38 316 VAL A CA 1
ATOM 2454 C C . VAL A 1 316 ? 19.341 -9.856 -3.939 1.00 98.38 316 VAL A C 1
ATOM 2456 O O . VAL A 1 316 ? 18.560 -10.807 -3.889 1.00 98.38 316 VAL A O 1
ATOM 2459 N N . ARG A 1 317 ? 20.265 -9.656 -2.993 1.00 98.25 317 ARG A N 1
ATOM 2460 C CA . ARG A 1 317 ? 20.472 -10.564 -1.857 1.00 98.25 317 ARG A CA 1
ATOM 2461 C C . ARG A 1 317 ? 19.196 -10.734 -1.034 1.00 98.25 317 ARG A C 1
ATOM 2463 O O . ARG A 1 317 ? 18.855 -11.858 -0.668 1.00 98.25 317 ARG A O 1
ATOM 2470 N N . PHE A 1 318 ? 18.482 -9.647 -0.757 1.00 98.56 318 PHE A N 1
ATOM 2471 C CA . PHE A 1 318 ? 17.246 -9.675 0.016 1.00 98.56 318 PHE A CA 1
ATOM 2472 C C . PHE A 1 318 ? 16.130 -10.428 -0.716 1.00 98.56 318 PHE A C 1
ATOM 2474 O O . PHE A 1 318 ? 15.527 -11.338 -0.152 1.00 98.56 318 PHE A O 1
ATOM 2481 N N . LEU A 1 319 ? 15.874 -10.114 -1.987 1.00 98.44 319 LEU A N 1
ATOM 2482 C CA . LEU A 1 319 ? 14.796 -10.753 -2.751 1.00 98.44 319 LEU A CA 1
ATOM 2483 C C . LEU A 1 319 ? 15.068 -12.237 -3.026 1.00 98.44 319 LEU A C 1
ATOM 2485 O O . LEU A 1 319 ? 14.150 -13.055 -2.961 1.00 98.44 319 LEU A O 1
ATOM 2489 N N . VAL A 1 320 ? 16.322 -12.592 -3.312 1.00 98.06 320 VAL A N 1
ATOM 2490 C CA . VAL A 1 320 ? 16.702 -13.944 -3.742 1.00 98.06 320 VAL A CA 1
ATOM 2491 C C . VAL A 1 320 ? 16.954 -14.864 -2.549 1.00 98.06 320 VAL A C 1
ATOM 2493 O O . VAL A 1 320 ? 16.457 -15.995 -2.522 1.00 98.06 320 VAL A O 1
ATOM 2496 N N . LEU A 1 321 ? 17.702 -14.407 -1.540 1.00 97.88 321 LEU A N 1
ATOM 2497 C CA . LEU A 1 321 ? 18.186 -15.271 -0.457 1.00 97.88 321 LEU A CA 1
ATOM 2498 C C . LEU A 1 321 ? 17.366 -15.156 0.827 1.00 97.88 321 LEU A C 1
ATOM 2500 O O . LEU A 1 321 ? 17.229 -16.156 1.532 1.00 97.88 321 LEU A O 1
ATOM 2504 N N . HIS A 1 322 ? 16.796 -13.989 1.136 1.00 98.38 322 HIS A N 1
ATOM 2505 C CA . HIS A 1 322 ? 16.147 -13.785 2.430 1.00 98.38 322 HIS A CA 1
ATOM 2506 C C . HIS A 1 322 ? 14.867 -14.640 2.577 1.00 98.38 322 HIS A C 1
ATOM 2508 O O . HIS A 1 322 ? 14.025 -14.646 1.669 1.00 98.38 322 HIS A O 1
ATOM 2514 N N . PRO A 1 323 ? 14.658 -15.340 3.713 1.00 97.69 323 PRO A N 1
ATOM 2515 C CA . PRO A 1 323 ? 13.463 -16.163 3.936 1.00 97.69 323 PRO A CA 1
ATOM 2516 C C . PRO A 1 323 ? 12.149 -15.377 3.857 1.00 97.69 323 PRO A C 1
ATOM 2518 O O . PRO A 1 323 ? 11.131 -15.919 3.423 1.00 97.69 323 PRO A O 1
ATOM 2521 N N . ALA A 1 324 ? 12.186 -14.083 4.190 1.00 98.12 324 ALA A N 1
ATOM 2522 C CA . ALA A 1 324 ? 11.007 -13.224 4.142 1.00 98.12 324 ALA A CA 1
ATOM 2523 C C . ALA A 1 324 ? 10.373 -13.112 2.753 1.00 98.12 324 ALA A C 1
ATOM 2525 O O . ALA A 1 324 ? 9.170 -12.889 2.651 1.00 98.12 324 ALA A O 1
ATOM 2526 N N . CYS A 1 325 ? 11.145 -13.302 1.685 1.00 98.25 325 CYS A N 1
ATOM 2527 C CA . CYS A 1 325 ? 10.686 -13.074 0.318 1.00 98.25 325 CYS A CA 1
ATOM 2528 C C . CYS A 1 325 ? 10.041 -14.310 -0.330 1.00 98.25 325 CYS A C 1
ATOM 2530 O O . CYS A 1 325 ? 9.505 -14.215 -1.432 1.00 98.25 325 CYS A O 1
ATOM 2532 N N . LYS A 1 326 ? 10.040 -15.478 0.331 1.00 96.44 326 LYS A N 1
ATOM 2533 C CA . LYS A 1 326 ? 9.623 -16.756 -0.285 1.00 96.44 326 LYS A CA 1
ATOM 2534 C C . LYS A 1 326 ? 8.120 -16.868 -0.568 1.00 96.44 326 LYS A C 1
ATOM 2536 O O . LYS A 1 326 ? 7.716 -17.732 -1.343 1.00 96.44 326 LYS A O 1
ATOM 2541 N N . LYS A 1 327 ? 7.293 -16.005 0.032 1.00 96.88 327 LYS A N 1
ATOM 2542 C CA . LYS A 1 327 ? 5.828 -15.968 -0.153 1.00 96.88 327 LYS A CA 1
ATOM 2543 C C . LYS A 1 327 ? 5.331 -14.710 -0.868 1.00 96.88 327 LYS A C 1
ATOM 2545 O O . LYS A 1 327 ? 4.123 -14.446 -0.836 1.00 96.88 327 LYS A O 1
ATOM 2550 N N . LEU A 1 328 ? 6.229 -13.948 -1.503 1.00 97.69 328 LEU A N 1
ATOM 2551 C CA . LEU A 1 328 ? 5.848 -12.744 -2.236 1.00 97.69 328 LEU A CA 1
ATOM 2552 C C . LEU A 1 328 ? 4.768 -13.066 -3.277 1.00 97.69 328 LEU A C 1
ATOM 2554 O O . LEU A 1 328 ? 4.699 -14.174 -3.802 1.00 97.69 328 LEU A O 1
ATOM 2558 N N . LYS A 1 329 ? 3.873 -12.102 -3.500 1.00 95.75 329 LYS A N 1
ATOM 2559 C CA . LYS A 1 329 ? 2.770 -12.102 -4.485 1.00 95.75 329 LYS A CA 1
ATOM 2560 C C . LYS A 1 329 ? 2.622 -10.756 -5.188 1.00 95.75 329 LYS A C 1
ATOM 2562 O O . LYS A 1 329 ? 1.967 -10.674 -6.231 1.00 95.75 329 LYS A O 1
ATOM 2567 N N . TRP A 1 330 ? 3.187 -9.716 -4.590 1.00 95.62 330 TRP A N 1
ATOM 2568 C CA . TRP A 1 330 ? 3.127 -8.338 -5.033 1.00 95.62 330 TRP A CA 1
ATOM 2569 C C . TRP A 1 330 ? 4.498 -7.717 -4.790 1.00 95.62 330 TRP A C 1
ATOM 2571 O O . TRP A 1 330 ? 4.965 -7.688 -3.647 1.00 95.62 330 TRP A O 1
ATOM 2581 N N . LEU A 1 331 ? 5.142 -7.253 -5.856 1.00 97.69 331 LEU A N 1
ATOM 2582 C CA . LEU A 1 331 ? 6.459 -6.636 -5.783 1.00 97.69 331 LEU A CA 1
ATOM 2583 C C . LEU A 1 331 ? 6.496 -5.340 -6.587 1.00 97.69 331 LEU A C 1
ATOM 2585 O O . LEU A 1 331 ? 6.119 -5.321 -7.761 1.00 97.69 331 LEU A O 1
ATOM 2589 N N . ASN A 1 332 ? 7.001 -4.280 -5.962 1.00 96.75 332 ASN A N 1
ATOM 2590 C CA . ASN A 1 332 ? 7.269 -3.008 -6.613 1.00 96.75 332 ASN A CA 1
ATOM 2591 C C . ASN A 1 332 ? 8.744 -2.611 -6.473 1.00 96.75 332 ASN A C 1
ATOM 2593 O O . ASN A 1 332 ? 9.223 -2.341 -5.371 1.00 96.75 332 ASN A O 1
ATOM 25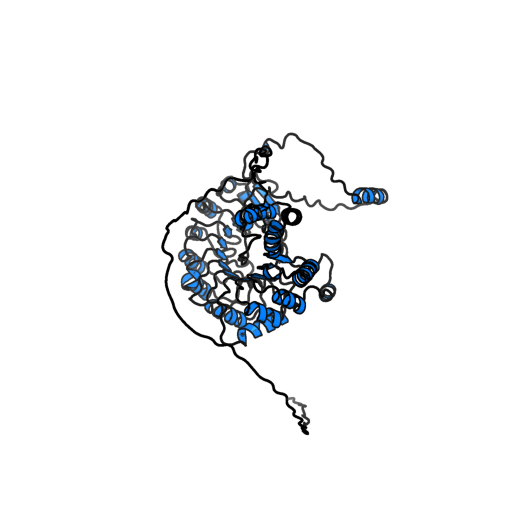97 N N . LEU A 1 333 ? 9.432 -2.559 -7.613 1.00 96.19 333 LEU A N 1
ATOM 2598 C CA . LEU A 1 333 ? 10.817 -2.123 -7.785 1.00 96.19 333 LEU A CA 1
ATOM 2599 C C . LEU A 1 333 ? 10.907 -0.882 -8.681 1.00 96.19 333 LEU A C 1
ATOM 2601 O O . LEU A 1 333 ? 11.945 -0.640 -9.286 1.00 96.19 333 LEU A O 1
ATOM 2605 N N . MET A 1 334 ? 9.833 -0.106 -8.825 1.00 93.19 334 MET A N 1
ATOM 2606 C CA . MET A 1 334 ? 9.837 1.055 -9.711 1.00 93.19 334 MET A CA 1
ATOM 2607 C C . MET A 1 334 ? 10.942 2.050 -9.338 1.00 93.19 334 MET A C 1
ATOM 2609 O O . MET A 1 334 ? 11.070 2.446 -8.172 1.00 93.19 334 MET A O 1
ATOM 2613 N N . PHE A 1 335 ? 11.687 2.484 -10.352 1.00 89.69 335 PHE A N 1
ATOM 2614 C CA . PHE A 1 335 ? 12.599 3.620 -10.291 1.00 89.69 335 PHE A CA 1
ATOM 2615 C C . PHE A 1 335 ? 12.241 4.639 -11.368 1.00 89.69 335 PHE A C 1
ATOM 2617 O O . PHE A 1 335 ? 11.790 4.295 -12.458 1.00 89.69 335 PHE A O 1
ATOM 2624 N N . GLU A 1 336 ? 12.438 5.915 -11.060 1.00 82.25 336 GLU A N 1
ATOM 2625 C CA . GLU A 1 336 ? 12.186 6.983 -12.020 1.00 82.25 336 GLU A CA 1
ATOM 2626 C C . GLU A 1 336 ? 13.263 6.996 -13.101 1.00 82.25 336 GLU A C 1
ATOM 2628 O O . GLU A 1 336 ? 14.452 6.938 -12.799 1.00 82.25 336 GLU A O 1
ATOM 2633 N N . ALA A 1 337 ? 12.849 7.149 -14.360 1.00 74.19 337 ALA A N 1
ATOM 2634 C CA . ALA A 1 337 ? 13.762 7.180 -15.503 1.00 74.19 337 ALA A CA 1
ATOM 2635 C C . ALA A 1 337 ? 14.772 8.345 -15.458 1.00 74.19 337 ALA A C 1
ATOM 2637 O O . ALA A 1 337 ? 15.793 8.307 -16.138 1.00 74.19 337 ALA A O 1
ATOM 2638 N N . THR A 1 338 ? 14.491 9.385 -14.669 1.00 76.38 338 THR A N 1
ATOM 2639 C CA . THR A 1 338 ? 15.336 10.577 -14.503 1.00 76.38 338 THR A CA 1
ATOM 2640 C C . THR A 1 338 ? 16.359 10.443 -13.374 1.00 76.38 338 THR A C 1
ATOM 2642 O O . THR A 1 338 ? 17.198 11.329 -13.200 1.00 76.38 338 THR A O 1
ATOM 2645 N N . LYS A 1 339 ? 16.302 9.365 -12.584 1.00 78.25 339 LYS A N 1
ATOM 2646 C CA . LYS A 1 339 ? 17.196 9.123 -11.449 1.00 78.25 339 LYS A CA 1
ATOM 2647 C C . LYS A 1 339 ? 18.117 7.936 -11.740 1.00 78.25 339 LYS A C 1
ATOM 2649 O O . LYS A 1 339 ? 17.731 7.032 -12.481 1.00 78.25 339 LYS A O 1
ATOM 2654 N N . PRO A 1 340 ? 19.329 7.898 -11.154 1.00 78.25 340 PRO A N 1
ATOM 2655 C CA . PRO A 1 340 ? 20.179 6.719 -11.237 1.00 78.25 340 PRO A CA 1
ATOM 2656 C C . PRO A 1 340 ? 19.439 5.492 -10.699 1.00 78.25 340 PRO A C 1
ATOM 2658 O O . PRO A 1 340 ? 19.030 5.458 -9.539 1.00 78.25 340 PRO A O 1
ATOM 2661 N N . ASN A 1 341 ? 19.251 4.494 -11.559 1.00 82.88 341 ASN A N 1
ATOM 2662 C CA . ASN A 1 341 ? 18.683 3.215 -11.168 1.00 82.88 341 ASN A CA 1
ATOM 2663 C C . ASN A 1 341 ? 19.809 2.325 -10.613 1.00 82.88 341 ASN A C 1
ATOM 2665 O O . ASN A 1 341 ? 20.760 2.053 -11.356 1.00 82.88 341 ASN A O 1
ATOM 2669 N N . PRO A 1 342 ? 19.727 1.867 -9.349 1.00 83.50 342 PRO A N 1
ATOM 2670 C CA . PRO A 1 342 ? 20.745 0.997 -8.778 1.00 83.50 342 PRO A CA 1
ATOM 2671 C C . PRO A 1 342 ? 20.806 -0.356 -9.500 1.00 83.50 342 PRO A C 1
ATOM 2673 O O . PRO A 1 342 ? 21.890 -0.908 -9.654 1.00 83.50 342 PRO A O 1
ATOM 2676 N N . LEU A 1 343 ? 19.678 -0.885 -9.983 1.00 93.44 343 LEU A N 1
ATOM 2677 C CA . LEU A 1 343 ? 19.591 -2.230 -10.551 1.00 93.44 343 LEU A CA 1
ATOM 2678 C C . LEU A 1 343 ? 20.027 -2.266 -12.024 1.00 93.44 343 LEU A C 1
ATOM 2680 O O . LEU A 1 343 ? 19.490 -1.579 -12.901 1.00 93.44 343 LEU A O 1
ATOM 2684 N N . GLY A 1 344 ? 21.006 -3.121 -12.311 1.00 93.31 344 GLY A N 1
ATOM 2685 C CA . GLY A 1 344 ? 21.448 -3.452 -13.658 1.00 93.31 344 GLY A CA 1
ATOM 2686 C C . GLY A 1 344 ? 20.591 -4.530 -14.327 1.00 93.31 344 GLY A C 1
ATOM 2687 O O . GLY A 1 344 ? 19.799 -5.221 -13.694 1.00 93.31 344 GLY A O 1
ATOM 2688 N N . HIS A 1 345 ? 20.807 -4.739 -15.627 1.00 94.88 345 HIS A N 1
ATOM 2689 C CA . HIS A 1 345 ? 20.123 -5.789 -16.391 1.00 94.88 345 HIS A CA 1
ATOM 2690 C C . HIS A 1 345 ? 20.351 -7.198 -15.797 1.00 94.88 345 HIS A C 1
ATOM 2692 O O . HIS A 1 345 ? 19.401 -7.955 -15.626 1.00 94.88 345 HIS A O 1
ATOM 2698 N N . ARG A 1 346 ? 21.592 -7.520 -15.390 1.00 96.81 346 ARG A N 1
ATOM 2699 C CA . ARG A 1 346 ? 21.932 -8.798 -14.727 1.00 96.81 346 ARG A CA 1
ATOM 2700 C C . ARG A 1 346 ? 21.251 -8.972 -13.366 1.00 96.81 346 ARG A C 1
ATOM 2702 O O . ARG A 1 346 ? 20.900 -10.091 -12.996 1.00 96.81 346 ARG A O 1
ATOM 2709 N N . ASP A 1 347 ? 21.061 -7.874 -12.637 1.00 97.69 347 ASP A N 1
ATOM 2710 C CA . ASP A 1 347 ? 20.378 -7.893 -11.344 1.00 97.69 347 ASP A CA 1
ATOM 2711 C C . ASP A 1 347 ? 18.903 -8.259 -11.543 1.00 97.69 347 ASP A C 1
ATOM 2713 O O . ASP A 1 347 ? 18.379 -9.125 -10.846 1.00 97.69 347 ASP A O 1
ATOM 2717 N N . ILE A 1 348 ? 18.250 -7.662 -12.547 1.00 97.69 348 ILE A N 1
ATOM 2718 C CA . ILE A 1 348 ? 16.853 -7.957 -12.890 1.00 97.69 348 ILE A CA 1
ATOM 2719 C C . ILE A 1 348 ? 16.685 -9.372 -13.441 1.00 97.69 348 ILE A C 1
ATOM 2721 O O . ILE A 1 348 ? 15.755 -10.056 -13.023 1.00 97.69 348 ILE A O 1
ATOM 2725 N N . ASP A 1 349 ? 17.582 -9.838 -14.312 1.00 98.00 349 ASP A N 1
ATOM 2726 C CA . ASP A 1 349 ? 17.608 -11.236 -14.764 1.00 98.00 349 ASP A CA 1
ATOM 2727 C C . ASP A 1 349 ? 17.627 -12.198 -13.563 1.00 98.00 349 ASP A C 1
ATOM 2729 O O . ASP A 1 349 ? 16.762 -13.069 -13.442 1.00 98.00 349 ASP A O 1
ATOM 2733 N N . THR A 1 350 ? 18.543 -11.966 -12.617 1.00 98.38 350 THR A N 1
ATOM 2734 C CA . THR A 1 350 ? 18.661 -12.776 -11.398 1.00 98.38 350 THR A CA 1
ATOM 2735 C C . THR A 1 350 ? 17.384 -12.702 -10.565 1.00 98.38 350 THR A C 1
ATOM 2737 O O . THR A 1 350 ? 16.839 -13.735 -10.179 1.00 98.38 350 THR A O 1
ATOM 2740 N N . ILE A 1 351 ? 16.861 -11.499 -10.310 1.00 98.12 351 ILE A N 1
ATOM 2741 C CA . ILE A 1 351 ? 15.625 -11.315 -9.544 1.00 98.12 351 ILE A CA 1
ATOM 2742 C C . ILE A 1 351 ? 14.486 -12.105 -10.196 1.00 98.12 351 ILE A C 1
ATOM 2744 O O . ILE A 1 351 ? 13.888 -12.943 -9.527 1.00 98.12 351 ILE A O 1
ATOM 2748 N N . LEU A 1 352 ? 14.221 -11.912 -11.491 1.00 97.94 352 LEU A N 1
ATOM 2749 C CA . LEU A 1 352 ? 13.107 -12.560 -12.191 1.00 97.94 352 LEU A CA 1
ATOM 2750 C C . LEU A 1 352 ? 13.202 -14.093 -12.172 1.00 97.94 352 LEU A C 1
ATOM 2752 O O . LEU A 1 352 ? 12.177 -14.747 -11.990 1.00 97.94 352 LEU A O 1
ATOM 2756 N N . ARG A 1 353 ? 14.406 -14.674 -12.278 1.00 97.31 353 ARG A N 1
ATOM 2757 C CA . ARG A 1 353 ? 14.610 -16.137 -12.192 1.00 97.31 353 ARG A CA 1
ATOM 2758 C C . ARG A 1 353 ? 14.261 -16.725 -10.828 1.00 97.31 353 ARG A C 1
ATOM 2760 O O . ARG A 1 353 ? 13.840 -17.879 -10.758 1.00 97.31 353 ARG A O 1
ATOM 2767 N N . PHE A 1 354 ? 14.475 -15.963 -9.757 1.00 97.19 354 PHE A N 1
ATOM 2768 C CA . PHE A 1 354 ? 14.343 -16.442 -8.379 1.00 97.19 354 PHE A CA 1
ATOM 2769 C C . PHE A 1 354 ? 13.116 -15.900 -7.640 1.00 97.19 354 PHE A C 1
ATOM 2771 O O . PHE A 1 354 ? 12.872 -16.307 -6.500 1.00 97.19 354 PHE A O 1
ATOM 2778 N N . LEU A 1 355 ? 12.322 -15.023 -8.263 1.00 96.38 355 LEU A N 1
ATOM 2779 C CA . LEU A 1 355 ? 11.032 -14.628 -7.707 1.00 96.38 355 LEU A CA 1
ATOM 2780 C C . LEU A 1 355 ? 10.146 -15.865 -7.489 1.00 96.38 355 LEU A C 1
ATOM 2782 O O . LEU A 1 355 ? 10.126 -16.782 -8.316 1.00 96.38 355 LEU A O 1
ATOM 2786 N N . PRO A 1 356 ? 9.379 -15.912 -6.386 1.00 95.56 356 PRO A N 1
ATOM 2787 C CA . PRO A 1 356 ? 8.466 -17.016 -6.163 1.00 95.56 356 PRO A CA 1
ATOM 2788 C C . PRO A 1 356 ? 7.379 -17.049 -7.240 1.00 95.56 356 PRO A C 1
ATOM 2790 O O . PRO A 1 356 ? 6.935 -16.020 -7.749 1.00 95.56 356 PRO A O 1
ATOM 2793 N N . LYS A 1 357 ? 6.920 -18.258 -7.567 1.00 93.25 357 LYS A N 1
ATOM 2794 C CA . LYS A 1 357 ? 5.823 -18.458 -8.519 1.00 93.25 357 LYS A CA 1
ATOM 2795 C C . LYS A 1 357 ? 4.503 -17.920 -7.965 1.00 93.25 357 LYS A C 1
ATOM 2797 O O . LYS A 1 357 ? 4.258 -17.918 -6.758 1.00 93.25 357 LYS A O 1
ATOM 2802 N N . GLY A 1 358 ? 3.602 -17.541 -8.862 1.00 93.06 358 GLY A N 1
ATOM 2803 C CA . GLY A 1 358 ? 2.265 -17.058 -8.542 1.00 93.06 358 GLY A CA 1
ATOM 2804 C C . GLY A 1 358 ? 2.197 -15.565 -8.223 1.00 93.06 358 GLY A C 1
ATOM 2805 O O . GLY A 1 358 ? 1.310 -15.169 -7.460 1.00 93.06 358 GLY A O 1
ATOM 2806 N N . MET A 1 359 ? 3.091 -14.748 -8.796 1.00 95.06 359 MET A N 1
ATOM 2807 C CA . MET A 1 359 ? 2.972 -13.286 -8.729 1.00 95.06 359 MET A CA 1
ATOM 2808 C C . MET A 1 359 ? 1.634 -12.829 -9.285 1.00 95.06 359 MET A C 1
ATOM 2810 O O . MET A 1 359 ? 1.148 -13.329 -10.293 1.00 95.06 359 MET A O 1
ATOM 2814 N N . THR A 1 360 ? 1.051 -11.842 -8.615 1.00 94.62 360 THR A N 1
ATOM 2815 C CA . THR A 1 360 ? -0.196 -11.185 -9.021 1.00 94.62 360 THR A CA 1
ATOM 2816 C C . THR A 1 360 ? 0.036 -9.747 -9.462 1.00 94.62 360 THR A C 1
ATOM 2818 O O . THR A 1 360 ? -0.725 -9.229 -10.277 1.00 94.62 360 THR A O 1
ATOM 2821 N N . TYR A 1 361 ? 1.107 -9.124 -8.978 1.00 94.75 361 TYR A N 1
ATOM 2822 C CA . TYR A 1 361 ? 1.512 -7.773 -9.326 1.00 94.75 361 TYR A CA 1
ATOM 2823 C C . TYR A 1 361 ? 3.033 -7.714 -9.404 1.00 94.75 361 TYR A C 1
ATOM 2825 O O . TYR A 1 361 ? 3.717 -8.127 -8.462 1.00 94.75 361 TYR A O 1
ATOM 2833 N N . LEU A 1 362 ? 3.538 -7.176 -10.507 1.00 97.25 362 LEU A N 1
ATOM 2834 C CA . LEU A 1 362 ? 4.955 -6.921 -10.700 1.00 97.25 362 LEU A CA 1
ATOM 2835 C C . LEU A 1 362 ? 5.135 -5.525 -11.283 1.00 97.25 362 LEU A C 1
ATOM 2837 O O . LEU A 1 362 ? 4.645 -5.233 -12.375 1.00 97.25 362 LEU A O 1
ATOM 2841 N N . ASN A 1 363 ? 5.859 -4.675 -10.566 1.00 95.94 363 ASN A N 1
ATOM 2842 C CA . ASN A 1 363 ? 6.249 -3.373 -11.070 1.00 95.94 363 ASN A CA 1
ATOM 2843 C C . ASN A 1 363 ? 7.767 -3.272 -11.190 1.00 95.94 363 ASN A C 1
ATOM 2845 O O . ASN A 1 363 ? 8.480 -3.205 -10.193 1.00 95.94 363 ASN A O 1
ATOM 2849 N N . ILE A 1 364 ? 8.223 -3.279 -12.441 1.00 96.19 364 ILE A N 1
ATOM 2850 C CA . ILE A 1 364 ? 9.619 -3.146 -12.869 1.00 96.19 364 ILE A CA 1
ATOM 2851 C C . ILE A 1 364 ? 9.753 -1.947 -13.819 1.00 96.19 364 ILE A C 1
ATOM 2853 O O . ILE A 1 364 ? 10.574 -1.932 -14.732 1.00 96.19 364 ILE A O 1
ATOM 2857 N N . TYR A 1 365 ? 8.923 -0.927 -13.605 1.00 94.31 365 TYR A N 1
ATOM 2858 C CA . TYR A 1 365 ? 9.007 0.340 -14.316 1.00 94.31 365 TYR A CA 1
ATOM 2859 C C . TYR A 1 365 ? 10.384 0.986 -14.108 1.00 94.31 365 TYR A C 1
ATOM 2861 O O . TYR A 1 365 ? 10.914 0.998 -12.993 1.00 94.31 365 TYR A O 1
ATOM 2869 N N . GLY A 1 366 ? 10.949 1.540 -15.182 1.00 93.00 366 GLY A N 1
ATOM 2870 C CA . GLY A 1 366 ? 12.263 2.191 -15.191 1.00 93.00 366 GLY A CA 1
ATOM 2871 C C . GLY A 1 366 ? 13.444 1.232 -15.008 1.00 93.00 366 GLY A C 1
ATOM 2872 O O . GLY A 1 366 ? 14.588 1.673 -14.882 1.00 93.00 366 GLY A O 1
ATOM 2873 N N . GLN A 1 367 ? 13.189 -0.080 -14.988 1.00 94.38 367 GLN A N 1
ATOM 2874 C CA . GLN A 1 367 ? 14.224 -1.105 -14.895 1.00 94.38 367 GLN A CA 1
ATOM 2875 C C . GLN A 1 367 ? 14.830 -1.430 -16.265 1.00 94.38 367 GLN A C 1
ATOM 2877 O O . GLN A 1 367 ? 14.207 -1.215 -17.307 1.00 94.38 367 GLN A O 1
ATOM 2882 N N . LYS A 1 368 ? 16.055 -1.974 -16.274 1.00 92.25 368 LYS A N 1
ATOM 2883 C CA . LYS A 1 368 ? 16.783 -2.348 -17.503 1.00 92.25 368 LYS A CA 1
ATOM 2884 C C . LYS A 1 368 ? 16.282 -3.667 -18.109 1.00 92.25 368 LYS A C 1
ATOM 2886 O O . LYS A 1 368 ? 17.030 -4.638 -18.231 1.00 92.25 368 LYS A O 1
ATOM 2891 N N . VAL A 1 369 ? 14.988 -3.707 -18.420 1.00 95.31 369 VAL A N 1
ATOM 2892 C CA . VAL A 1 369 ? 14.262 -4.877 -18.931 1.00 95.31 369 VAL A CA 1
ATOM 2893 C C . VAL A 1 369 ? 14.201 -4.822 -20.453 1.00 95.31 369 VAL A C 1
ATOM 2895 O O . VAL A 1 369 ? 13.787 -3.811 -21.018 1.00 95.31 369 VAL A O 1
ATOM 2898 N N . THR A 1 370 ? 14.578 -5.921 -21.093 1.00 95.88 370 THR A N 1
ATOM 2899 C CA . THR A 1 370 ? 14.521 -6.162 -22.542 1.00 95.88 370 THR A CA 1
ATOM 2900 C C . THR A 1 370 ? 13.604 -7.352 -22.843 1.00 95.88 370 THR A C 1
ATOM 2902 O O . THR A 1 370 ? 13.152 -8.048 -21.929 1.00 95.88 370 THR A O 1
ATOM 2905 N N . ASP A 1 371 ? 13.308 -7.588 -24.122 1.00 97.12 371 ASP A N 1
ATOM 2906 C CA . ASP A 1 371 ? 12.357 -8.619 -24.565 1.00 97.12 371 ASP A CA 1
ATOM 2907 C C . ASP A 1 371 ? 12.713 -10.034 -24.080 1.00 97.12 371 ASP A C 1
ATOM 2909 O O . ASP A 1 371 ? 11.828 -10.810 -23.722 1.00 97.12 371 ASP A O 1
ATOM 2913 N N . ASP A 1 372 ? 14.003 -10.365 -24.012 1.00 96.19 372 ASP A N 1
ATOM 2914 C CA . ASP A 1 372 ? 14.504 -11.659 -23.540 1.00 96.19 372 ASP A CA 1
ATOM 2915 C C . ASP A 1 372 ? 14.245 -11.904 -22.048 1.00 96.19 372 ASP A C 1
ATOM 2917 O O . ASP A 1 372 ? 14.152 -13.060 -21.638 1.00 96.19 372 ASP A O 1
ATOM 2921 N N . LEU A 1 373 ? 14.064 -10.857 -21.235 1.00 97.75 373 LEU A N 1
ATOM 2922 C CA . LEU A 1 373 ? 13.723 -11.008 -19.818 1.00 97.75 373 LEU A CA 1
ATOM 2923 C C . LEU A 1 373 ? 12.221 -11.203 -19.588 1.00 97.75 373 LEU A C 1
ATOM 2925 O O . LEU A 1 373 ? 11.832 -11.725 -18.543 1.00 97.75 373 LEU A O 1
ATOM 2929 N N . LEU A 1 374 ? 11.365 -10.845 -20.553 1.00 96.88 374 LEU A N 1
ATOM 2930 C CA . LEU A 1 374 ? 9.915 -11.031 -20.422 1.00 96.88 374 LEU A CA 1
ATOM 2931 C C . LEU A 1 374 ? 9.546 -12.505 -20.229 1.00 96.88 374 LEU A C 1
ATOM 2933 O O . LEU A 1 374 ? 8.673 -12.818 -19.425 1.00 96.88 374 LEU A O 1
ATOM 2937 N N . GLN A 1 375 ? 10.252 -13.422 -20.896 1.00 94.38 375 GLN A N 1
ATOM 2938 C CA . GLN A 1 375 ? 9.999 -14.866 -20.791 1.00 94.38 375 GLN A CA 1
ATOM 2939 C C . GLN A 1 375 ? 10.286 -15.449 -19.394 1.00 94.38 375 GLN A C 1
ATOM 2941 O O . GLN A 1 375 ? 9.853 -16.560 -19.097 1.00 94.38 375 GLN A O 1
ATOM 2946 N N . LEU A 1 376 ? 11.017 -14.722 -18.540 1.00 97.00 376 LEU A N 1
ATOM 2947 C CA . LEU A 1 376 ? 11.309 -15.131 -17.163 1.00 97.00 376 LEU A CA 1
ATOM 2948 C C . LEU A 1 376 ? 10.159 -14.799 -16.201 1.00 97.00 376 LEU A C 1
ATOM 2950 O O . LEU A 1 376 ? 10.111 -15.330 -15.094 1.00 97.00 376 LEU A O 1
ATOM 2954 N N . ILE A 1 377 ? 9.240 -13.916 -16.599 1.00 96.75 377 ILE A N 1
ATOM 2955 C CA . ILE A 1 377 ? 8.115 -13.500 -15.762 1.00 96.75 377 ILE A CA 1
ATOM 2956 C C . ILE A 1 377 ? 7.086 -14.632 -15.711 1.00 96.75 377 ILE A C 1
ATOM 2958 O O . ILE A 1 377 ? 6.547 -15.043 -16.735 1.00 96.75 377 ILE A O 1
ATOM 2962 N N . ASP A 1 378 ? 6.749 -15.102 -14.508 1.00 95.06 378 ASP A N 1
ATOM 2963 C CA . ASP A 1 378 ? 5.647 -16.049 -14.324 1.00 95.06 378 ASP A CA 1
ATOM 2964 C C . ASP A 1 378 ? 4.298 -15.388 -14.649 1.00 95.06 378 ASP A C 1
ATOM 2966 O O . ASP A 1 378 ? 3.824 -14.486 -13.952 1.00 95.06 378 ASP A O 1
ATOM 2970 N N . THR A 1 379 ? 3.657 -15.875 -15.706 1.00 94.75 379 THR A N 1
ATOM 2971 C CA . THR A 1 379 ? 2.413 -15.326 -16.253 1.00 94.75 379 THR A CA 1
ATOM 2972 C C . THR A 1 379 ? 1.151 -16.009 -15.718 1.00 94.75 379 THR A C 1
ATOM 2974 O O . THR A 1 379 ? 0.034 -15.580 -16.024 1.00 94.75 379 THR A O 1
ATOM 2977 N N . SER A 1 380 ? 1.292 -17.046 -14.884 1.00 92.81 380 SER A N 1
ATOM 2978 C CA . SER A 1 380 ? 0.183 -17.914 -14.460 1.00 92.81 380 SER A CA 1
ATOM 2979 C C . SER A 1 380 ? -0.907 -17.181 -13.670 1.00 92.81 380 SER A C 1
ATOM 2981 O O . SER A 1 380 ? -2.103 -17.393 -13.894 1.00 92.81 380 SER A O 1
ATOM 2983 N N . LYS A 1 381 ? -0.510 -16.295 -12.750 1.00 94.94 381 LYS A N 1
ATOM 2984 C CA . LYS A 1 381 ? -1.417 -15.554 -11.852 1.00 94.94 381 LYS A CA 1
ATOM 2985 C C . LYS A 1 381 ? -1.292 -14.035 -11.960 1.00 94.94 381 LYS A C 1
ATOM 2987 O O . LYS A 1 381 ? -1.996 -13.329 -11.235 1.00 94.94 381 LYS A O 1
ATOM 2992 N N . LEU A 1 382 ? -0.438 -13.539 -12.856 1.00 95.12 382 LEU A N 1
ATOM 2993 C CA . LEU A 1 382 ? -0.125 -12.119 -12.968 1.00 95.12 382 LEU A CA 1
ATOM 2994 C C . LEU A 1 382 ? -1.358 -11.338 -13.425 1.00 95.12 382 LEU A C 1
ATOM 2996 O O . LEU A 1 382 ? -1.934 -11.644 -14.463 1.00 95.12 382 LEU A O 1
ATOM 3000 N N . ARG A 1 383 ? -1.773 -10.341 -12.637 1.00 93.12 383 ARG A N 1
ATOM 3001 C CA . ARG A 1 383 ? -2.936 -9.477 -12.906 1.00 93.12 383 ARG A CA 1
ATOM 3002 C C . ARG A 1 383 ? -2.542 -8.051 -13.258 1.00 93.12 383 ARG A C 1
ATOM 3004 O O . ARG A 1 383 ? -3.299 -7.370 -13.944 1.00 93.12 383 ARG A O 1
ATOM 3011 N N . SER A 1 384 ? -1.370 -7.617 -12.813 1.00 93.00 384 SER A N 1
ATOM 3012 C CA . SER A 1 384 ? -0.850 -6.278 -13.049 1.00 93.00 384 SER A CA 1
ATOM 3013 C C . SER A 1 384 ? 0.634 -6.324 -13.357 1.00 93.00 384 SER A C 1
ATOM 3015 O O . SER A 1 384 ? 1.394 -6.983 -12.641 1.00 93.00 384 SER A O 1
ATOM 3017 N N . LEU A 1 385 ? 1.030 -5.626 -14.413 1.00 96.12 385 LEU A N 1
ATOM 3018 C CA . LEU A 1 385 ? 2.412 -5.552 -14.851 1.00 96.12 385 LEU A CA 1
ATOM 3019 C C . LEU A 1 385 ? 2.772 -4.122 -15.242 1.00 96.12 385 LEU A C 1
ATOM 3021 O O . LEU A 1 385 ? 2.059 -3.485 -16.011 1.00 96.12 385 LEU A O 1
ATOM 3025 N N . TRP A 1 386 ? 3.899 -3.624 -14.746 1.00 96.12 386 TRP A N 1
ATOM 3026 C CA . TRP A 1 386 ? 4.403 -2.307 -15.119 1.00 96.12 386 TRP A CA 1
ATOM 3027 C C . TRP A 1 386 ? 5.757 -2.432 -15.802 1.00 96.12 386 TRP A C 1
ATOM 3029 O O . TRP A 1 386 ? 6.728 -2.864 -15.182 1.00 96.12 386 TRP A O 1
ATOM 3039 N N . LEU A 1 387 ? 5.791 -2.025 -17.069 1.00 96.00 387 LEU A N 1
ATOM 3040 C CA . LEU A 1 387 ? 6.956 -2.043 -17.956 1.00 96.00 387 LEU A CA 1
ATOM 3041 C C . LEU A 1 387 ? 7.301 -0.642 -18.475 1.00 96.00 387 LEU A C 1
ATOM 3043 O O . LEU A 1 387 ? 8.110 -0.509 -19.390 1.00 96.00 387 LEU A O 1
ATOM 3047 N N . GLY A 1 388 ? 6.677 0.410 -17.941 1.00 93.44 388 GLY A N 1
ATOM 3048 C CA . GLY A 1 388 ? 6.954 1.765 -18.396 1.00 93.44 388 GLY A CA 1
ATOM 3049 C C . GLY A 1 388 ? 8.442 2.118 -18.276 1.00 93.44 388 GLY A C 1
ATOM 3050 O O . GLY A 1 388 ? 9.116 1.682 -17.343 1.00 93.44 388 GLY A O 1
ATOM 3051 N N . TYR A 1 389 ? 8.958 2.878 -19.242 1.00 93.44 389 TYR A N 1
ATOM 3052 C CA . TYR A 1 389 ? 10.360 3.306 -19.340 1.00 93.44 389 TYR A CA 1
ATOM 3053 C C . TYR A 1 389 ? 11.384 2.154 -19.303 1.00 93.44 389 TYR A C 1
ATOM 3055 O O . TYR A 1 389 ? 12.519 2.328 -18.861 1.00 93.44 389 TYR A O 1
ATOM 3063 N N . THR A 1 390 ? 10.997 0.970 -19.778 1.00 94.69 390 THR A N 1
ATOM 3064 C CA . THR A 1 390 ? 11.912 -0.155 -20.031 1.00 94.69 390 THR A CA 1
ATOM 3065 C C . THR A 1 390 ? 12.390 -0.159 -21.492 1.00 94.69 390 THR A C 1
ATOM 3067 O O . THR A 1 390 ? 12.000 0.696 -22.290 1.00 94.69 390 THR A O 1
ATOM 3070 N N . GLN A 1 391 ? 13.258 -1.108 -21.858 1.00 94.25 391 GLN A N 1
ATOM 3071 C CA . GLN A 1 391 ? 13.774 -1.299 -23.222 1.00 94.25 391 GLN A CA 1
ATOM 3072 C C . GLN A 1 391 ? 13.014 -2.403 -23.975 1.00 94.25 391 GLN A C 1
ATOM 3074 O O . GLN A 1 391 ? 13.493 -2.922 -24.982 1.00 94.25 391 GLN A O 1
ATOM 3079 N N . VAL A 1 392 ? 11.826 -2.760 -23.488 1.00 96.25 392 VAL A N 1
ATOM 3080 C CA . VAL A 1 392 ? 10.923 -3.702 -24.145 1.00 96.25 392 VAL A CA 1
ATOM 3081 C C . VAL A 1 392 ? 10.417 -3.113 -25.464 1.00 96.25 392 VAL A C 1
ATOM 3083 O O . VAL A 1 392 ? 10.116 -1.920 -25.573 1.00 96.25 392 VAL A O 1
ATOM 3086 N N . THR A 1 393 ? 10.306 -3.952 -26.486 1.00 94.50 393 THR A N 1
ATOM 3087 C CA . THR A 1 393 ? 9.785 -3.572 -27.795 1.00 94.50 393 THR A CA 1
ATOM 3088 C C . THR A 1 393 ? 8.340 -4.021 -27.981 1.00 94.50 393 THR A C 1
ATOM 3090 O O . THR A 1 393 ? 7.870 -4.964 -27.341 1.00 94.50 393 THR A O 1
ATOM 3093 N N . MET A 1 394 ? 7.628 -3.390 -28.918 1.00 91.69 394 MET A N 1
ATOM 3094 C CA . MET A 1 394 ? 6.310 -3.870 -29.350 1.00 91.69 394 MET A CA 1
ATOM 3095 C C . MET A 1 394 ? 6.340 -5.332 -29.810 1.00 91.69 394 MET A C 1
ATOM 3097 O O . MET A 1 394 ? 5.460 -6.100 -29.430 1.00 91.69 394 MET A O 1
ATOM 3101 N N . LYS A 1 395 ? 7.395 -5.750 -30.521 1.00 91.94 395 LYS A N 1
ATOM 3102 C CA . LYS A 1 395 ? 7.573 -7.146 -30.940 1.00 91.94 395 LYS A CA 1
ATOM 3103 C C . LYS A 1 395 ? 7.679 -8.082 -29.732 1.00 91.94 395 LYS A C 1
ATOM 3105 O O . LYS A 1 395 ? 7.056 -9.140 -29.730 1.00 91.94 395 LYS A O 1
ATOM 3110 N N . GLY A 1 396 ? 8.421 -7.701 -28.691 1.00 94.69 396 GLY A N 1
ATOM 3111 C CA . GLY A 1 396 ? 8.485 -8.462 -27.440 1.00 94.69 396 GLY A CA 1
ATOM 3112 C C . GLY A 1 396 ? 7.123 -8.583 -26.756 1.00 94.69 396 GLY A C 1
ATOM 3113 O O . GLY A 1 396 ? 6.712 -9.679 -26.372 1.00 94.69 396 GLY A O 1
ATOM 3114 N N . LEU A 1 397 ? 6.378 -7.477 -26.667 1.00 94.75 397 LEU A N 1
ATOM 3115 C CA . LEU A 1 397 ? 5.033 -7.445 -26.076 1.00 94.75 397 LEU A CA 1
ATOM 3116 C C . LEU A 1 397 ? 4.032 -8.321 -26.836 1.00 94.75 397 LEU A C 1
ATOM 3118 O O . LEU A 1 397 ? 3.230 -9.004 -26.199 1.00 94.75 397 LEU A O 1
ATOM 3122 N N . GLU A 1 398 ? 4.088 -8.329 -28.167 1.00 92.31 398 GLU A N 1
ATOM 3123 C CA . GLU A 1 398 ? 3.247 -9.171 -29.028 1.00 92.31 398 GLU A CA 1
ATOM 3124 C C . GLU A 1 398 ? 3.449 -10.663 -28.755 1.00 92.31 398 GLU A C 1
ATOM 3126 O O . GLU A 1 398 ? 2.478 -11.416 -28.733 1.00 92.31 398 GLU A O 1
ATOM 3131 N N . HIS A 1 399 ? 4.685 -11.092 -28.490 1.00 93.00 399 HIS A N 1
ATOM 3132 C CA . HIS A 1 399 ? 4.979 -12.487 -28.151 1.00 93.00 399 HIS A CA 1
ATOM 3133 C C . HIS A 1 399 ? 4.615 -12.808 -26.695 1.00 93.00 399 HIS A C 1
ATOM 3135 O O . HIS A 1 399 ? 4.119 -13.894 -26.395 1.00 93.00 399 HIS A O 1
ATOM 3141 N N . PHE A 1 400 ? 4.849 -11.867 -25.781 1.00 95.19 400 PHE A N 1
ATOM 3142 C CA . PHE A 1 400 ? 4.714 -12.097 -24.347 1.00 95.19 400 PHE A CA 1
ATOM 3143 C C . PHE A 1 400 ? 3.270 -11.996 -23.841 1.00 95.19 400 PHE A C 1
ATOM 3145 O O . PHE A 1 400 ? 2.782 -12.912 -23.178 1.00 95.19 400 PHE A O 1
ATOM 3152 N N . LEU A 1 401 ? 2.554 -10.908 -24.139 1.00 94.62 401 LEU A N 1
ATOM 3153 C CA . LEU A 1 401 ? 1.251 -10.620 -23.526 1.00 94.62 401 LEU A CA 1
ATOM 3154 C C . LEU A 1 401 ? 0.164 -11.678 -23.793 1.00 94.62 401 LEU A C 1
ATOM 3156 O O . LEU A 1 401 ? -0.632 -11.915 -22.878 1.00 94.62 401 LEU A O 1
ATOM 3160 N N . PRO A 1 402 ? 0.102 -12.357 -24.958 1.00 92.62 402 PRO A N 1
ATOM 3161 C CA . PRO A 1 402 ? -0.841 -13.460 -25.167 1.00 92.62 402 PRO A CA 1
ATOM 3162 C C . PRO A 1 402 ? -0.656 -14.639 -24.201 1.00 92.62 402 PRO A C 1
ATOM 3164 O O . PRO A 1 402 ? -1.608 -15.375 -23.938 1.00 92.62 402 PRO A O 1
ATOM 3167 N N . SER A 1 403 ? 0.542 -14.820 -23.633 1.00 93.50 403 SER A N 1
ATOM 3168 C CA . SER A 1 403 ? 0.793 -15.853 -22.618 1.00 93.50 403 SER A CA 1
ATOM 3169 C C . SER A 1 403 ? 0.197 -15.498 -21.243 1.00 93.50 403 SER A C 1
ATOM 3171 O O . SER A 1 403 ? -0.069 -16.384 -20.427 1.00 93.50 403 SER A O 1
ATOM 3173 N N . CYS A 1 404 ? -0.096 -14.218 -20.995 1.00 94.38 404 CYS A N 1
ATOM 3174 C CA . CYS A 1 404 ? -0.561 -13.684 -19.717 1.00 94.38 404 CYS A CA 1
ATOM 3175 C C . CYS A 1 404 ? -2.081 -13.794 -19.530 1.00 94.38 404 CYS A C 1
ATOM 3177 O O . CYS A 1 404 ? -2.800 -12.797 -19.546 1.00 94.38 404 CYS A O 1
ATOM 3179 N N . ARG A 1 405 ? -2.581 -15.008 -19.280 1.00 91.69 405 ARG A N 1
ATOM 3180 C CA . ARG A 1 405 ? -4.030 -15.310 -19.232 1.00 91.69 405 ARG A CA 1
ATOM 3181 C C . ARG A 1 405 ? -4.815 -14.615 -18.109 1.00 91.69 405 ARG A C 1
ATOM 3183 O O . ARG A 1 405 ? -6.035 -14.496 -18.197 1.00 91.69 405 ARG A O 1
ATOM 3190 N N . SER A 1 406 ? -4.136 -14.181 -17.050 1.00 92.38 406 SER A N 1
ATOM 3191 C CA . SER A 1 406 ? -4.755 -13.533 -15.883 1.00 92.38 406 SER A CA 1
ATOM 3192 C C . SER A 1 406 ? -4.595 -12.007 -15.872 1.00 92.38 406 SER A C 1
ATOM 3194 O O . SER A 1 406 ? -5.133 -11.350 -14.978 1.00 92.38 406 SER A O 1
ATOM 3196 N N . LEU A 1 407 ? -3.859 -11.441 -16.833 1.00 93.62 407 LEU A N 1
ATOM 3197 C CA . LEU A 1 407 ? -3.398 -10.055 -16.796 1.00 93.62 407 LEU A CA 1
ATOM 3198 C C . LEU A 1 407 ? -4.527 -9.091 -17.133 1.00 93.62 407 LEU A C 1
ATOM 3200 O O . LEU A 1 407 ? -5.185 -9.264 -18.153 1.00 93.62 407 LEU A O 1
ATOM 3204 N N . LYS A 1 408 ? -4.737 -8.091 -16.270 1.00 90.25 408 LYS A N 1
ATOM 3205 C CA . LYS A 1 408 ? -5.830 -7.107 -16.327 1.00 90.25 408 LYS A CA 1
ATOM 3206 C C . LYS A 1 408 ? -5.349 -5.690 -16.567 1.00 90.25 408 LYS A C 1
ATOM 3208 O O . LYS A 1 408 ? -6.040 -4.931 -17.239 1.00 90.25 408 LYS A O 1
ATOM 3213 N N . PHE A 1 409 ? -4.178 -5.356 -16.043 1.00 91.19 409 PHE A N 1
ATOM 3214 C CA . PHE A 1 409 ? -3.589 -4.035 -16.165 1.00 91.19 409 PHE A CA 1
ATOM 3215 C C . PHE A 1 409 ? -2.150 -4.119 -16.664 1.00 91.19 409 PHE A C 1
ATOM 3217 O O . PHE A 1 409 ? -1.374 -4.933 -16.154 1.00 91.19 409 PHE A O 1
ATOM 3224 N N . VAL A 1 410 ? -1.793 -3.252 -17.615 1.00 94.12 410 VAL A N 1
ATOM 3225 C CA . VAL A 1 410 ? -0.410 -3.094 -18.077 1.00 94.12 410 VAL A CA 1
ATOM 3226 C C . VAL A 1 410 ? -0.032 -1.621 -18.181 1.00 94.12 410 VAL A C 1
ATOM 3228 O O . VAL A 1 410 ? -0.681 -0.863 -18.894 1.00 94.12 410 VAL A O 1
ATOM 3231 N N . ASN A 1 411 ? 1.049 -1.211 -17.518 1.00 93.31 411 ASN A N 1
ATOM 3232 C CA . ASN A 1 411 ? 1.651 0.105 -17.737 1.00 93.31 411 ASN A CA 1
ATOM 3233 C C . ASN A 1 411 ? 2.767 0.006 -18.782 1.00 93.31 411 ASN A C 1
ATOM 3235 O O . ASN A 1 411 ? 3.729 -0.741 -18.589 1.00 93.31 411 ASN A O 1
ATOM 3239 N N . LEU A 1 412 ? 2.625 0.770 -19.864 1.00 94.00 412 LEU A N 1
ATOM 3240 C CA . LEU A 1 412 ? 3.526 0.824 -21.015 1.00 94.00 412 LEU A CA 1
ATOM 3241 C C . LEU A 1 412 ? 4.050 2.254 -21.271 1.00 94.00 412 LEU A C 1
ATOM 3243 O O . LEU A 1 412 ? 4.547 2.562 -22.354 1.00 94.00 412 LEU A O 1
ATOM 3247 N N . SER A 1 413 ? 3.923 3.150 -20.289 1.00 90.75 413 SER A N 1
ATOM 3248 C CA . SER A 1 413 ? 4.297 4.561 -20.410 1.00 90.75 413 SER A CA 1
ATOM 3249 C C . SER A 1 413 ? 5.775 4.740 -20.746 1.00 90.75 413 SER A C 1
ATOM 3251 O O . SER A 1 413 ? 6.628 4.111 -20.133 1.00 90.75 413 SER A O 1
ATOM 3253 N N . GLY A 1 414 ? 6.099 5.628 -21.688 1.00 89.81 414 GLY A N 1
ATOM 3254 C CA . GLY A 1 414 ? 7.490 6.004 -21.971 1.00 89.81 414 GLY A CA 1
ATOM 3255 C C . GLY A 1 414 ? 8.361 4.903 -22.585 1.00 89.81 414 GLY A C 1
ATOM 3256 O O . GLY A 1 414 ? 9.580 5.056 -22.618 1.00 89.81 414 GLY A O 1
ATOM 3257 N N . ILE A 1 415 ? 7.777 3.799 -23.067 1.00 92.44 415 ILE A N 1
ATOM 3258 C CA . ILE A 1 415 ? 8.517 2.798 -23.844 1.00 92.44 415 ILE A CA 1
ATOM 3259 C C . ILE A 1 415 ? 8.844 3.395 -25.228 1.00 92.44 415 ILE A C 1
ATOM 3261 O O . ILE A 1 415 ? 7.912 3.718 -25.966 1.00 92.44 415 ILE A O 1
ATOM 3265 N N . PRO A 1 416 ? 10.127 3.502 -25.635 1.00 88.88 416 PRO A N 1
ATOM 3266 C CA . PRO A 1 416 ? 10.511 4.201 -26.869 1.00 88.88 416 PRO A CA 1
ATOM 3267 C C . PRO A 1 416 ? 9.918 3.618 -28.157 1.00 88.88 416 PRO A C 1
ATOM 3269 O O . PRO A 1 416 ? 9.727 4.334 -29.135 1.00 88.88 416 PRO A O 1
ATOM 3272 N N . SER A 1 417 ? 9.632 2.313 -28.166 1.00 88.38 417 SER A N 1
ATOM 3273 C CA . SER A 1 417 ? 9.050 1.620 -29.320 1.00 88.38 417 SER A CA 1
ATOM 3274 C C . SER A 1 417 ? 7.545 1.861 -29.493 1.00 88.38 417 SER A C 1
ATOM 3276 O O . SER A 1 417 ? 6.988 1.502 -30.530 1.00 88.38 417 SER A O 1
ATOM 3278 N N . ILE A 1 418 ? 6.879 2.462 -28.502 1.00 89.19 418 ILE A N 1
ATOM 3279 C CA . ILE A 1 418 ? 5.435 2.691 -28.506 1.00 89.19 418 ILE A CA 1
ATOM 3280 C C . ILE A 1 418 ? 5.151 4.122 -28.943 1.00 89.19 418 ILE A C 1
ATOM 3282 O O . ILE A 1 418 ? 5.581 5.088 -28.320 1.00 89.19 418 ILE A O 1
ATOM 3286 N N . SER A 1 419 ? 4.371 4.258 -30.009 1.00 87.94 419 SER A N 1
ATOM 3287 C CA . SER A 1 419 ? 3.909 5.536 -30.539 1.00 87.94 419 SER A CA 1
ATOM 3288 C C . SER A 1 419 ? 2.407 5.504 -30.806 1.00 87.94 419 SER A C 1
ATOM 3290 O O . SER A 1 419 ? 1.765 4.455 -30.811 1.00 87.94 419 SER A O 1
ATOM 3292 N N . THR A 1 420 ? 1.824 6.660 -31.111 1.00 85.00 420 THR A N 1
ATOM 3293 C CA . THR A 1 420 ? 0.425 6.745 -31.557 1.00 85.00 420 THR A CA 1
ATOM 3294 C C . THR A 1 420 ? 0.126 5.862 -32.773 1.00 85.00 420 THR A C 1
ATOM 3296 O O . THR A 1 420 ? -1.008 5.411 -32.928 1.00 85.00 420 THR A O 1
ATOM 3299 N N . TRP A 1 421 ? 1.121 5.603 -33.627 1.00 85.62 421 TRP A N 1
ATOM 3300 C CA . TRP A 1 421 ? 0.995 4.728 -34.793 1.00 85.62 421 TRP A CA 1
ATOM 3301 C C . TRP A 1 421 ? 0.918 3.256 -34.402 1.00 85.62 421 TRP A C 1
ATOM 3303 O O . TRP A 1 421 ? 0.028 2.557 -34.879 1.00 85.62 421 TRP A O 1
ATOM 3313 N N . THR A 1 422 ? 1.787 2.800 -33.495 1.00 87.81 422 THR A N 1
ATOM 3314 C CA . THR A 1 422 ? 1.767 1.406 -33.026 1.00 87.81 422 THR A CA 1
ATOM 3315 C C . THR A 1 422 ? 0.483 1.100 -32.270 1.00 87.81 422 THR A C 1
ATOM 3317 O O . THR A 1 422 ? -0.080 0.031 -32.439 1.00 87.81 422 THR A O 1
ATOM 3320 N N . LEU A 1 423 ? -0.055 2.055 -31.505 1.00 86.75 423 LEU A N 1
ATOM 3321 C CA . LEU A 1 423 ? -1.338 1.864 -30.822 1.00 86.75 423 LEU A CA 1
ATOM 3322 C C . LEU A 1 423 ? -2.515 1.676 -31.794 1.00 86.75 423 LEU A C 1
ATOM 3324 O O . LEU A 1 423 ? -3.470 0.972 -31.478 1.00 86.75 423 LEU A O 1
ATOM 3328 N N . LYS A 1 424 ? -2.470 2.301 -32.977 1.00 85.50 424 LYS A N 1
ATOM 3329 C CA . LYS A 1 424 ? -3.515 2.155 -34.007 1.00 85.50 424 LYS A CA 1
ATOM 3330 C C . LYS A 1 424 ? -3.384 0.868 -34.820 1.00 85.50 424 LYS A C 1
ATOM 3332 O O . LYS A 1 424 ? -4.302 0.552 -35.577 1.00 85.50 424 LYS A O 1
ATOM 3337 N N . SER A 1 425 ? -2.270 0.157 -34.691 1.00 86.81 425 SER A N 1
ATOM 3338 C CA . SER A 1 425 ? -1.984 -1.027 -35.485 1.00 86.81 425 SER A CA 1
ATOM 3339 C C . SER A 1 425 ? -2.924 -2.187 -35.131 1.00 86.81 425 SER A C 1
ATOM 3341 O O . SER A 1 425 ? -3.523 -2.232 -34.049 1.00 86.81 425 SER A O 1
ATOM 3343 N N . GLN A 1 426 ? -3.096 -3.126 -36.063 1.00 83.50 426 GLN A N 1
ATOM 3344 C CA . GLN A 1 426 ? -3.950 -4.294 -35.833 1.00 83.50 426 GLN A CA 1
ATOM 3345 C C . GLN A 1 426 ? -3.341 -5.212 -34.764 1.00 83.50 426 GLN A C 1
ATOM 3347 O O . GLN A 1 426 ? -4.064 -5.849 -33.996 1.00 83.50 426 GLN A O 1
ATOM 3352 N N . GLU A 1 427 ? -2.014 -5.233 -34.687 1.00 85.25 427 GLU A N 1
ATOM 3353 C CA . GLU A 1 427 ? -1.218 -5.967 -33.711 1.00 85.25 427 GLU A CA 1
ATOM 3354 C C . GLU A 1 427 ? -1.537 -5.496 -32.288 1.00 85.25 427 GLU A C 1
ATOM 3356 O O . GLU A 1 427 ? -1.848 -6.324 -31.433 1.00 85.25 427 GLU A O 1
ATOM 3361 N N . PHE A 1 428 ? -1.582 -4.179 -32.038 1.00 86.00 428 PHE A N 1
ATOM 3362 C CA . PHE A 1 428 ? -1.963 -3.652 -30.723 1.00 86.00 428 PHE A CA 1
ATOM 3363 C C . PHE A 1 428 ? -3.435 -3.926 -30.379 1.00 86.00 428 PHE A C 1
ATOM 3365 O O . PHE A 1 428 ? -3.762 -4.273 -29.246 1.00 86.00 428 PHE A O 1
ATOM 3372 N N . GLN A 1 429 ? -4.352 -3.818 -31.342 1.00 80.06 429 GLN A N 1
ATOM 3373 C CA . GLN A 1 429 ? -5.772 -4.108 -31.086 1.00 80.06 429 GLN A CA 1
ATOM 3374 C C . GLN A 1 429 ? -5.997 -5.573 -30.683 1.00 80.06 429 GLN A C 1
ATOM 3376 O O . GLN A 1 429 ? -6.831 -5.866 -29.816 1.00 80.06 429 GLN A O 1
ATOM 3381 N N . ASN A 1 430 ? -5.210 -6.471 -31.279 1.00 80.62 430 ASN A N 1
ATOM 3382 C CA . ASN A 1 430 ? -5.186 -7.900 -30.984 1.00 80.62 430 ASN A CA 1
ATOM 3383 C C . ASN A 1 430 ? -4.278 -8.261 -29.796 1.00 80.62 430 ASN A C 1
ATOM 3385 O O . ASN A 1 430 ? -4.256 -9.423 -29.383 1.00 80.62 430 ASN A O 1
ATOM 3389 N N . LEU A 1 431 ? -3.555 -7.289 -29.229 1.00 79.50 431 LEU A N 1
ATOM 3390 C CA . LEU A 1 431 ? -2.744 -7.471 -28.031 1.00 79.50 431 LEU A CA 1
ATOM 3391 C C . LEU A 1 431 ? -3.649 -8.005 -26.924 1.00 79.50 431 LEU A C 1
ATOM 3393 O O . LEU A 1 431 ? -4.733 -7.463 -26.716 1.00 79.50 431 LEU A O 1
ATOM 3397 N N . SER A 1 432 ? -3.215 -9.089 -26.277 1.00 78.38 432 SER A N 1
ATOM 3398 C CA . SER A 1 432 ? -3.946 -9.910 -25.299 1.00 78.38 432 SER A CA 1
ATOM 3399 C C . SER A 1 432 ? -5.365 -9.444 -24.923 1.00 78.38 432 SER A C 1
ATOM 3401 O O . SER A 1 432 ? -5.563 -8.429 -24.243 1.00 78.38 432 SER A O 1
ATOM 3403 N N . SER A 1 433 ? -6.370 -10.246 -25.289 1.00 81.94 433 SER A N 1
ATOM 3404 C CA . SER A 1 433 ? -7.786 -9.981 -24.994 1.00 81.94 433 SER A CA 1
ATOM 3405 C C . SER A 1 433 ? -8.120 -9.959 -23.498 1.00 81.94 433 SER A C 1
ATOM 3407 O O . SER A 1 433 ? -9.201 -9.507 -23.118 1.00 81.94 433 SER A O 1
ATOM 3409 N N . THR A 1 434 ? -7.213 -10.434 -22.639 1.00 85.50 434 THR A N 1
ATOM 3410 C CA . THR A 1 434 ? -7.427 -10.482 -21.190 1.00 85.50 434 THR A CA 1
ATOM 3411 C C . THR A 1 434 ? -7.147 -9.157 -20.497 1.00 85.50 434 THR A C 1
ATOM 3413 O O . THR A 1 434 ? -7.664 -8.980 -19.391 1.00 85.50 434 THR A O 1
ATOM 3416 N N . VAL A 1 435 ? -6.346 -8.279 -21.125 1.00 90.38 435 VAL A N 1
ATOM 3417 C CA . VAL A 1 435 ? -5.945 -6.973 -20.587 1.00 90.38 435 VAL A CA 1
ATOM 3418 C C . VAL A 1 435 ? -7.075 -5.974 -20.772 1.00 90.38 435 VAL A C 1
ATOM 3420 O O . VAL A 1 435 ? -7.533 -5.719 -21.890 1.00 90.38 435 VAL A O 1
ATOM 3423 N N . ASP A 1 436 ? -7.490 -5.389 -19.655 1.00 87.31 436 ASP A N 1
ATOM 3424 C CA . ASP A 1 436 ? -8.675 -4.546 -19.559 1.00 87.31 436 ASP A CA 1
ATOM 3425 C C . ASP A 1 436 ? -8.302 -3.062 -19.577 1.00 87.31 436 ASP A C 1
ATOM 3427 O O . ASP A 1 436 ? -9.078 -2.237 -20.056 1.00 87.31 436 ASP A O 1
ATOM 3431 N N . MET A 1 437 ? -7.109 -2.723 -19.082 1.00 88.69 437 MET A N 1
ATOM 3432 C CA . MET A 1 437 ? -6.616 -1.354 -19.001 1.00 88.69 437 MET A CA 1
ATOM 3433 C C . MET A 1 437 ? -5.118 -1.279 -19.289 1.00 88.69 437 MET A C 1
ATOM 3435 O O . MET A 1 437 ? -4.317 -2.010 -18.703 1.00 88.69 437 MET A O 1
ATOM 3439 N N . PHE A 1 438 ? -4.752 -0.342 -20.154 1.00 90.56 438 PHE A N 1
ATOM 3440 C CA . PHE A 1 438 ? -3.378 0.045 -20.427 1.00 90.56 438 PHE A CA 1
ATOM 3441 C C . PHE A 1 438 ? -3.124 1.453 -19.894 1.00 90.56 438 PHE A C 1
ATOM 3443 O O . PHE A 1 438 ? -3.984 2.323 -20.014 1.00 90.56 438 PHE A O 1
ATOM 3450 N N . GLU A 1 439 ? -1.951 1.692 -19.322 1.00 89.25 439 GLU A N 1
ATOM 3451 C CA . GLU A 1 439 ? -1.487 3.035 -18.965 1.00 89.25 439 GLU A CA 1
ATOM 3452 C C . GLU A 1 439 ? -0.374 3.481 -19.907 1.00 89.25 439 GLU A C 1
ATOM 3454 O O . GLU A 1 439 ? 0.544 2.710 -20.200 1.00 89.25 439 GLU A O 1
ATOM 3459 N N . PHE A 1 440 ? -0.467 4.730 -20.356 1.00 88.56 440 PHE A N 1
ATOM 3460 C CA . PHE A 1 440 ? 0.510 5.379 -21.222 1.00 88.56 440 PHE A CA 1
ATOM 3461 C C . PHE A 1 440 ? 0.815 6.792 -20.721 1.00 88.56 440 PHE A C 1
ATOM 3463 O O . PHE A 1 440 ? 0.103 7.349 -19.880 1.00 88.56 440 PHE A O 1
ATOM 3470 N N . SER A 1 441 ? 1.875 7.392 -21.266 1.00 85.31 441 SER A N 1
ATOM 3471 C CA . SER A 1 441 ? 2.185 8.789 -20.982 1.00 85.31 441 SER A CA 1
ATOM 3472 C C . SER A 1 441 ? 1.140 9.717 -21.630 1.00 85.31 441 SER A C 1
ATOM 3474 O O . SER A 1 441 ? 0.596 9.372 -22.690 1.00 85.31 441 SER A O 1
ATOM 3476 N N . PRO A 1 442 ? 0.860 10.894 -21.043 1.00 82.75 442 PRO A N 1
ATOM 3477 C CA . PRO A 1 442 ? -0.056 11.875 -21.627 1.00 82.75 442 PRO A CA 1
ATOM 3478 C C . PRO A 1 442 ? 0.286 12.224 -23.065 1.00 82.75 442 PRO A C 1
ATOM 3480 O O . PRO A 1 442 ? -0.581 12.212 -23.928 1.00 82.75 442 PRO A O 1
ATOM 3483 N N . GLU A 1 443 ? 1.571 12.406 -23.366 1.00 83.25 443 GLU A N 1
ATOM 3484 C CA . GLU A 1 443 ? 2.045 12.800 -24.694 1.00 83.25 443 GLU A CA 1
ATOM 3485 C C . GLU A 1 443 ? 1.696 11.756 -25.764 1.00 83.25 443 GLU A C 1
ATOM 3487 O O . GLU A 1 443 ? 1.547 12.089 -26.945 1.00 83.25 443 GLU A O 1
ATOM 3492 N N . THR A 1 444 ? 1.567 10.493 -25.347 1.00 83.56 444 THR A N 1
ATOM 3493 C CA . THR A 1 444 ? 1.179 9.372 -26.205 1.00 83.56 444 THR A CA 1
ATOM 3494 C C . THR A 1 444 ? -0.330 9.364 -26.457 1.00 83.56 444 THR A C 1
ATOM 3496 O O . THR A 1 444 ? -0.754 9.125 -27.589 1.00 83.56 444 THR A O 1
ATOM 3499 N N . LEU A 1 445 ? -1.152 9.637 -25.437 1.00 82.88 445 LEU A N 1
ATOM 3500 C CA . LEU A 1 445 ? -2.615 9.546 -25.534 1.00 82.88 445 LEU A CA 1
ATOM 3501 C C . LEU A 1 445 ? -3.311 10.850 -25.940 1.00 82.88 445 LEU A C 1
ATOM 3503 O O . LEU A 1 445 ? -4.341 10.777 -26.599 1.00 82.88 445 LEU A O 1
ATOM 3507 N N . ASP A 1 446 ? -2.753 12.027 -25.656 1.00 78.94 446 ASP A N 1
ATOM 3508 C CA . ASP A 1 446 ? -3.329 13.327 -26.050 1.00 78.94 446 ASP A CA 1
ATOM 3509 C C . ASP A 1 446 ? -3.496 13.451 -27.571 1.00 78.94 446 ASP A C 1
ATOM 3511 O O . ASP A 1 446 ? -4.403 14.106 -28.080 1.00 78.94 446 ASP A O 1
ATOM 3515 N N . LYS A 1 447 ? -2.625 12.777 -28.323 1.00 73.25 447 LYS A N 1
ATOM 3516 C CA . LYS A 1 447 ? -2.647 12.735 -29.791 1.00 73.25 447 LYS A CA 1
ATOM 3517 C C . LYS A 1 447 ? -3.596 11.664 -30.346 1.00 73.25 447 LYS A C 1
ATOM 3519 O O . LYS A 1 447 ? -3.727 11.521 -31.565 1.00 73.25 447 LYS A O 1
ATOM 3524 N N . LEU A 1 448 ? -4.235 10.880 -29.481 1.00 77.38 448 LEU A N 1
ATOM 3525 C CA . LEU A 1 448 ? -5.085 9.757 -29.848 1.00 77.38 448 LEU A CA 1
ATOM 3526 C C . LEU A 1 448 ? -6.564 10.179 -29.809 1.00 77.38 448 LEU A C 1
ATOM 3528 O O . LEU A 1 448 ? -7.219 10.100 -28.780 1.00 77.38 448 LEU A O 1
ATOM 3532 N N . ALA A 1 449 ? -7.100 10.616 -30.953 1.00 64.19 449 ALA A N 1
ATOM 3533 C CA . ALA A 1 449 ? -8.460 11.162 -31.033 1.00 64.19 449 ALA A CA 1
ATOM 3534 C C . ALA A 1 449 ? -9.569 10.151 -30.665 1.00 64.19 449 ALA A C 1
ATOM 3536 O O . ALA A 1 449 ? -10.414 10.435 -29.823 1.00 64.19 449 ALA A O 1
ATOM 3537 N N . LYS A 1 450 ? -9.591 8.986 -31.327 1.00 73.12 450 LYS A N 1
ATOM 3538 C CA . LYS A 1 450 ? -10.527 7.871 -31.099 1.00 73.12 450 LYS A CA 1
ATOM 3539 C C . LYS A 1 450 ? -9.855 6.566 -31.517 1.00 73.12 450 LYS A C 1
ATOM 3541 O O . LYS A 1 450 ? -9.123 6.546 -32.509 1.00 73.12 450 LYS A O 1
ATOM 3546 N N . MET A 1 451 ? -10.120 5.483 -30.794 1.00 76.25 451 MET A N 1
ATOM 3547 C CA . MET A 1 451 ? -9.623 4.146 -31.115 1.00 76.25 451 MET A CA 1
ATOM 3548 C C . MET A 1 451 ? -10.764 3.142 -31.003 1.00 76.25 451 MET A C 1
ATOM 3550 O O . MET A 1 451 ? -11.485 3.120 -30.010 1.00 76.25 451 MET A O 1
ATOM 3554 N N . ARG A 1 452 ? -10.951 2.317 -32.034 1.00 80.12 452 ARG A N 1
ATOM 3555 C CA . ARG A 1 452 ? -12.032 1.331 -32.045 1.00 80.12 452 ARG A CA 1
ATOM 3556 C C . ARG A 1 452 ? -11.811 0.299 -30.938 1.00 80.12 452 ARG A C 1
ATOM 3558 O O . ARG A 1 452 ? -10.726 -0.261 -30.833 1.00 80.12 452 ARG A O 1
ATOM 3565 N N . GLY A 1 453 ? -12.850 0.033 -30.146 1.00 80.81 453 GLY A N 1
ATOM 3566 C CA . GLY A 1 453 ? -12.802 -0.953 -29.061 1.00 80.81 453 GLY A CA 1
ATOM 3567 C C . GLY A 1 453 ? -12.069 -0.489 -27.800 1.00 80.81 453 GLY A C 1
ATOM 3568 O O . GLY A 1 453 ? -11.847 -1.314 -26.912 1.00 80.81 453 GLY A O 1
ATOM 3569 N N . PHE A 1 454 ? -11.708 0.796 -27.707 1.00 84.88 454 PHE A N 1
ATOM 3570 C CA . PHE A 1 454 ? -11.091 1.371 -26.518 1.00 84.88 454 PHE A CA 1
ATOM 3571 C C . PHE A 1 454 ? -11.661 2.750 -26.171 1.00 84.88 454 PHE A C 1
ATOM 3573 O O . PHE A 1 454 ? -12.036 3.520 -27.054 1.00 84.88 454 PHE A O 1
ATOM 3580 N N . PHE A 1 455 ? -11.655 3.088 -24.881 1.00 83.75 455 PHE A N 1
ATOM 3581 C CA . PHE A 1 455 ? -11.934 4.435 -24.388 1.00 83.75 455 PHE A CA 1
ATOM 3582 C C . PHE A 1 455 ? -10.719 5.020 -23.670 1.00 83.75 455 PHE A C 1
ATOM 3584 O O . PHE A 1 455 ? -10.015 4.325 -22.936 1.00 83.75 455 PHE A O 1
ATOM 3591 N N . VAL A 1 456 ? -10.465 6.307 -23.901 1.00 81.38 456 VAL A N 1
ATOM 3592 C CA . VAL A 1 456 ? -9.381 7.049 -23.251 1.00 81.38 456 VAL A CA 1
ATOM 3593 C C . VAL A 1 456 ? -9.937 7.730 -22.008 1.00 81.38 456 VAL A C 1
ATOM 3595 O O . VAL A 1 456 ? -10.978 8.380 -22.062 1.00 81.38 456 VAL A O 1
ATOM 3598 N N . PHE A 1 457 ? -9.223 7.615 -20.895 1.00 78.25 457 PHE A N 1
ATOM 3599 C CA . PHE A 1 457 ? -9.511 8.346 -19.670 1.00 78.25 457 PHE A CA 1
ATOM 3600 C C . PHE A 1 457 ? -8.273 9.129 -19.252 1.00 78.25 457 PHE A C 1
ATOM 3602 O O . PHE A 1 457 ? -7.189 8.565 -19.085 1.00 78.25 457 PHE A O 1
ATOM 3609 N N . GLN A 1 458 ? -8.443 10.433 -19.066 1.00 72.12 458 GLN A N 1
ATOM 3610 C CA . GLN A 1 458 ? -7.399 11.302 -18.543 1.00 72.12 458 GLN A CA 1
ATOM 3611 C C . GLN A 1 458 ? -7.642 11.527 -17.056 1.00 72.12 458 GLN A C 1
ATOM 3613 O O . GLN A 1 458 ? -8.644 12.109 -16.641 1.00 72.12 458 GLN A O 1
ATOM 3618 N N . GLY A 1 459 ? -6.720 11.022 -16.247 1.00 62.97 459 GLY A N 1
ATOM 3619 C CA . GLY A 1 459 ? -6.741 11.192 -14.809 1.00 62.97 459 GLY A CA 1
ATOM 3620 C C . GLY A 1 459 ? -6.264 12.549 -14.355 1.00 62.97 459 GLY A C 1
ATOM 3621 O O . GLY A 1 459 ? -5.578 13.291 -15.057 1.00 62.97 459 GLY A O 1
ATOM 3622 N N . ARG A 1 460 ? -6.534 12.809 -13.080 1.00 53.28 460 ARG A N 1
ATOM 3623 C CA . ARG A 1 460 ? -5.788 13.809 -12.322 1.00 53.28 460 ARG A CA 1
ATOM 3624 C C . ARG A 1 460 ? -4.323 13.350 -12.196 1.00 53.28 460 ARG A C 1
ATOM 3626 O O . ARG A 1 460 ? -4.066 12.156 -12.050 1.00 53.28 460 ARG A O 1
ATOM 3633 N N . GLY A 1 461 ? -3.377 14.287 -12.293 1.00 56.66 461 GLY A N 1
ATOM 3634 C CA . GLY A 1 461 ? -1.945 13.999 -12.126 1.00 56.66 461 GLY A CA 1
ATOM 3635 C C . GLY A 1 461 ? -1.214 13.553 -13.395 1.00 56.66 461 GLY A C 1
ATOM 3636 O O . GLY A 1 461 ? -0.207 12.860 -13.290 1.00 56.66 461 GLY A O 1
ATOM 3637 N N . ARG A 1 462 ? -1.709 13.933 -14.587 1.00 66.69 462 ARG A N 1
ATOM 3638 C CA . ARG A 1 462 ? -1.076 13.622 -15.886 1.00 66.69 462 ARG A CA 1
ATOM 3639 C C . ARG A 1 462 ? -0.865 12.116 -16.103 1.00 66.69 462 ARG A C 1
ATOM 3641 O O . ARG A 1 462 ? 0.164 11.680 -16.607 1.00 66.69 462 ARG A O 1
ATOM 3648 N N . ARG A 1 463 ? -1.843 11.308 -15.701 1.00 72.50 463 ARG A N 1
ATOM 3649 C CA . ARG A 1 463 ? -1.887 9.873 -16.001 1.00 72.50 463 ARG A CA 1
ATOM 3650 C C . ARG A 1 463 ? -3.012 9.622 -16.980 1.00 72.50 463 ARG A C 1
ATOM 3652 O O . ARG A 1 463 ? -4.101 10.173 -16.822 1.00 72.50 463 ARG A O 1
ATOM 3659 N N . CYS A 1 464 ? -2.744 8.809 -17.988 1.00 79.62 464 CYS A N 1
ATOM 3660 C CA . CYS A 1 464 ? -3.695 8.559 -19.052 1.00 79.62 464 CYS A CA 1
ATOM 3661 C C . CYS A 1 464 ? -3.841 7.055 -19.251 1.00 79.62 464 CYS A C 1
ATOM 3663 O O . CYS A 1 464 ? -2.856 6.317 -19.331 1.00 79.62 464 CYS A O 1
ATOM 3665 N N . TRP A 1 465 ? -5.088 6.611 -19.332 1.00 85.00 465 TRP A N 1
ATOM 3666 C CA . TRP A 1 465 ? -5.424 5.205 -19.474 1.00 85.00 465 TRP A CA 1
ATOM 3667 C C . TRP A 1 465 ? -6.220 4.970 -20.739 1.00 85.00 465 TRP A C 1
ATOM 3669 O O . TRP A 1 465 ? -7.045 5.787 -21.147 1.00 85.00 465 TRP A O 1
ATOM 3679 N N . LEU A 1 466 ? -5.973 3.814 -21.329 1.00 86.38 466 LEU A N 1
ATOM 3680 C CA . LEU A 1 466 ? -6.731 3.263 -22.427 1.00 86.38 466 LEU A CA 1
ATOM 3681 C C . LEU A 1 466 ? -7.425 2.003 -21.918 1.00 86.38 466 LEU A C 1
ATOM 3683 O O . LEU A 1 466 ? -6.778 1.014 -21.576 1.00 86.38 466 LEU A O 1
ATOM 3687 N N . PHE A 1 467 ? -8.744 2.035 -21.854 1.00 86.44 467 PHE A N 1
ATOM 3688 C CA . PHE A 1 467 ? -9.546 0.923 -21.375 1.00 86.44 467 PHE A CA 1
ATOM 3689 C C . PHE A 1 467 ? -10.177 0.178 -22.536 1.00 86.44 467 PHE A C 1
ATOM 3691 O O . PHE A 1 467 ? -10.672 0.789 -23.481 1.00 86.44 467 PHE A O 1
ATOM 3698 N N . ARG A 1 468 ? -10.209 -1.148 -22.449 1.00 84.19 468 ARG A N 1
ATOM 3699 C CA . ARG A 1 468 ? -10.840 -1.993 -23.458 1.00 84.19 468 ARG A CA 1
ATOM 3700 C C . ARG A 1 468 ? -12.358 -1.979 -23.293 1.00 84.19 468 ARG A C 1
ATOM 3702 O O . ARG A 1 468 ? -12.882 -2.265 -22.218 1.00 84.19 468 ARG A O 1
ATOM 3709 N N . SER A 1 469 ? -13.072 -1.727 -24.382 1.00 81.25 469 SER A N 1
ATOM 3710 C CA . SER A 1 469 ? -14.528 -1.843 -24.441 1.00 81.25 469 SER A CA 1
ATOM 3711 C C . SER A 1 469 ? -14.925 -3.321 -24.423 1.00 81.25 469 SER A C 1
ATOM 3713 O O . SER A 1 469 ? -14.860 -4.011 -25.441 1.00 81.25 469 SER A O 1
ATOM 3715 N N . LYS A 1 470 ? -15.325 -3.837 -23.259 1.00 67.19 470 LYS A N 1
ATOM 3716 C CA . LYS A 1 470 ? -15.917 -5.174 -23.136 1.00 67.19 470 LYS A CA 1
ATOM 3717 C C . LYS A 1 470 ? -17.426 -5.097 -23.331 1.00 67.19 470 LYS A C 1
ATOM 3719 O O . LYS A 1 470 ? -18.158 -4.974 -22.364 1.00 67.19 470 LYS A O 1
ATOM 3724 N N . ASP A 1 471 ? -17.826 -5.049 -24.598 1.00 50.72 471 ASP A N 1
ATOM 3725 C CA . ASP A 1 471 ? -18.994 -5.718 -25.188 1.00 50.72 471 ASP A CA 1
ATOM 3726 C C . ASP A 1 471 ? -19.399 -5.058 -26.510 1.00 50.72 471 ASP A C 1
ATOM 3728 O O . ASP A 1 471 ? -19.508 -3.840 -26.648 1.00 50.72 471 ASP A O 1
ATOM 3732 N N . LYS A 1 472 ? -19.647 -5.920 -27.499 1.00 42.56 472 LYS A N 1
ATOM 3733 C CA . LYS A 1 472 ? -20.027 -5.632 -28.889 1.00 42.56 472 LYS A CA 1
ATOM 3734 C C . LYS A 1 472 ? -21.504 -5.201 -29.061 1.00 42.56 472 LYS A C 1
ATOM 3736 O O . LYS A 1 472 ? -22.085 -5.495 -30.101 1.00 42.56 472 LYS A O 1
ATOM 3741 N N . VAL A 1 473 ? -22.145 -4.545 -28.085 1.00 36.28 473 VAL A N 1
ATOM 3742 C CA . VAL A 1 473 ? -23.616 -4.317 -28.116 1.00 36.28 473 VAL A CA 1
ATOM 3743 C C . VAL A 1 473 ? -24.061 -2.849 -28.013 1.00 36.28 473 VAL A C 1
ATOM 3745 O O . VAL A 1 473 ? -25.143 -2.526 -28.489 1.00 36.28 473 VAL A O 1
ATOM 3748 N N . LEU A 1 474 ? -23.238 -1.910 -27.538 1.00 35.88 474 LEU A N 1
ATOM 3749 C CA . LEU A 1 474 ? -23.691 -0.512 -27.375 1.00 35.88 474 LEU A CA 1
ATOM 3750 C C . LEU A 1 474 ? -23.579 0.379 -28.628 1.00 35.88 474 LEU A C 1
ATOM 3752 O O . LEU A 1 474 ? -24.065 1.506 -28.617 1.00 35.88 474 LEU A O 1
ATOM 3756 N N . GLU A 1 475 ? -23.029 -0.116 -29.743 1.00 34.41 475 GLU A N 1
ATOM 3757 C CA . GLU A 1 475 ? -23.023 0.636 -31.014 1.00 34.41 475 GLU A CA 1
ATOM 3758 C C . GLU A 1 475 ? -24.341 0.518 -31.807 1.00 34.41 475 GLU A C 1
ATOM 3760 O O . GLU A 1 475 ? -24.505 1.206 -32.813 1.00 34.41 475 GLU A O 1
ATOM 3765 N N . ARG A 1 476 ? -25.315 -0.299 -31.367 1.00 32.06 476 ARG A N 1
ATOM 3766 C CA . ARG A 1 476 ? -26.635 -0.392 -32.028 1.00 32.06 476 ARG A CA 1
ATOM 3767 C C . ARG A 1 476 ? -27.745 0.465 -31.410 1.00 32.06 476 ARG A C 1
ATOM 3769 O O . ARG A 1 476 ? -28.773 0.617 -32.055 1.00 32.06 476 ARG A O 1
ATOM 3776 N N . GLU A 1 477 ? -27.521 1.108 -30.262 1.00 32.31 477 GLU A N 1
ATOM 3777 C CA . GLU A 1 477 ? -28.512 1.999 -29.618 1.00 32.31 477 GLU A CA 1
ATOM 3778 C C . GLU A 1 477 ? -28.058 3.467 -29.499 1.00 32.31 477 GLU A C 1
ATOM 3780 O O . GLU A 1 477 ? -28.713 4.279 -28.857 1.00 32.31 477 GLU A O 1
ATOM 3785 N N . GLN A 1 478 ? -26.967 3.865 -30.167 1.00 31.97 478 GLN A N 1
ATOM 3786 C CA . GLN A 1 478 ? -26.626 5.293 -30.332 1.00 31.97 478 GLN A CA 1
ATOM 3787 C C . GLN A 1 478 ? -27.322 5.945 -31.538 1.00 31.97 478 GLN A C 1
ATOM 3789 O O . GLN A 1 478 ? -27.203 7.149 -31.767 1.00 31.97 478 GLN A O 1
ATOM 3794 N N . SER A 1 479 ? -28.104 5.166 -32.286 1.00 32.91 479 SER A N 1
ATOM 3795 C CA . SER A 1 479 ? -29.092 5.684 -33.226 1.00 32.91 479 SER A CA 1
ATOM 3796 C C . SER A 1 479 ? -30.443 5.680 -32.517 1.00 32.91 479 SER A C 1
ATOM 3798 O O . SER A 1 479 ? -31.007 4.615 -32.323 1.00 32.91 479 SER A O 1
ATOM 3800 N N . GLN A 1 480 ? -30.959 6.867 -32.180 1.00 33.53 480 GLN A N 1
ATOM 3801 C CA . GLN A 1 480 ? -32.278 7.119 -31.569 1.00 33.53 480 GLN A CA 1
ATOM 3802 C C . GLN A 1 480 ? -32.356 7.042 -30.031 1.00 33.53 480 GLN A C 1
ATOM 3804 O O . GLN A 1 480 ? -32.944 6.131 -29.476 1.00 33.53 480 GLN A O 1
ATOM 3809 N N . HIS A 1 481 ? -31.928 8.104 -29.341 1.00 28.88 481 HIS A N 1
ATOM 3810 C CA . HIS A 1 481 ? -32.873 8.903 -28.544 1.00 28.88 481 HIS A CA 1
ATOM 3811 C C . HIS A 1 481 ? -32.223 10.180 -27.995 1.00 28.88 481 HIS A C 1
ATOM 3813 O O . HIS A 1 481 ? -31.523 10.198 -26.988 1.00 28.88 481 HIS A O 1
ATOM 3819 N N . ASN A 1 482 ? -32.541 11.289 -28.665 1.00 37.94 482 ASN A N 1
ATOM 3820 C CA . ASN A 1 482 ? -32.598 12.605 -28.050 1.00 37.94 482 ASN A CA 1
ATOM 3821 C C . ASN A 1 482 ? -33.670 12.584 -26.956 1.00 37.94 482 ASN A C 1
ATOM 3823 O O . ASN A 1 482 ? -34.849 12.687 -27.283 1.00 37.94 482 ASN A O 1
ATOM 3827 N N . LEU A 1 483 ? -33.290 12.536 -25.682 1.00 28.58 483 LEU A N 1
ATOM 3828 C CA . LEU A 1 483 ? -34.160 13.015 -24.610 1.00 28.58 483 LEU A CA 1
ATOM 3829 C C . LEU A 1 483 ? -33.351 13.858 -23.626 1.00 28.58 483 LEU A C 1
ATOM 3831 O O . LEU A 1 483 ? -32.527 13.378 -22.854 1.00 28.58 483 LEU A O 1
ATOM 3835 N N . ARG A 1 484 ? -33.617 15.164 -23.710 1.00 37.88 484 ARG A N 1
ATOM 3836 C CA . ARG A 1 484 ? -33.239 16.195 -22.748 1.00 37.88 484 ARG A CA 1
ATOM 3837 C C . ARG A 1 484 ? -33.609 15.737 -21.336 1.00 37.88 484 ARG A C 1
ATOM 3839 O O . ARG A 1 484 ? -34.778 15.458 -21.084 1.00 37.88 484 ARG A O 1
ATOM 3846 N N . GLN A 1 485 ? -32.663 15.775 -20.404 1.00 32.50 485 GLN A N 1
ATOM 3847 C CA . GLN A 1 485 ? -32.985 15.854 -18.982 1.00 32.50 485 GLN A CA 1
ATOM 3848 C C . GLN A 1 485 ? -32.268 17.047 -18.357 1.00 32.50 485 GLN A C 1
ATOM 3850 O O . GLN A 1 485 ? -31.057 17.076 -18.165 1.00 32.50 485 GLN A O 1
ATOM 3855 N N . THR A 1 486 ? -33.079 18.066 -18.105 1.00 30.31 486 THR A N 1
ATOM 3856 C CA . THR A 1 486 ? -32.794 19.278 -17.347 1.00 30.31 486 THR A CA 1
ATOM 3857 C C . THR A 1 486 ? -32.830 18.959 -15.853 1.00 30.31 486 THR A C 1
ATOM 3859 O O . THR A 1 486 ? -33.859 18.493 -15.361 1.00 30.31 486 THR A O 1
ATOM 3862 N N . SER A 1 487 ? -31.753 19.233 -15.115 1.00 33.03 487 SER A N 1
ATOM 3863 C CA . SER A 1 487 ? -31.780 19.237 -13.649 1.00 33.03 487 SER A CA 1
ATOM 3864 C C . SER A 1 487 ? -32.309 20.583 -13.137 1.00 33.03 487 SER A C 1
ATOM 3866 O O . SER A 1 487 ? -31.877 21.652 -13.564 1.00 33.03 487 SER A O 1
ATOM 3868 N N . PHE A 1 488 ? -33.290 20.529 -12.235 1.00 34.44 488 PHE A N 1
ATOM 3869 C CA . PHE A 1 488 ? -33.891 21.695 -11.590 1.00 34.44 488 PHE A CA 1
ATOM 3870 C C . PHE A 1 488 ? -33.102 22.060 -10.324 1.00 34.44 488 PHE A C 1
ATOM 3872 O O . PHE A 1 488 ? -32.867 21.212 -9.466 1.00 34.44 488 PHE A O 1
ATOM 3879 N N . SER A 1 489 ? -32.708 23.328 -10.198 1.00 43.50 489 SER A N 1
ATOM 3880 C CA . SER A 1 489 ? -32.085 23.899 -9.000 1.00 43.50 489 SER A CA 1
ATOM 3881 C C . SER A 1 489 ? -32.602 25.321 -8.795 1.00 43.50 489 SER A C 1
ATOM 3883 O O . SER A 1 489 ? -32.595 26.125 -9.728 1.00 43.50 489 SER A O 1
ATOM 3885 N N . PHE A 1 490 ? -32.996 25.661 -7.564 1.00 34.06 490 PHE A N 1
ATOM 3886 C CA . PHE A 1 490 ? -33.404 27.022 -7.183 1.00 34.06 490 PHE A CA 1
ATOM 3887 C C . PHE A 1 490 ? -32.296 28.070 -7.410 1.00 34.06 490 PHE A C 1
ATOM 3889 O O . PHE A 1 490 ? -32.592 29.253 -7.571 1.00 34.06 490 PHE A O 1
ATOM 3896 N N . GLY A 1 491 ? -31.030 27.644 -7.502 1.00 40.12 491 GLY A N 1
ATOM 3897 C CA . GLY A 1 491 ? -29.907 28.507 -7.872 1.00 40.12 491 GLY A CA 1
ATOM 3898 C C . GLY A 1 491 ? -29.892 28.911 -9.351 1.00 40.12 491 GLY A C 1
ATOM 3899 O O . GLY A 1 491 ? -29.423 30.001 -9.663 1.00 40.12 491 GLY A O 1
ATOM 3900 N N . GLN A 1 492 ? -30.454 28.097 -10.253 1.00 43.81 492 GLN A N 1
ATOM 3901 C CA . GLN A 1 492 ? -30.437 28.352 -11.701 1.00 43.81 492 GLN A CA 1
ATOM 3902 C C . GLN A 1 492 ? -31.334 29.544 -12.080 1.00 43.81 492 GLN A C 1
ATOM 3904 O O . GLN A 1 492 ? -30.930 30.408 -12.847 1.00 43.81 492 GLN A O 1
ATOM 3909 N N . VAL A 1 493 ? -32.501 29.670 -11.438 1.00 45.72 493 VAL A N 1
ATOM 3910 C CA . VAL A 1 493 ? -33.442 30.792 -11.637 1.00 45.72 493 VAL A CA 1
ATOM 3911 C C . VAL A 1 493 ? -32.877 32.120 -11.109 1.00 45.72 493 VAL A C 1
ATOM 3913 O O . VAL A 1 493 ? -33.138 33.184 -11.676 1.00 45.72 493 VAL A O 1
ATOM 3916 N N . ALA A 1 494 ? -32.085 32.074 -10.032 1.00 43.44 494 ALA A N 1
ATOM 3917 C CA . ALA A 1 494 ? -31.393 33.248 -9.502 1.00 43.44 494 ALA A CA 1
ATOM 3918 C C . ALA A 1 494 ? -30.229 33.673 -10.413 1.00 43.44 494 ALA A C 1
ATOM 3920 O O . ALA A 1 494 ? -30.055 34.865 -10.670 1.00 43.44 494 ALA A O 1
ATOM 3921 N N . LEU A 1 495 ? -29.485 32.704 -10.958 1.00 43.75 495 LEU A N 1
ATOM 3922 C CA . LEU A 1 495 ? -28.392 32.947 -11.899 1.00 43.75 495 LEU A CA 1
ATOM 3923 C C . LEU A 1 495 ? -28.894 33.507 -13.236 1.00 43.75 495 LEU A C 1
ATOM 3925 O O . LEU A 1 495 ? -28.304 34.453 -13.748 1.00 43.75 495 LEU A O 1
ATOM 3929 N N . ASP A 1 496 ? -30.006 33.002 -13.772 1.00 44.94 496 ASP A N 1
ATOM 3930 C CA . ASP A 1 496 ? -30.573 33.462 -15.048 1.00 44.94 496 ASP A CA 1
ATOM 3931 C C . ASP A 1 496 ? -31.079 34.915 -14.976 1.00 44.94 496 ASP A C 1
ATOM 3933 O O . ASP A 1 496 ? -30.969 35.667 -15.945 1.00 44.94 496 ASP A O 1
ATOM 3937 N N . ARG A 1 497 ? -31.543 35.369 -13.801 1.00 46.19 497 ARG A N 1
ATOM 3938 C CA . ARG A 1 497 ? -31.914 36.778 -13.558 1.00 46.19 497 ARG A CA 1
ATOM 3939 C C . ARG A 1 497 ? -30.710 37.709 -13.405 1.00 46.19 497 ARG A C 1
ATOM 3941 O O . ARG A 1 497 ? -30.801 38.879 -13.772 1.00 46.19 497 ARG A O 1
ATOM 3948 N N . ILE A 1 498 ? -29.596 37.208 -12.874 1.00 46.53 498 ILE A N 1
ATOM 3949 C CA . ILE A 1 498 ? -28.350 37.972 -12.693 1.00 46.53 498 ILE A CA 1
ATOM 3950 C C . ILE A 1 498 ? -27.573 38.054 -14.019 1.00 46.53 498 ILE A C 1
ATOM 3952 O O . ILE A 1 498 ? -27.053 39.111 -14.378 1.00 46.53 498 ILE A O 1
ATOM 3956 N N . ASN A 1 499 ? -27.568 36.968 -14.791 1.00 44.59 499 ASN A N 1
ATOM 3957 C CA . ASN A 1 499 ? -26.842 36.839 -16.056 1.00 44.59 499 ASN A CA 1
ATOM 3958 C C . ASN A 1 499 ? -27.537 37.529 -17.243 1.00 44.59 499 ASN A C 1
ATOM 3960 O O . ASN A 1 499 ? -26.881 37.813 -18.243 1.00 44.59 499 ASN A O 1
ATOM 3964 N N . ALA A 1 500 ? -28.823 37.883 -17.129 1.00 43.12 500 ALA A N 1
ATOM 3965 C CA . ALA A 1 500 ? -29.532 38.690 -18.127 1.00 43.12 500 ALA A CA 1
ATOM 3966 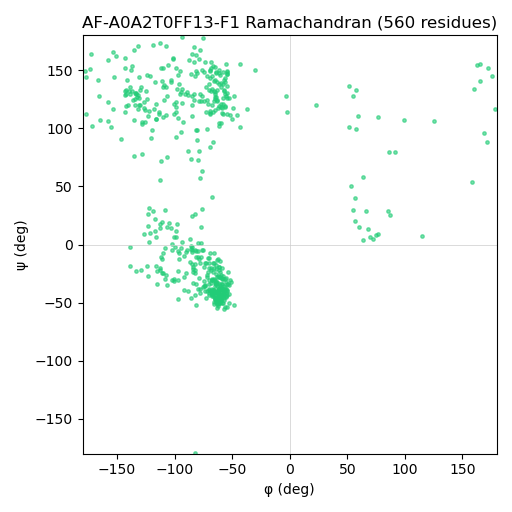C C . ALA A 1 500 ? -29.056 40.157 -18.201 1.00 43.12 500 ALA A C 1
ATOM 3968 O O . ALA A 1 500 ? -29.492 40.890 -19.088 1.00 43.12 500 ALA A O 1
ATOM 3969 N N . ARG A 1 501 ? -28.176 40.611 -17.292 1.00 42.53 501 ARG A N 1
ATOM 3970 C CA . ARG A 1 501 ? -27.802 42.031 -17.186 1.00 42.53 501 ARG A CA 1
ATOM 3971 C C . ARG A 1 501 ? -26.368 42.382 -17.580 1.00 42.53 501 ARG A C 1
ATOM 3973 O O . ARG A 1 501 ? -26.102 43.562 -17.738 1.00 42.53 501 ARG A O 1
ATOM 3980 N N . ASN A 1 502 ? -25.466 41.420 -17.789 1.00 37.03 502 ASN A N 1
ATOM 3981 C CA . ASN A 1 502 ? -24.068 41.713 -18.134 1.00 37.03 502 ASN A CA 1
ATOM 3982 C C . ASN A 1 502 ? -23.471 40.646 -19.068 1.00 37.03 502 ASN A C 1
ATOM 3984 O O . ASN A 1 502 ? -22.885 39.666 -18.615 1.00 37.03 502 ASN A O 1
ATOM 3988 N N . GLN A 1 503 ? -23.578 40.848 -20.383 1.00 34.97 503 GLN A N 1
ATOM 3989 C CA . GLN A 1 503 ? -22.765 40.125 -21.365 1.00 34.97 503 GLN A CA 1
ATOM 3990 C C . GLN A 1 503 ? -21.580 40.988 -21.813 1.00 34.97 503 GLN A C 1
ATOM 3992 O O . GLN A 1 503 ? -21.789 42.009 -22.460 1.00 34.97 503 GLN A O 1
ATOM 3997 N N . ALA A 1 504 ? -20.346 40.531 -21.557 1.00 32.72 504 ALA A N 1
ATOM 3998 C CA . ALA A 1 504 ? -19.190 40.774 -22.430 1.00 32.72 504 ALA A CA 1
ATOM 3999 C C . ALA A 1 504 ? -17.993 39.839 -22.116 1.00 32.72 504 ALA A C 1
ATOM 4001 O O . ALA A 1 504 ? -17.261 40.039 -21.156 1.00 32.72 504 ALA A O 1
ATOM 4002 N N . ARG A 1 505 ? -17.779 38.877 -23.028 1.00 34.44 505 ARG A N 1
ATOM 4003 C CA . ARG A 1 505 ? -16.496 38.374 -23.582 1.00 34.44 505 ARG A CA 1
ATOM 4004 C C . ARG A 1 505 ? -15.416 37.760 -22.659 1.00 34.44 505 ARG A C 1
ATOM 4006 O O . ARG A 1 505 ? -14.628 38.483 -22.062 1.00 34.44 505 ARG A O 1
ATOM 4013 N N . ARG A 1 506 ? -15.219 36.432 -22.792 1.00 31.91 506 ARG A N 1
ATOM 4014 C CA . ARG A 1 506 ? -13.968 35.729 -23.220 1.00 31.91 506 ARG A CA 1
ATOM 4015 C C . ARG A 1 506 ? -14.207 34.200 -23.311 1.00 31.91 506 ARG A C 1
ATOM 4017 O O . ARG A 1 506 ? -14.955 33.688 -22.484 1.00 31.91 506 ARG A O 1
ATOM 4024 N N . PRO A 1 507 ? -13.605 33.455 -24.265 1.00 31.58 507 PRO A N 1
ATOM 4025 C CA . PRO A 1 507 ? -13.765 32.002 -24.344 1.00 31.58 507 PRO A CA 1
ATOM 4026 C C . PRO A 1 507 ? -12.697 31.269 -23.513 1.00 31.58 507 PRO A C 1
ATOM 4028 O O . PRO A 1 507 ? -11.505 31.536 -23.649 1.00 31.58 507 PRO A O 1
ATOM 4031 N N . MET A 1 508 ? -13.125 30.313 -22.684 1.00 27.59 508 MET A N 1
ATOM 4032 C CA . MET A 1 508 ? -12.283 29.216 -22.192 1.00 27.59 508 MET A CA 1
ATOM 4033 C C . MET A 1 508 ? -12.515 27.988 -23.073 1.00 27.59 508 MET A C 1
ATOM 4035 O O . MET A 1 508 ? -13.650 27.673 -23.429 1.00 27.59 508 MET A O 1
ATOM 4039 N N . VAL A 1 509 ? -11.425 27.294 -23.399 1.00 29.16 509 VAL A N 1
ATOM 4040 C CA . VAL A 1 509 ? -11.427 25.958 -24.004 1.00 29.16 509 VAL A CA 1
ATOM 4041 C C . VAL A 1 509 ? -12.258 25.020 -23.123 1.00 29.16 509 VAL A C 1
ATOM 4043 O O . VAL A 1 509 ? -12.032 24.934 -21.916 1.00 29.16 509 VAL A O 1
ATOM 4046 N N . GLN A 1 510 ? -13.242 24.348 -23.721 1.00 25.88 510 GLN A N 1
ATOM 4047 C CA . GLN A 1 510 ? -14.081 23.373 -23.032 1.00 25.88 510 GLN A CA 1
ATOM 4048 C C . GLN A 1 510 ? -13.236 22.175 -22.588 1.00 25.88 510 GLN A C 1
ATOM 4050 O O . GLN A 1 510 ? -12.732 21.413 -23.410 1.00 25.88 510 GLN A O 1
ATOM 4055 N N . VAL A 1 511 ? -13.131 21.991 -21.273 1.00 29.08 511 VAL A N 1
ATOM 4056 C CA . VAL A 1 511 ? -12.793 20.703 -20.668 1.00 29.08 511 VAL A CA 1
ATOM 4057 C C . VAL A 1 511 ? -13.995 19.790 -20.900 1.00 29.08 511 VAL A C 1
ATOM 4059 O O . VAL A 1 511 ? -15.081 20.056 -20.383 1.00 29.08 511 VAL A O 1
ATOM 4062 N N . GLN A 1 512 ? -13.828 18.748 -21.717 1.00 31.91 512 GLN A N 1
ATOM 4063 C CA . GLN A 1 512 ? -14.842 17.707 -21.872 1.00 31.91 512 GLN A CA 1
ATOM 4064 C C . GLN A 1 512 ? -15.134 17.075 -20.508 1.00 31.91 512 GLN A C 1
ATOM 4066 O O . GLN A 1 512 ? -14.228 16.632 -19.802 1.00 31.91 512 GLN A O 1
ATOM 4071 N N . GLN A 1 513 ? -16.413 17.059 -20.131 1.00 33.00 513 GLN A N 1
ATOM 4072 C CA . GLN A 1 513 ? -16.884 16.333 -18.960 1.00 33.00 513 GLN A CA 1
ATOM 4073 C C . GLN A 1 513 ? -16.636 14.835 -19.153 1.00 33.00 513 GLN A C 1
ATOM 4075 O O . GLN A 1 513 ? -17.068 14.232 -20.131 1.00 33.00 513 GLN A O 1
ATOM 4080 N N . THR A 1 514 ? -15.921 14.265 -18.190 1.00 36.38 514 THR A N 1
ATOM 4081 C CA .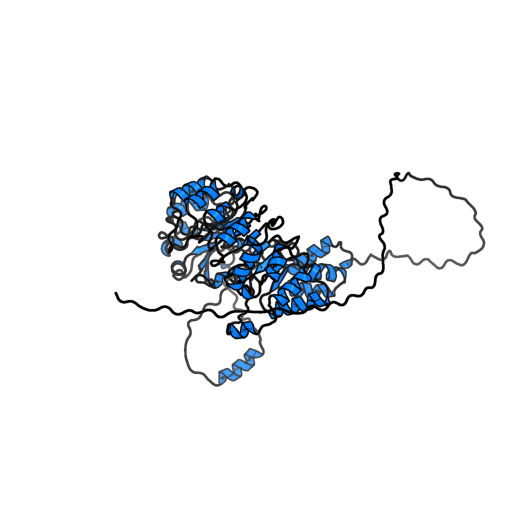 THR A 1 514 ? -15.614 12.845 -18.038 1.00 36.38 514 THR A CA 1
ATOM 4082 C C . THR A 1 514 ? -16.894 12.013 -17.934 1.00 36.38 514 THR A C 1
ATOM 4084 O O . THR A 1 514 ? -17.646 12.165 -16.967 1.00 36.38 514 THR A O 1
ATOM 4087 N N . GLU A 1 515 ? -17.127 11.104 -18.879 1.00 37.50 515 GLU A N 1
ATOM 4088 C CA . GLU A 1 515 ? -18.105 10.029 -18.696 1.00 37.50 515 GLU A CA 1
ATOM 4089 C C . GLU A 1 515 ? -17.656 9.136 -17.527 1.00 37.50 515 GLU A C 1
ATOM 4091 O O . GLU A 1 515 ? -16.482 8.770 -17.416 1.00 37.50 515 GLU A O 1
ATOM 4096 N N . LYS A 1 516 ? -18.577 8.819 -16.607 1.00 39.69 516 LYS A N 1
ATOM 4097 C CA . LYS A 1 516 ? -18.305 7.867 -15.523 1.00 39.69 516 LYS A CA 1
ATOM 4098 C C . LYS A 1 516 ? -18.180 6.456 -16.115 1.00 39.69 516 LYS A C 1
ATOM 4100 O O . LYS A 1 516 ? -19.011 6.097 -16.950 1.00 39.69 516 LYS A O 1
ATOM 4105 N N . PRO A 1 517 ? -17.211 5.634 -15.671 1.00 40.59 517 PRO A N 1
ATOM 4106 C CA . PRO A 1 517 ? -17.165 4.232 -16.067 1.00 40.59 517 PRO A CA 1
ATOM 4107 C C . PRO A 1 517 ? -18.439 3.498 -15.600 1.00 40.59 517 PRO A C 1
ATOM 4109 O O . PRO A 1 517 ? -19.004 3.858 -14.562 1.00 40.59 517 PRO A O 1
ATOM 4112 N N . PRO A 1 518 ? -18.914 2.487 -16.350 1.00 39.19 518 PRO A N 1
ATOM 4113 C CA . PRO A 1 518 ? -20.161 1.793 -16.049 1.00 39.19 518 PRO A CA 1
ATOM 4114 C C . PRO A 1 518 ? -20.110 1.025 -14.706 1.00 39.19 518 PRO A C 1
ATOM 4116 O O . PRO A 1 518 ? -19.060 0.497 -14.334 1.00 39.19 518 PRO A O 1
ATOM 4119 N N . PRO A 1 519 ? -21.244 0.923 -13.984 1.00 38.06 519 PRO A N 1
ATOM 4120 C CA . PRO A 1 519 ? -21.307 0.491 -12.579 1.00 38.06 519 PRO A CA 1
ATOM 4121 C C . PRO A 1 519 ? -21.173 -1.024 -12.318 1.00 38.06 519 PRO A C 1
ATOM 4123 O O . PRO A 1 519 ? -21.228 -1.446 -11.168 1.00 38.06 519 PRO A O 1
ATOM 4126 N N . SER A 1 520 ? -20.991 -1.871 -13.336 1.00 39.69 520 SER A N 1
ATOM 4127 C CA . SER A 1 520 ? -20.998 -3.340 -13.175 1.00 39.69 520 SER A CA 1
ATOM 4128 C C . SER A 1 520 ? -19.613 -3.995 -13.128 1.00 39.69 520 SER A C 1
ATOM 4130 O O . SER A 1 520 ? -19.503 -5.222 -13.153 1.00 39.69 520 SER A O 1
ATOM 4132 N N . TRP A 1 521 ? -18.537 -3.209 -13.104 1.00 45.84 521 TRP A N 1
ATOM 4133 C CA . TRP A 1 521 ? -17.185 -3.736 -13.251 1.00 45.84 521 TRP A CA 1
ATOM 4134 C C . TRP A 1 521 ? -16.543 -4.001 -11.892 1.00 45.84 521 TRP A C 1
ATOM 4136 O O . TRP A 1 521 ? -16.496 -3.130 -11.026 1.00 45.84 521 TRP A O 1
ATOM 4146 N N . ASP A 1 522 ? -15.968 -5.197 -11.731 1.00 49.50 522 ASP A N 1
ATOM 4147 C CA . ASP A 1 522 ? -14.856 -5.370 -10.803 1.00 49.50 522 ASP A CA 1
ATOM 4148 C C . ASP A 1 522 ? -13.842 -4.256 -11.105 1.00 49.50 522 ASP A C 1
ATOM 4150 O O . ASP A 1 522 ? -13.378 -4.187 -12.248 1.00 49.50 522 ASP A O 1
ATOM 4154 N N . PRO A 1 523 ? -13.554 -3.343 -10.162 1.00 57.69 523 PRO A N 1
ATOM 4155 C CA . PRO A 1 523 ? -12.869 -2.103 -10.479 1.00 57.69 523 PRO A CA 1
ATOM 4156 C C . PRO A 1 523 ? -11.489 -2.405 -11.053 1.00 57.69 523 PRO A C 1
ATOM 4158 O O . PRO A 1 523 ? -10.570 -2.730 -10.305 1.00 57.69 523 PRO A O 1
ATOM 4161 N N . ILE A 1 524 ? -11.323 -2.312 -12.379 1.00 62.31 524 ILE A N 1
ATOM 4162 C CA . ILE A 1 524 ? -10.061 -2.637 -13.073 1.00 62.31 524 ILE A CA 1
ATOM 4163 C C . ILE A 1 524 ? -8.910 -1.806 -12.491 1.00 62.31 524 ILE A C 1
ATOM 4165 O O . ILE A 1 524 ? -7.769 -2.267 -12.415 1.00 62.31 524 ILE A O 1
ATOM 4169 N N . TRP A 1 525 ? -9.224 -0.609 -11.992 1.00 63.25 525 TRP A N 1
ATOM 4170 C CA . TRP A 1 525 ? -8.295 0.235 -11.256 1.00 63.25 525 TRP A CA 1
ATOM 4171 C C . TRP A 1 525 ? -7.630 -0.478 -10.079 1.00 63.25 525 TRP A C 1
ATOM 4173 O O . TRP A 1 525 ? -6.434 -0.293 -9.907 1.00 63.25 525 TRP A O 1
ATOM 4183 N N . ARG A 1 526 ? -8.282 -1.408 -9.369 1.00 62.03 526 ARG A N 1
ATOM 4184 C CA . ARG A 1 526 ? -7.664 -2.172 -8.262 1.00 62.03 526 ARG A CA 1
ATOM 4185 C C . ARG A 1 526 ? -6.361 -2.885 -8.644 1.00 62.03 526 ARG A C 1
ATOM 4187 O O . ARG A 1 526 ? -5.545 -3.186 -7.777 1.00 62.03 526 ARG A O 1
ATOM 4194 N N . TYR A 1 527 ? -6.163 -3.173 -9.931 1.00 70.75 527 TYR A N 1
ATOM 4195 C CA . TYR A 1 527 ? -4.942 -3.783 -10.448 1.00 70.75 527 TYR A CA 1
ATOM 4196 C C . TYR A 1 527 ? -3.828 -2.754 -10.717 1.00 70.75 527 TYR A C 1
ATOM 4198 O O . TYR A 1 527 ? -2.658 -3.116 -10.699 1.00 70.75 527 TYR A O 1
ATOM 4206 N N . ALA A 1 528 ? -4.140 -1.470 -10.881 1.00 65.25 528 ALA A N 1
ATOM 4207 C CA . ALA A 1 528 ? -3.191 -0.374 -11.114 1.00 65.25 528 ALA A CA 1
ATOM 4208 C C . ALA A 1 528 ? -2.584 0.220 -9.821 1.00 65.25 528 ALA A C 1
ATOM 4210 O O . ALA A 1 528 ? -2.193 1.389 -9.792 1.00 65.25 528 ALA A O 1
ATOM 4211 N N . SER A 1 529 ? -2.542 -0.555 -8.734 1.00 65.38 529 SER A N 1
ATOM 4212 C CA . SER A 1 529 ? -2.068 -0.107 -7.415 1.00 65.38 529 SER A CA 1
ATOM 4213 C C . SER A 1 529 ? -0.583 0.260 -7.435 1.00 65.38 529 SER A C 1
ATOM 4215 O O . SER A 1 529 ? 0.220 -0.573 -7.813 1.00 65.38 529 SER A O 1
ATOM 4217 N N . VAL A 1 530 ? -0.196 1.455 -6.978 1.00 68.81 530 VAL A N 1
ATOM 4218 C CA . VAL A 1 530 ? 1.223 1.890 -6.879 1.00 68.81 530 VAL A CA 1
ATOM 4219 C C . VAL A 1 530 ? 1.783 1.682 -5.470 1.00 68.81 530 VAL A C 1
ATOM 4221 O O . VAL A 1 530 ? 2.969 1.407 -5.291 1.00 68.81 530 VAL A O 1
ATOM 4224 N N . LYS A 1 531 ? 0.899 1.780 -4.478 1.00 76.44 531 LYS A N 1
ATOM 4225 C CA . LYS A 1 531 ? 1.172 1.561 -3.061 1.00 76.44 531 LYS A CA 1
ATOM 4226 C C . LYS A 1 531 ? 0.742 0.155 -2.651 1.00 76.44 531 LYS A C 1
ATOM 4228 O O . LYS A 1 531 ? -0.203 -0.403 -3.222 1.00 76.44 531 LYS A O 1
ATOM 4233 N N . VAL A 1 532 ? 1.393 -0.415 -1.643 1.00 77.06 532 VAL A N 1
ATOM 4234 C CA . VAL A 1 532 ? 0.890 -1.619 -0.977 1.00 77.06 532 VAL A CA 1
ATOM 4235 C C . VAL A 1 532 ? -0.387 -1.261 -0.218 1.00 77.06 532 VAL A C 1
ATOM 4237 O O . VAL A 1 532 ? -0.373 -0.444 0.697 1.00 77.06 532 VAL A O 1
ATOM 4240 N N . ASN A 1 533 ? -1.507 -1.902 -0.554 1.00 76.94 533 ASN A N 1
ATOM 4241 C CA . ASN A 1 533 ? -2.706 -1.772 0.267 1.00 76.94 533 ASN A CA 1
ATOM 4242 C C . ASN A 1 533 ? -2.474 -2.478 1.612 1.00 76.94 533 ASN A C 1
ATOM 4244 O O . ASN A 1 533 ? -2.347 -3.710 1.665 1.00 76.94 533 ASN A O 1
ATOM 4248 N N . VAL A 1 534 ? -2.418 -1.695 2.687 1.00 76.81 534 VAL A N 1
ATOM 4249 C CA . VAL A 1 534 ? -2.241 -2.210 4.042 1.00 76.81 534 VAL A CA 1
ATOM 4250 C C . VAL A 1 534 ? -3.562 -2.381 4.798 1.00 76.81 534 VAL A C 1
ATOM 4252 O O . VAL A 1 534 ? -3.599 -3.146 5.749 1.00 76.81 534 VAL A O 1
ATOM 4255 N N . SER A 1 535 ? -4.690 -1.856 4.326 1.00 75.69 535 SER A N 1
ATOM 4256 C CA . SER A 1 535 ? -5.970 -2.068 5.011 1.00 75.69 535 SER A CA 1
ATOM 4257 C C . SER A 1 535 ? -6.460 -3.530 4.921 1.00 75.69 535 SER A C 1
ATOM 4259 O O . SER A 1 535 ? -6.193 -4.235 3.938 1.00 75.69 535 SER A O 1
ATOM 4261 N N . LEU A 1 536 ? -7.081 -4.056 5.983 1.00 59.66 536 LEU A N 1
ATOM 4262 C CA . LEU A 1 536 ? -7.670 -5.407 6.084 1.00 59.66 536 LEU A CA 1
ATOM 4263 C C . LEU A 1 536 ? -9.200 -5.387 6.046 1.00 59.66 536 LEU A C 1
ATOM 4265 O O . LEU A 1 536 ? -9.802 -6.340 5.546 1.00 59.66 536 LEU A O 1
ATOM 4269 N N . ILE A 1 537 ? -9.829 -4.360 6.608 1.00 57.69 537 ILE A N 1
ATOM 4270 C CA . ILE A 1 537 ? -11.247 -4.369 6.947 1.00 57.69 537 ILE A CA 1
ATOM 4271 C C . ILE A 1 537 ? -12.015 -3.474 5.983 1.00 57.69 537 ILE A C 1
ATOM 4273 O O . ILE A 1 537 ? -11.923 -2.254 6.019 1.00 57.69 537 ILE A O 1
ATOM 4277 N N . GLY A 1 538 ? -12.832 -4.125 5.154 1.00 49.88 538 GLY A N 1
ATOM 4278 C CA . GLY A 1 538 ? -13.945 -3.480 4.474 1.00 49.88 538 GLY A CA 1
ATOM 4279 C C . GLY A 1 538 ? -15.211 -3.423 5.343 1.00 49.88 538 GLY A C 1
ATOM 4280 O O . GLY A 1 538 ? -15.346 -4.143 6.340 1.00 49.88 538 GLY A O 1
ATOM 4281 N N . LEU A 1 539 ? -16.160 -2.580 4.946 1.00 39.56 539 LEU A N 1
ATOM 4282 C CA . LEU A 1 539 ? -17.384 -2.233 5.647 1.00 39.56 539 LEU A CA 1
ATOM 4283 C C . LEU A 1 539 ? -18.166 -3.534 5.786 1.00 39.56 539 LEU A C 1
ATOM 4285 O O . LEU A 1 539 ? -18.478 -4.216 4.809 1.00 39.56 539 LEU A O 1
ATOM 4289 N N . GLY A 1 540 ? -18.411 -3.922 7.035 1.00 34.16 540 GLY A N 1
ATOM 4290 C CA . GLY A 1 540 ? -19.223 -5.086 7.346 1.00 34.16 540 GLY A CA 1
ATOM 4291 C C . GLY A 1 540 ? -18.657 -6.449 6.940 1.00 34.16 540 GLY A C 1
ATOM 4292 O O . GLY A 1 540 ? -19.466 -7.321 6.698 1.00 34.16 540 GLY A O 1
ATOM 4293 N N . ASN A 1 541 ? -17.342 -6.698 6.864 1.00 34.47 541 ASN A N 1
ATOM 4294 C CA . ASN A 1 541 ? -16.785 -7.975 6.346 1.00 34.47 541 ASN A CA 1
ATOM 4295 C C . ASN A 1 541 ? -17.095 -8.255 4.859 1.00 34.47 541 ASN A C 1
ATOM 4297 O O . ASN A 1 541 ? -16.681 -9.298 4.349 1.00 34.47 541 ASN A O 1
ATOM 4301 N N . VAL A 1 542 ? -17.741 -7.336 4.131 1.00 34.84 542 VAL A N 1
ATOM 4302 C CA . VAL A 1 542 ? -17.799 -7.428 2.673 1.00 34.84 542 VAL A CA 1
ATOM 4303 C C . VAL A 1 542 ? -16.487 -6.875 2.152 1.00 34.84 542 VAL A C 1
ATOM 4305 O O . VAL A 1 542 ? -16.291 -5.674 1.985 1.00 34.84 542 VAL A O 1
ATOM 4308 N N . SER A 1 543 ? -15.570 -7.777 1.843 1.00 35.38 543 SER A N 1
ATOM 4309 C CA . SER A 1 543 ? -14.464 -7.531 0.924 1.00 35.38 543 SER A CA 1
ATOM 4310 C C . SER A 1 543 ? -14.982 -7.350 -0.513 1.00 35.38 543 SER A C 1
ATOM 4312 O O . SER A 1 543 ? -14.390 -7.872 -1.455 1.00 35.38 543 SER A O 1
ATOM 4314 N N . SER A 1 544 ? -16.099 -6.628 -0.706 1.00 34.41 544 SER A N 1
ATOM 4315 C CA . SER A 1 544 ? -16.528 -6.220 -2.037 1.00 34.41 544 SER A CA 1
ATOM 4316 C C . SER A 1 544 ? -15.512 -5.183 -2.502 1.00 34.41 544 SER A C 1
ATOM 4318 O O . SER A 1 544 ? -15.409 -4.111 -1.898 1.00 34.41 544 SER A O 1
ATOM 4320 N N . PRO A 1 545 ? -14.741 -5.474 -3.559 1.00 38.16 545 PRO A N 1
ATOM 4321 C CA . PRO A 1 545 ? -13.701 -4.580 -4.057 1.00 38.16 545 PRO A CA 1
ATOM 4322 C C . PRO A 1 545 ? -14.242 -3.213 -4.504 1.00 38.16 545 PRO A C 1
ATOM 4324 O O . PRO A 1 545 ? -13.455 -2.296 -4.717 1.00 38.16 545 PRO A O 1
ATOM 4327 N N . ALA A 1 546 ? -15.563 -3.087 -4.674 1.00 38.19 546 ALA A N 1
ATOM 4328 C CA . ALA A 1 546 ? -16.216 -1.933 -5.273 1.00 38.19 546 ALA A CA 1
ATOM 4329 C C . ALA A 1 546 ? -16.411 -0.743 -4.313 1.00 38.19 546 ALA A C 1
ATOM 4331 O O . ALA A 1 546 ? -16.287 0.400 -4.740 1.00 38.19 546 ALA A O 1
ATOM 4332 N N . ILE A 1 547 ? -16.661 -0.968 -3.018 1.00 35.25 547 ILE A N 1
ATOM 4333 C CA . ILE A 1 547 ? -17.190 0.095 -2.129 1.00 35.25 547 ILE A CA 1
ATOM 4334 C C . ILE A 1 547 ? -16.094 1.070 -1.675 1.00 35.25 547 ILE A C 1
ATOM 4336 O O . ILE A 1 547 ? -16.334 2.259 -1.486 1.00 35.25 547 ILE A O 1
ATOM 4340 N N . TYR A 1 548 ? -14.853 0.595 -1.593 1.00 36.97 548 TYR A N 1
ATOM 4341 C CA . TYR A 1 548 ? -13.682 1.421 -1.275 1.00 36.97 548 TYR A CA 1
ATOM 4342 C C . TYR A 1 548 ? -12.956 1.949 -2.507 1.00 36.97 548 TYR A C 1
ATOM 4344 O O . TYR A 1 548 ? -11.929 2.621 -2.394 1.00 36.97 548 TYR A O 1
ATOM 4352 N N . GLY A 1 549 ? -13.497 1.645 -3.688 1.00 35.72 549 GLY A N 1
ATOM 4353 C CA . GLY A 1 549 ? -12.858 1.878 -4.973 1.00 35.72 549 GLY A CA 1
ATOM 4354 C C . GLY A 1 549 ? -12.736 3.342 -5.380 1.00 35.72 549 GLY A C 1
ATOM 4355 O O . GLY A 1 549 ? -11.995 3.603 -6.320 1.00 35.72 549 GLY A O 1
ATOM 4356 N N . ASN A 1 550 ? -13.405 4.284 -4.703 1.00 37.00 550 ASN A N 1
ATOM 4357 C CA . ASN A 1 550 ? -13.515 5.645 -5.232 1.00 37.00 550 ASN A CA 1
ATOM 4358 C C . ASN A 1 550 ? -12.862 6.764 -4.416 1.00 37.00 550 ASN A C 1
ATOM 4360 O O . ASN A 1 550 ? -12.626 7.812 -5.007 1.00 37.00 550 ASN A O 1
ATOM 4364 N N . GLU A 1 551 ? -12.538 6.611 -3.123 1.00 34.56 551 GLU A N 1
ATOM 4365 C CA . GLU A 1 551 ? -12.222 7.817 -2.324 1.00 34.56 551 GLU A CA 1
ATOM 4366 C C . GLU A 1 551 ? -10.966 7.788 -1.436 1.00 34.56 551 GLU A C 1
ATOM 4368 O O . GLU A 1 551 ? -10.426 8.860 -1.170 1.00 34.56 551 GLU A O 1
ATOM 4373 N N . GLY A 1 552 ? -10.447 6.621 -1.033 1.00 33.03 552 GLY A N 1
ATOM 4374 C CA . GLY A 1 552 ? -9.267 6.541 -0.148 1.00 33.03 552 GLY A CA 1
ATOM 4375 C C . GLY A 1 552 ? -7.940 6.315 -0.877 1.00 33.03 552 GLY A C 1
ATOM 4376 O O . GLY A 1 552 ? -6.963 7.022 -0.667 1.00 33.03 552 GLY A O 1
ATOM 4377 N N . PHE A 1 553 ? -7.909 5.356 -1.806 1.00 36.44 553 PHE A N 1
ATOM 4378 C CA . PHE A 1 553 ? -6.647 4.880 -2.388 1.00 36.44 553 PHE A CA 1
ATOM 4379 C C . PHE A 1 553 ? -6.118 5.709 -3.568 1.00 36.44 553 PHE A C 1
ATOM 4381 O O . PHE A 1 553 ? -4.944 5.587 -3.903 1.00 36.44 553 PHE A O 1
ATOM 4388 N N . TYR A 1 554 ? -6.949 6.551 -4.199 1.00 36.06 554 TYR A N 1
ATOM 4389 C CA . TYR A 1 554 ? -6.577 7.313 -5.405 1.00 36.06 554 TYR A CA 1
ATOM 4390 C C . TYR A 1 554 ? -6.491 8.827 -5.214 1.00 36.06 554 TYR A C 1
ATOM 4392 O O . TYR A 1 554 ? -5.803 9.483 -5.996 1.00 36.06 554 TYR A O 1
ATOM 4400 N N . ASN A 1 555 ? -7.142 9.400 -4.194 1.00 34.06 555 ASN A N 1
ATOM 4401 C CA . ASN A 1 555 ? -7.150 10.857 -4.038 1.00 34.06 555 ASN A CA 1
ATOM 4402 C C . ASN A 1 555 ? -5.770 11.418 -3.679 1.00 34.06 555 ASN A C 1
ATOM 4404 O O . ASN A 1 555 ? -5.447 12.506 -4.137 1.00 34.06 555 ASN A O 1
ATOM 4408 N N . TYR A 1 556 ? -4.919 10.667 -2.977 1.00 34.38 556 TYR A N 1
ATOM 4409 C CA . TYR A 1 556 ? -3.550 11.110 -2.692 1.00 34.38 556 TYR A CA 1
ATOM 4410 C C . TYR A 1 556 ? -2.653 11.110 -3.958 1.00 34.38 556 TYR A C 1
ATOM 4412 O O . TYR A 1 556 ? -1.847 12.011 -4.171 1.00 34.38 556 TYR A O 1
ATOM 4420 N N . TYR A 1 557 ? -2.859 10.168 -4.889 1.00 41.69 557 TYR A N 1
ATOM 4421 C CA . TYR A 1 557 ? -1.966 9.952 -6.049 1.00 41.69 557 TYR A CA 1
ATOM 4422 C C . TYR A 1 557 ? -2.410 10.609 -7.356 1.00 41.69 557 TYR A C 1
ATOM 4424 O O . TYR A 1 557 ? -1.682 10.595 -8.346 1.00 41.69 557 TYR A O 1
ATOM 4432 N N . ALA A 1 558 ? -3.598 11.205 -7.359 1.00 30.55 558 ALA A N 1
ATOM 4433 C CA . ALA A 1 558 ? -4.045 12.127 -8.392 1.00 30.55 558 ALA A CA 1
ATOM 4434 C C . ALA A 1 558 ? -3.293 13.471 -8.351 1.00 30.55 558 ALA A C 1
ATOM 4436 O O . ALA A 1 558 ? -3.307 14.203 -9.340 1.00 30.55 558 ALA A O 1
ATOM 4437 N N . TYR A 1 559 ? -2.677 13.820 -7.217 1.00 26.45 559 TYR A N 1
ATOM 4438 C CA . TYR A 1 559 ? -2.147 15.163 -7.000 1.00 26.45 559 TYR A CA 1
ATOM 4439 C C . TYR A 1 559 ? -0.623 15.259 -7.034 1.00 26.45 559 TYR A C 1
ATOM 4441 O O . TYR A 1 559 ? -0.130 16.339 -7.354 1.00 26.45 559 TYR A O 1
ATOM 4449 N N . HIS A 1 560 ? 0.140 14.202 -6.734 1.00 27.98 560 HIS A N 1
ATOM 4450 C CA . HIS A 1 560 ? 1.598 14.309 -6.558 1.00 27.98 560 HIS A CA 1
ATOM 4451 C C . HIS A 1 560 ? 2.369 13.281 -7.406 1.00 27.98 560 HIS A C 1
ATOM 4453 O O . HIS A 1 560 ? 2.849 12.265 -6.918 1.00 27.98 560 HIS A O 1
ATOM 4459 N N . ASN A 1 561 ? 2.490 13.576 -8.702 1.00 26.95 561 ASN A N 1
ATOM 4460 C CA . ASN A 1 561 ? 3.671 13.236 -9.500 1.00 26.95 561 ASN A CA 1
ATOM 4461 C C . ASN A 1 561 ? 4.211 14.575 -10.021 1.00 26.95 561 ASN A C 1
ATOM 4463 O O . ASN A 1 561 ? 3.729 15.081 -11.038 1.00 26.95 561 ASN A O 1
ATOM 4467 N N . ILE A 1 562 ? 5.133 15.176 -9.268 1.00 26.56 562 ILE A N 1
ATOM 4468 C CA . ILE A 1 562 ? 6.015 16.247 -9.748 1.00 26.56 562 ILE A CA 1
ATOM 4469 C C . ILE A 1 562 ? 7.407 15.650 -9.848 1.00 26.56 562 ILE A C 1
ATOM 4471 O O . ILE A 1 562 ? 7.805 14.993 -8.859 1.00 26.56 562 ILE A O 1
#